Protein AF-A0A944BZ10-F1 (afdb_monomer_lite)

Radius of gyration: 26.94 Å; chains: 1; bounding box: 61×33×78 Å

Sequence (430 aa):
KPWVRFGISPAGVAATNGSVASKYGVEPCPSGSSDWQYDGIFSDPLAWISSQTLDYISPQVYWKIGAKADYSTITPWWGKVVKKFGRHVYISTSISSMKVESDANDYVEYANQAEINRTSSLDGAFGSIYYSCKYLYMRNPNSLASYLRNTVYTRPALVPALPWKQGNNPGLVTNLAYSGGTLTWNGYDNVRYSVYAFPASMNPATFTKQVEYLLDMSYTTSYKIPVEYQSNEWQYAVCVVDRVGNEYEPVFLGSSLKALGTPALIGPANEATIDMPFTFSWHKVKDAANYVVEISNDADFGNVVERYTTTDTIASALQFSQLRHETNQYWRVQACEANHYCGVSEIRTIVPKLLTVTYPADGEEEVAPDFTAKWYNVNSTNEATVEIADDEAFQNILYTGKSATGELAIPDGKLESGITCYMRVRLTVD

Structure (mmCIF, N/CA/C/O backbone):
data_AF-A0A944BZ10-F1
#
_entry.id   AF-A0A944BZ10-F1
#
loop_
_atom_site.group_PDB
_atom_site.id
_atom_site.type_symbol
_atom_site.label_atom_id
_atom_site.label_alt_id
_atom_site.label_comp_id
_atom_site.label_asym_id
_atom_site.label_entity_id
_atom_site.label_seq_id
_atom_site.pdbx_PDB_ins_code
_atom_site.Cartn_x
_atom_site.Cartn_y
_atom_site.Cartn_z
_atom_site.occupancy
_atom_site.B_iso_or_equiv
_atom_site.auth_seq_id
_atom_site.auth_comp_id
_atom_site.auth_asym_id
_atom_site.auth_atom_id
_atom_site.pdbx_PDB_model_num
ATOM 1 N N . LYS A 1 1 ? 0.241 -14.430 -4.226 1.00 74.44 1 LYS A N 1
ATOM 2 C CA . LYS A 1 1 ? -0.650 -13.686 -3.298 1.00 74.44 1 LYS A CA 1
ATOM 3 C C . LYS A 1 1 ? -0.101 -12.264 -3.117 1.00 74.44 1 LYS A C 1
ATOM 5 O O . LYS A 1 1 ? 0.692 -12.064 -2.205 1.00 74.44 1 LYS A O 1
ATOM 10 N N . PRO A 1 2 ? -0.460 -11.304 -3.987 1.00 76.12 2 PRO A N 1
ATOM 11 C CA . PRO A 1 2 ? 0.140 -9.956 -4.016 1.00 76.12 2 PRO A CA 1
ATOM 12 C C . PRO A 1 2 ? -0.051 -9.154 -2.715 1.00 76.12 2 PRO A C 1
ATOM 14 O O . PRO A 1 2 ? 0.793 -8.348 -2.335 1.00 76.12 2 PRO A O 1
ATOM 17 N N . TRP A 1 3 ? -1.120 -9.441 -1.973 1.00 78.38 3 TRP A N 1
ATOM 18 C CA . TRP A 1 3 ? -1.435 -8.821 -0.684 1.00 78.38 3 TRP A CA 1
ATOM 19 C C . TRP A 1 3 ? -0.601 -9.320 0.510 1.00 78.38 3 TRP A C 1
ATOM 21 O O . TRP A 1 3 ? -0.765 -8.817 1.620 1.00 78.38 3 TRP A O 1
ATOM 31 N N . VAL A 1 4 ? 0.233 -10.352 0.343 1.00 86.69 4 VAL A N 1
ATOM 32 C CA . VAL A 1 4 ? 1.109 -10.829 1.426 1.00 86.69 4 VAL A CA 1
ATOM 33 C C . VAL A 1 4 ? 2.330 -9.919 1.491 1.00 86.69 4 VAL A C 1
ATOM 35 O O . VAL A 1 4 ? 2.948 -9.650 0.462 1.00 86.69 4 VAL A O 1
ATOM 38 N N . ARG A 1 5 ? 2.662 -9.444 2.696 1.00 90.25 5 ARG A N 1
ATOM 39 C CA . ARG A 1 5 ? 3.873 -8.653 2.938 1.00 90.25 5 ARG A CA 1
ATOM 40 C C . ARG A 1 5 ? 5.096 -9.551 2.886 1.00 90.25 5 ARG A C 1
ATOM 42 O O . ARG A 1 5 ? 5.133 -10.556 3.593 1.00 90.25 5 ARG A O 1
ATOM 49 N N . PHE A 1 6 ? 6.084 -9.169 2.093 1.00 93.75 6 PHE A N 1
ATOM 50 C CA . PHE A 1 6 ? 7.379 -9.833 2.044 1.00 93.75 6 PHE A CA 1
ATOM 51 C C . PHE A 1 6 ? 8.454 -8.950 2.679 1.00 93.75 6 PHE A C 1
ATOM 53 O O . PHE A 1 6 ? 8.524 -7.755 2.402 1.00 93.75 6 PHE A O 1
ATOM 60 N N . GLY A 1 7 ? 9.292 -9.528 3.535 1.00 95.44 7 GLY A N 1
ATOM 61 C CA . GLY A 1 7 ? 10.391 -8.802 4.154 1.00 95.44 7 GLY A CA 1
ATOM 62 C C . GLY A 1 7 ? 11.511 -9.720 4.609 1.00 95.44 7 GLY A C 1
ATOM 63 O O . GLY A 1 7 ? 11.307 -10.916 4.816 1.00 95.44 7 GLY A O 1
ATOM 64 N N . ILE A 1 8 ? 12.701 -9.140 4.748 1.00 96.50 8 ILE A N 1
ATOM 65 C CA . ILE A 1 8 ? 13.943 -9.845 5.089 1.00 96.50 8 ILE A CA 1
ATOM 66 C C . ILE A 1 8 ? 14.557 -9.201 6.338 1.00 96.50 8 ILE A C 1
ATOM 68 O O . ILE A 1 8 ? 14.414 -7.997 6.564 1.00 96.50 8 ILE A O 1
ATOM 72 N N . SER A 1 9 ? 15.221 -10.005 7.174 1.00 96.00 9 SER A N 1
ATOM 73 C CA . SER A 1 9 ? 15.837 -9.559 8.428 1.00 96.00 9 SER A CA 1
ATOM 74 C C . SER A 1 9 ? 17.373 -9.621 8.368 1.00 96.00 9 SER A C 1
ATOM 76 O O . SER A 1 9 ? 17.953 -10.663 8.685 1.00 96.00 9 SER A O 1
ATOM 78 N N . PRO A 1 10 ? 18.053 -8.537 7.948 1.00 96.75 10 PRO A N 1
ATOM 79 C CA . PRO A 1 10 ? 19.513 -8.484 7.885 1.00 96.75 10 PRO A CA 1
ATOM 80 C C . PRO A 1 10 ? 20.132 -8.222 9.267 1.00 96.75 10 PRO A C 1
ATOM 82 O O . PRO A 1 10 ? 19.430 -7.973 10.253 1.00 96.75 10 PRO A O 1
ATOM 85 N N . ALA A 1 11 ? 21.465 -8.214 9.335 1.00 96.25 11 ALA A N 1
ATOM 86 C CA . ALA A 1 11 ? 22.184 -7.672 10.487 1.00 96.25 11 ALA A CA 1
ATOM 87 C C . ALA A 1 11 ? 21.797 -6.200 10.739 1.00 96.25 11 ALA A C 1
ATOM 89 O O . ALA A 1 11 ? 21.498 -5.454 9.807 1.00 96.25 11 ALA A O 1
ATOM 90 N N . GLY A 1 12 ? 21.802 -5.768 12.006 1.00 95.88 12 GLY A N 1
ATOM 91 C CA . GLY A 1 12 ? 21.418 -4.397 12.361 1.00 95.88 12 GLY A CA 1
ATOM 92 C C . GLY A 1 12 ? 22.394 -3.315 11.888 1.00 95.88 12 GLY A C 1
ATOM 93 O O . GLY A 1 12 ? 21.972 -2.186 11.654 1.00 95.88 12 GLY A O 1
ATOM 94 N N . VAL A 1 13 ? 23.676 -3.658 11.724 1.00 97.06 13 VAL A N 1
ATOM 95 C CA . VAL A 1 13 ? 24.723 -2.775 11.187 1.00 97.06 13 VAL A CA 1
ATOM 96 C C . VAL A 1 13 ? 24.954 -3.134 9.721 1.00 97.06 13 VAL A C 1
ATOM 98 O O . VAL A 1 13 ? 25.226 -4.295 9.424 1.00 97.06 13 VAL A O 1
ATOM 101 N N . ALA A 1 14 ? 24.844 -2.150 8.828 1.00 96.19 14 ALA A N 1
ATOM 102 C CA . ALA A 1 14 ? 25.037 -2.306 7.387 1.00 96.19 14 ALA A CA 1
ATOM 103 C C . ALA A 1 14 ? 25.526 -0.990 6.767 1.00 96.19 14 ALA A C 1
ATOM 105 O O . ALA A 1 14 ? 25.223 0.072 7.297 1.00 96.19 14 ALA A O 1
ATOM 106 N N . ALA A 1 15 ? 26.230 -1.047 5.638 1.00 95.94 15 ALA A N 1
ATOM 107 C CA . ALA A 1 15 ? 26.719 0.118 4.896 1.00 95.94 15 ALA A CA 1
ATOM 108 C C . ALA A 1 15 ? 27.476 1.144 5.770 1.00 95.94 15 ALA A C 1
ATOM 110 O O . ALA A 1 15 ? 27.261 2.352 5.670 1.00 95.94 15 ALA A O 1
ATOM 111 N N . THR A 1 16 ? 28.375 0.675 6.643 1.00 96.25 16 THR A N 1
ATOM 112 C CA . THR A 1 16 ? 29.256 1.582 7.417 1.00 96.25 16 THR A CA 1
ATOM 113 C C . THR A 1 16 ? 30.393 2.162 6.568 1.00 96.25 16 THR A C 1
ATOM 115 O O . THR A 1 16 ? 30.959 3.202 6.901 1.00 96.25 16 THR A O 1
ATOM 118 N N . ASN A 1 17 ? 30.721 1.516 5.446 1.00 94.12 17 ASN A N 1
ATOM 119 C CA . ASN A 1 17 ? 31.704 2.002 4.484 1.00 94.12 17 ASN A CA 1
ATOM 120 C C . ASN A 1 17 ? 31.109 3.129 3.617 1.00 94.12 17 ASN A C 1
ATOM 122 O O . ASN A 1 17 ? 30.091 2.936 2.949 1.00 94.12 17 ASN A O 1
ATOM 126 N N . GLY A 1 18 ? 31.782 4.283 3.575 1.00 93.56 18 GLY A N 1
ATOM 127 C CA . GLY A 1 18 ? 31.334 5.458 2.821 1.00 93.56 18 GLY A CA 1
ATOM 128 C C . GLY A 1 18 ? 31.151 5.238 1.320 1.00 93.56 18 GLY A C 1
ATOM 129 O O . GLY A 1 18 ? 30.205 5.772 0.744 1.00 93.56 18 GLY A O 1
ATOM 130 N N . SER A 1 19 ? 31.985 4.413 0.686 1.00 91.31 19 SER A N 1
ATOM 131 C CA . SER A 1 19 ? 31.859 4.112 -0.746 1.00 91.31 19 SER A CA 1
ATOM 132 C C . SER A 1 19 ? 30.621 3.265 -1.041 1.00 91.31 19 SER A C 1
ATOM 134 O O . SER A 1 19 ? 29.930 3.501 -2.030 1.00 91.31 19 SER A O 1
ATOM 136 N N . VAL A 1 20 ? 30.296 2.318 -0.153 1.00 92.19 20 VAL A N 1
ATOM 137 C CA . VAL A 1 20 ? 29.083 1.491 -0.266 1.00 92.19 20 VAL A CA 1
ATOM 138 C C . VAL A 1 20 ? 27.838 2.347 -0.044 1.00 92.19 20 VAL A C 1
ATOM 140 O O . VAL A 1 20 ? 26.914 2.305 -0.851 1.00 92.19 20 VAL A O 1
ATOM 143 N N . ALA A 1 21 ? 27.827 3.174 1.004 1.00 95.19 21 ALA A N 1
ATOM 144 C CA . ALA A 1 21 ? 26.708 4.068 1.298 1.00 95.19 21 ALA A CA 1
ATOM 145 C C . ALA A 1 21 ? 26.457 5.074 0.152 1.00 95.19 21 ALA A C 1
ATOM 147 O O . ALA A 1 21 ? 25.314 5.282 -0.264 1.00 95.19 21 ALA A O 1
ATOM 148 N N . SER A 1 22 ? 27.534 5.608 -0.441 1.00 93.56 22 SER A N 1
ATOM 149 C CA . SER A 1 22 ? 27.473 6.541 -1.575 1.00 93.56 22 SER A CA 1
ATOM 150 C C . SER A 1 22 ? 26.860 5.923 -2.834 1.00 93.56 22 SER A C 1
ATOM 152 O O . SER A 1 22 ? 26.123 6.617 -3.530 1.00 93.56 22 SER A O 1
ATOM 154 N N . LYS A 1 23 ? 27.066 4.620 -3.099 1.00 93.50 23 LYS A N 1
ATOM 155 C CA . LYS A 1 23 ? 26.423 3.908 -4.226 1.00 93.50 23 LYS A CA 1
ATOM 156 C C . LYS A 1 23 ? 24.893 3.998 -4.169 1.00 93.50 23 LYS A C 1
ATOM 158 O O . LYS A 1 23 ? 24.239 4.086 -5.200 1.00 93.50 23 LYS A O 1
ATOM 163 N N . TYR A 1 24 ? 24.331 4.018 -2.963 1.00 95.06 24 TYR A N 1
ATOM 164 C CA . TYR A 1 24 ? 22.893 4.149 -2.726 1.00 95.06 24 TYR A CA 1
ATOM 165 C C . TYR A 1 24 ? 22.477 5.589 -2.376 1.00 95.06 24 TYR A C 1
ATOM 167 O O . TYR A 1 24 ? 21.302 5.863 -2.118 1.00 95.06 24 TYR A O 1
ATOM 175 N N . GLY A 1 25 ? 23.423 6.535 -2.356 1.00 95.38 25 GLY A N 1
ATOM 176 C CA . GLY A 1 25 ? 23.223 7.932 -1.970 1.00 95.38 25 GLY A CA 1
ATOM 177 C C . GLY A 1 25 ? 22.650 8.101 -0.560 1.00 95.38 25 GLY A C 1
ATOM 178 O O . GLY A 1 25 ? 21.741 8.911 -0.365 1.00 95.38 25 GLY A O 1
ATOM 179 N N . VAL A 1 26 ? 23.093 7.281 0.389 1.00 96.12 26 VAL A N 1
ATOM 180 C CA . VAL A 1 26 ? 22.743 7.402 1.810 1.00 96.12 26 VAL A CA 1
ATOM 181 C C . VAL A 1 26 ? 23.998 7.716 2.615 1.00 96.12 26 VAL A C 1
ATOM 183 O O . VAL A 1 26 ? 25.108 7.406 2.189 1.00 96.12 26 VAL A O 1
ATOM 186 N N . GLU A 1 27 ? 23.827 8.318 3.788 1.00 97.19 27 GLU A N 1
ATOM 187 C CA . GLU A 1 27 ? 24.933 8.472 4.736 1.00 97.19 27 GLU A CA 1
ATOM 188 C C . GLU A 1 27 ? 25.381 7.101 5.267 1.00 97.19 27 GLU A C 1
ATOM 190 O O . GLU A 1 27 ? 24.550 6.190 5.346 1.00 97.19 27 GLU A O 1
ATOM 195 N N . PRO A 1 28 ? 26.647 6.925 5.677 1.00 97.31 28 PRO A N 1
ATOM 196 C CA . PRO A 1 28 ? 27.093 5.686 6.308 1.00 97.31 28 PRO A CA 1
ATOM 197 C C . PRO A 1 28 ? 26.325 5.399 7.602 1.00 97.31 28 PRO A C 1
ATOM 199 O O . PRO A 1 28 ? 25.986 6.320 8.351 1.00 97.31 28 PRO A O 1
ATOM 202 N N . CYS A 1 29 ? 26.069 4.122 7.896 1.00 97.44 29 CYS A N 1
ATOM 203 C CA . CYS A 1 29 ? 25.419 3.751 9.154 1.00 97.44 29 CYS A CA 1
ATOM 204 C C . CYS A 1 29 ? 26.281 4.182 10.356 1.00 97.44 29 CYS A C 1
ATOM 206 O O . CYS A 1 29 ? 27.448 3.782 10.442 1.00 97.44 29 CYS A O 1
ATOM 208 N N . PRO A 1 30 ? 25.737 4.974 11.303 1.00 95.69 30 PRO A N 1
ATOM 209 C CA . PRO A 1 30 ? 26.494 5.539 12.417 1.00 95.69 30 PRO A CA 1
ATOM 210 C C . PRO A 1 30 ? 26.657 4.508 13.544 1.00 95.69 30 PRO A C 1
ATOM 212 O O . PRO A 1 30 ? 26.055 4.622 14.614 1.00 95.69 30 PRO A O 1
ATOM 215 N N . SER A 1 31 ? 27.464 3.479 13.289 1.00 92.81 31 SER A N 1
ATOM 216 C CA . SER A 1 31 ? 27.761 2.391 14.224 1.00 92.81 31 SER A CA 1
ATOM 217 C C . SER A 1 31 ? 29.256 2.306 14.509 1.00 92.81 31 SER A C 1
ATOM 219 O O . SER A 1 31 ? 30.077 2.368 13.599 1.00 92.81 31 SER A O 1
ATOM 221 N N . GLY A 1 32 ? 29.622 2.095 15.776 1.00 86.75 32 GLY A N 1
ATOM 222 C CA . GLY A 1 32 ? 30.999 1.774 16.157 1.00 86.75 32 GLY A CA 1
ATOM 223 C C . GLY A 1 32 ? 31.347 0.287 16.012 1.00 86.75 32 GLY A C 1
ATOM 224 O O . GLY A 1 32 ? 32.474 -0.114 16.315 1.00 86.75 32 GLY A O 1
ATOM 225 N N . SER A 1 33 ? 30.395 -0.561 15.623 1.00 91.81 33 SER A N 1
ATOM 226 C CA . SER A 1 33 ? 30.588 -2.010 15.480 1.00 91.81 33 SER A CA 1
ATOM 227 C C . SER A 1 33 ? 30.863 -2.413 14.033 1.00 91.81 33 SER A C 1
ATOM 229 O O . SER A 1 33 ? 30.517 -1.691 13.105 1.00 91.81 33 SER A O 1
ATOM 231 N N . SER A 1 34 ? 31.479 -3.583 13.853 1.00 89.75 34 SER A N 1
ATOM 232 C CA . SER A 1 34 ? 31.818 -4.111 12.532 1.00 89.75 34 SER A CA 1
ATOM 233 C C . SER A 1 34 ? 30.578 -4.386 11.686 1.00 89.75 34 SER A C 1
ATOM 235 O O . SER A 1 34 ? 29.612 -4.993 12.154 1.00 89.75 34 SER A O 1
ATOM 237 N N . ASP A 1 35 ? 30.663 -3.989 10.424 1.00 93.12 35 ASP A N 1
ATOM 238 C CA . ASP A 1 35 ? 29.746 -4.373 9.363 1.00 93.12 35 ASP A CA 1
ATOM 239 C C . ASP A 1 35 ? 30.261 -5.652 8.697 1.00 93.12 35 ASP A C 1
ATOM 241 O O . ASP A 1 35 ? 31.363 -5.678 8.158 1.00 93.12 35 ASP A O 1
ATOM 245 N N . TRP A 1 36 ? 29.482 -6.725 8.794 1.00 92.69 36 TRP A N 1
ATOM 246 C CA . TRP A 1 36 ? 29.778 -8.032 8.199 1.00 92.69 36 TRP A CA 1
ATOM 247 C C . TRP A 1 36 ? 28.688 -8.445 7.204 1.00 92.69 36 TRP A C 1
ATOM 249 O O . TRP A 1 36 ? 28.582 -9.622 6.859 1.00 92.69 36 TRP A O 1
ATOM 259 N N . GLN A 1 37 ? 27.856 -7.492 6.757 1.00 93.75 37 GLN A N 1
ATOM 260 C CA . GLN A 1 37 ? 26.686 -7.785 5.935 1.00 93.75 37 GLN A CA 1
ATOM 261 C C . GLN A 1 37 ? 27.092 -8.495 4.640 1.00 93.75 37 GLN A C 1
ATOM 263 O O . GLN A 1 37 ? 26.628 -9.602 4.366 1.00 93.75 37 GLN A O 1
ATOM 268 N N . TYR A 1 38 ? 27.992 -7.874 3.884 1.00 89.56 38 TYR A N 1
ATOM 269 C CA . TYR A 1 38 ? 28.419 -8.385 2.592 1.00 89.56 38 TYR A CA 1
ATOM 270 C C . TYR A 1 38 ? 29.522 -9.436 2.749 1.00 89.56 38 TYR A C 1
ATOM 272 O O . TYR A 1 38 ? 29.363 -10.569 2.307 1.00 89.56 38 TYR A O 1
ATOM 280 N N . ASP A 1 39 ? 30.591 -9.102 3.474 1.00 90.31 39 ASP A N 1
ATOM 281 C CA . ASP A 1 39 ? 31.784 -9.955 3.571 1.00 90.31 39 ASP A CA 1
ATOM 282 C C . ASP A 1 39 ? 31.597 -11.194 4.464 1.00 90.31 39 ASP A C 1
ATOM 284 O O . ASP A 1 39 ? 32.363 -12.151 4.367 1.00 90.31 39 ASP A O 1
ATOM 288 N N . GLY A 1 40 ? 30.603 -11.184 5.358 1.00 93.50 40 GLY A N 1
ATOM 289 C CA . GLY A 1 40 ? 30.344 -12.283 6.291 1.00 93.50 40 GLY A CA 1
ATOM 290 C C . GLY A 1 40 ? 29.195 -13.197 5.874 1.00 93.50 40 GLY A C 1
ATOM 291 O O . GLY A 1 40 ? 29.295 -14.412 6.035 1.00 93.50 40 GLY A O 1
ATOM 292 N N . ILE A 1 41 ? 28.095 -12.627 5.368 1.00 94.25 41 ILE A N 1
ATOM 293 C CA . ILE A 1 41 ? 26.881 -13.386 5.006 1.00 94.25 41 ILE A CA 1
ATOM 294 C C . ILE A 1 41 ? 26.328 -13.071 3.618 1.00 94.25 41 ILE A C 1
ATOM 296 O O . ILE A 1 41 ? 25.180 -13.410 3.341 1.00 94.25 41 ILE A O 1
ATOM 300 N N . PHE A 1 42 ? 27.130 -12.458 2.743 1.00 93.56 42 PHE A N 1
ATOM 301 C CA . PHE A 1 42 ? 26.797 -12.252 1.329 1.00 93.56 42 PHE A CA 1
ATOM 302 C C . PHE A 1 42 ? 25.434 -11.591 1.109 1.00 93.56 42 PHE A C 1
ATOM 304 O O . PHE A 1 42 ? 24.670 -11.983 0.229 1.00 93.56 42 PHE A O 1
ATOM 311 N N . SER A 1 43 ? 25.098 -10.607 1.941 1.00 94.38 43 SER A N 1
ATOM 312 C CA . SER A 1 43 ? 23.811 -9.929 1.866 1.00 94.38 43 SER A CA 1
ATOM 313 C C . SER A 1 43 ? 24.008 -8.416 1.774 1.00 94.38 43 SER A C 1
ATOM 315 O O . SER A 1 43 ? 24.876 -7.833 2.426 1.00 94.38 43 SER A O 1
ATOM 317 N N . ASP A 1 44 ? 23.209 -7.797 0.908 1.00 95.00 44 ASP A N 1
ATOM 318 C CA . ASP A 1 44 ? 23.181 -6.357 0.664 1.00 95.00 44 ASP A CA 1
ATOM 319 C C . ASP A 1 44 ? 21.736 -5.876 0.863 1.00 95.00 44 ASP A C 1
ATOM 321 O O . ASP A 1 44 ? 20.888 -6.044 -0.019 1.00 95.00 44 ASP A O 1
ATOM 325 N N . PRO A 1 45 ? 21.413 -5.298 2.030 1.00 96.19 45 PRO A N 1
ATOM 326 C CA . PRO A 1 45 ? 20.043 -4.937 2.341 1.00 96.19 45 PRO A CA 1
ATOM 327 C C . PRO A 1 45 ? 19.635 -3.657 1.606 1.00 96.19 45 PRO A C 1
ATOM 329 O O . PRO A 1 45 ? 18.451 -3.452 1.348 1.00 96.19 45 PRO A O 1
ATOM 332 N N . LEU A 1 46 ? 20.600 -2.804 1.241 1.00 96.81 46 LEU A N 1
ATOM 333 C CA . LEU A 1 46 ? 20.347 -1.573 0.504 1.00 96.81 46 LEU A CA 1
ATOM 334 C C . LEU A 1 46 ? 19.996 -1.895 -0.947 1.00 96.81 46 LEU A C 1
ATOM 336 O O . LEU A 1 46 ? 19.112 -1.239 -1.495 1.00 96.81 46 LEU A O 1
ATOM 340 N N . ALA A 1 47 ? 20.588 -2.938 -1.538 1.00 95.50 47 ALA A N 1
ATOM 341 C CA . ALA A 1 47 ? 20.177 -3.444 -2.847 1.00 95.50 47 ALA A CA 1
ATOM 342 C C . ALA A 1 47 ? 18.688 -3.830 -2.866 1.00 95.50 47 ALA A C 1
ATOM 344 O O . ALA A 1 47 ? 17.945 -3.361 -3.724 1.00 95.50 47 ALA A O 1
ATOM 345 N N . TRP A 1 48 ? 18.207 -4.621 -1.898 1.00 96.31 48 TRP A N 1
ATOM 346 C CA . TRP A 1 48 ? 16.795 -5.039 -1.850 1.00 96.31 48 TRP A CA 1
ATOM 347 C C . TRP A 1 48 ? 15.828 -3.880 -1.611 1.00 96.31 48 TRP A C 1
ATOM 349 O O . TRP A 1 48 ? 14.750 -3.827 -2.200 1.00 96.31 48 TRP A O 1
ATOM 359 N N . ILE A 1 49 ? 16.204 -2.943 -0.737 1.00 96.31 49 ILE A N 1
ATOM 360 C CA . ILE A 1 49 ? 15.362 -1.786 -0.432 1.00 96.31 49 ILE A CA 1
ATOM 361 C C . ILE A 1 49 ? 15.305 -0.842 -1.642 1.00 96.31 49 ILE A C 1
ATOM 363 O O . ILE A 1 49 ? 14.218 -0.397 -2.003 1.00 96.31 49 ILE A O 1
ATOM 367 N N . SER A 1 50 ? 16.446 -0.565 -2.284 1.00 96.19 50 SER A N 1
ATOM 368 C CA . SER A 1 50 ? 16.529 0.346 -3.437 1.00 96.19 50 SER A CA 1
ATOM 369 C C . SER A 1 50 ? 15.870 -0.213 -4.695 1.00 96.19 50 SER A C 1
ATOM 371 O O . SER A 1 50 ? 15.148 0.518 -5.363 1.00 96.19 50 SER A O 1
ATOM 373 N N . SER A 1 51 ? 16.032 -1.513 -4.960 1.00 94.62 51 SER A N 1
ATOM 374 C CA . SER A 1 51 ? 15.318 -2.231 -6.030 1.00 94.62 51 SER A CA 1
ATOM 375 C C . SER A 1 51 ? 13.856 -2.520 -5.699 1.00 94.62 51 SER A C 1
ATOM 377 O O . SER A 1 51 ? 13.128 -3.052 -6.534 1.00 94.62 51 SER A O 1
ATOM 379 N N . GLN A 1 52 ? 13.397 -2.172 -4.491 1.00 94.19 52 GLN A N 1
ATOM 380 C CA . GLN A 1 52 ? 11.987 -2.237 -4.133 1.00 94.19 52 GLN A CA 1
ATOM 381 C C . GLN A 1 52 ? 11.381 -3.660 -4.170 1.00 94.19 52 GLN A C 1
ATOM 383 O O . GLN A 1 52 ? 10.155 -3.809 -4.188 1.00 94.19 52 GLN A O 1
ATOM 388 N N . THR A 1 53 ? 12.215 -4.705 -4.089 1.00 92.06 53 THR A N 1
ATOM 389 C CA . THR A 1 53 ? 11.812 -6.124 -4.195 1.00 92.06 53 THR A CA 1
ATOM 390 C C . THR A 1 53 ? 11.137 -6.686 -2.942 1.00 92.06 53 THR A C 1
ATOM 392 O O . THR A 1 53 ? 10.527 -7.756 -2.980 1.00 92.06 53 THR A O 1
ATOM 395 N N . LEU A 1 54 ? 11.226 -5.970 -1.821 1.00 95.06 54 LEU A N 1
ATOM 396 C CA . LEU A 1 54 ? 10.571 -6.284 -0.549 1.00 95.06 54 LEU A CA 1
ATOM 397 C C . LEU A 1 54 ? 9.528 -5.226 -0.191 1.00 95.06 54 LEU A C 1
ATOM 399 O O . LEU A 1 54 ? 9.570 -4.125 -0.717 1.00 95.06 54 LEU A O 1
ATOM 403 N N . ASP A 1 55 ? 8.601 -5.535 0.714 1.00 94.00 55 ASP A N 1
ATOM 404 C CA . ASP A 1 55 ? 7.663 -4.558 1.287 1.00 94.00 55 ASP A CA 1
ATOM 405 C C . ASP A 1 55 ? 8.234 -3.893 2.546 1.00 94.00 55 ASP A C 1
ATOM 407 O O . ASP A 1 55 ? 7.969 -2.726 2.838 1.00 94.00 55 ASP A O 1
ATOM 411 N N . TYR A 1 56 ? 9.018 -4.638 3.323 1.00 95.75 56 TYR A N 1
ATOM 412 C CA . TYR A 1 56 ? 9.662 -4.110 4.517 1.00 95.75 56 TYR A CA 1
ATOM 413 C C . TYR A 1 56 ? 11.002 -4.786 4.792 1.00 95.75 56 TYR A C 1
ATOM 415 O O . TYR A 1 56 ? 11.232 -5.935 4.416 1.00 95.75 56 TYR A O 1
ATOM 423 N N . ILE A 1 57 ? 11.872 -4.081 5.503 1.00 97.38 57 ILE A N 1
ATOM 424 C CA . ILE A 1 57 ? 13.106 -4.636 6.060 1.00 97.38 57 ILE A CA 1
ATOM 425 C C . ILE A 1 57 ? 12.979 -4.738 7.583 1.00 97.38 57 ILE A C 1
ATOM 427 O O . ILE A 1 57 ? 12.303 -3.925 8.220 1.00 97.38 57 ILE A O 1
ATOM 431 N N . SER A 1 58 ? 13.605 -5.746 8.187 1.00 97.44 58 SER A N 1
ATOM 432 C CA . SER A 1 58 ? 13.604 -5.922 9.642 1.00 97.44 58 SER A CA 1
ATOM 433 C C . SER A 1 58 ? 15.009 -6.124 10.213 1.00 97.44 58 SER A C 1
ATOM 435 O O . SER A 1 58 ? 15.387 -7.245 10.553 1.00 97.44 58 SER A O 1
ATOM 437 N N . PRO A 1 59 ? 15.824 -5.063 10.292 1.00 97.31 59 PRO A N 1
ATOM 438 C CA . PRO A 1 59 ? 17.210 -5.173 10.727 1.00 97.31 59 PRO A CA 1
ATOM 439 C C . PRO A 1 59 ? 17.295 -5.599 12.196 1.00 97.31 59 PRO A C 1
ATOM 441 O O . PRO A 1 59 ? 16.546 -5.112 13.046 1.00 97.31 59 PRO A O 1
ATOM 444 N N . GLN A 1 60 ? 18.219 -6.514 12.489 1.00 96.44 60 GLN A N 1
ATOM 445 C CA . GLN A 1 60 ? 18.451 -7.075 13.822 1.00 96.44 60 GLN A CA 1
ATOM 446 C C . GLN A 1 60 ? 19.270 -6.109 14.689 1.00 96.44 60 GLN A C 1
ATOM 448 O O . GLN A 1 60 ? 20.477 -6.283 14.874 1.00 96.44 60 GLN A O 1
ATOM 453 N N . VAL A 1 61 ? 18.624 -5.064 15.209 1.00 96.94 61 VAL A N 1
ATOM 454 C CA . VAL A 1 61 ? 19.233 -4.096 16.133 1.00 96.94 61 VAL A CA 1
ATOM 455 C C . VAL A 1 61 ? 19.013 -4.586 17.567 1.00 96.94 61 VAL A C 1
ATOM 457 O O . VAL A 1 61 ? 18.125 -4.140 18.286 1.00 96.94 61 VAL A O 1
ATOM 460 N N . TYR A 1 62 ? 19.811 -5.572 17.978 1.00 95.19 62 TYR A N 1
ATOM 461 C CA . TYR A 1 62 ? 19.663 -6.252 19.277 1.00 95.19 62 TYR A CA 1
ATOM 462 C C . TYR A 1 62 ? 20.410 -5.594 20.438 1.00 95.19 62 TYR A C 1
ATOM 464 O O . TYR A 1 62 ? 20.315 -6.050 21.578 1.00 95.19 62 TYR A O 1
ATOM 472 N N . TRP A 1 63 ? 21.179 -4.553 20.156 1.00 96.12 63 TRP A N 1
ATOM 473 C CA . TRP A 1 63 ? 21.954 -3.836 21.155 1.00 96.12 63 TRP A CA 1
ATOM 474 C C . TRP A 1 63 ? 21.093 -2.807 21.887 1.00 96.12 63 TRP A C 1
ATOM 476 O O . TRP A 1 63 ? 20.102 -2.317 21.353 1.00 96.12 63 TRP A O 1
ATOM 486 N N . LYS A 1 64 ? 21.484 -2.495 23.125 1.00 95.75 64 LYS A N 1
ATOM 487 C CA . LYS A 1 64 ? 20.817 -1.489 23.955 1.00 95.75 64 LYS A CA 1
ATOM 488 C C . LYS A 1 64 ? 21.187 -0.065 23.531 1.00 95.75 64 LYS A C 1
ATOM 490 O O . LYS A 1 64 ? 22.196 0.151 22.854 1.00 95.75 64 LYS A O 1
ATOM 495 N N . ILE A 1 65 ? 20.395 0.902 23.977 1.00 97.50 65 ILE A N 1
ATOM 496 C CA . ILE A 1 65 ? 20.701 2.330 23.877 1.00 97.50 65 ILE A CA 1
ATOM 497 C C . ILE A 1 65 ? 22.051 2.604 24.565 1.00 97.50 65 ILE A C 1
ATOM 499 O O . ILE A 1 65 ? 22.315 2.112 25.663 1.00 97.50 65 ILE A O 1
ATOM 503 N N . GLY A 1 66 ? 22.930 3.354 23.897 1.00 96.62 66 GLY A N 1
ATOM 504 C CA . GLY A 1 66 ? 24.279 3.686 24.373 1.00 96.62 66 GLY A CA 1
ATOM 505 C C . GLY A 1 66 ? 25.343 2.596 24.172 1.00 96.62 66 GLY A C 1
ATOM 506 O O . GLY A 1 66 ? 26.490 2.777 24.582 1.00 96.62 66 GLY A O 1
ATOM 507 N N . ALA A 1 67 ? 25.006 1.454 23.563 1.00 96.31 67 ALA A N 1
ATOM 508 C CA . ALA A 1 67 ? 25.988 0.425 23.215 1.00 96.31 67 ALA A CA 1
ATOM 509 C C . ALA A 1 67 ? 26.894 0.854 22.041 1.00 96.31 67 ALA A C 1
ATOM 511 O O . ALA A 1 67 ? 26.620 1.819 21.340 1.00 96.31 67 ALA A O 1
ATOM 512 N N . LYS A 1 68 ? 27.967 0.095 21.760 1.00 95.81 68 LYS A N 1
ATOM 513 C CA . LYS A 1 68 ? 28.878 0.378 20.625 1.00 95.81 68 LYS A CA 1
ATOM 514 C C . LYS A 1 68 ? 28.155 0.405 19.266 1.00 95.81 68 LYS A C 1
ATOM 516 O O . LYS A 1 68 ? 28.443 1.245 18.418 1.00 95.81 68 LYS A O 1
ATOM 521 N N . ALA A 1 69 ? 27.242 -0.543 19.058 1.00 95.38 69 ALA A N 1
ATOM 522 C CA . ALA A 1 69 ? 26.208 -0.462 18.031 1.00 95.38 69 ALA A CA 1
ATOM 523 C C . ALA A 1 69 ? 24.961 0.119 18.704 1.00 95.38 69 ALA A C 1
ATOM 525 O O . ALA A 1 69 ? 24.144 -0.631 19.223 1.00 95.38 69 ALA A O 1
ATOM 526 N N . ASP A 1 70 ? 24.877 1.441 18.798 1.00 97.62 70 ASP A N 1
ATOM 527 C CA . ASP A 1 70 ? 23.842 2.107 19.588 1.00 97.62 70 ASP A CA 1
ATOM 528 C C . ASP A 1 70 ? 22.479 2.015 18.892 1.00 97.62 70 ASP A C 1
ATOM 530 O O . ASP A 1 70 ? 22.317 2.445 17.746 1.00 97.62 70 ASP A O 1
ATOM 534 N N . TYR A 1 71 ? 21.476 1.486 19.600 1.00 97.62 71 TYR A N 1
ATOM 535 C CA . TYR A 1 71 ? 20.102 1.455 19.102 1.00 97.62 71 TYR A CA 1
ATOM 536 C C . TYR A 1 71 ? 19.624 2.851 18.685 1.00 97.62 71 TYR A C 1
ATOM 538 O O . TYR A 1 71 ? 18.993 3.008 17.642 1.00 97.62 71 TYR A O 1
ATOM 546 N N . SER A 1 72 ? 19.947 3.876 19.479 1.00 97.19 72 SER A N 1
ATOM 547 C CA . SER A 1 72 ? 19.476 5.246 19.278 1.00 97.19 72 SER A CA 1
ATOM 548 C C . SER A 1 72 ? 20.099 5.955 18.074 1.00 97.19 72 SER A C 1
ATOM 550 O O . SER A 1 72 ? 19.550 6.958 17.626 1.00 97.19 72 SER A O 1
ATOM 552 N N . THR A 1 73 ? 21.187 5.427 17.503 1.00 96.94 73 THR A N 1
ATOM 553 C CA . THR A 1 73 ? 21.822 5.986 16.298 1.00 96.94 73 THR A CA 1
ATOM 554 C C . THR A 1 73 ? 21.509 5.163 15.049 1.00 96.94 73 THR A C 1
ATOM 556 O O . THR A 1 73 ? 21.190 5.728 14.000 1.00 96.94 73 THR A O 1
ATOM 559 N N . ILE A 1 74 ? 21.541 3.831 15.158 1.00 97.62 74 ILE A N 1
ATOM 560 C CA . ILE A 1 74 ? 21.321 2.905 14.037 1.00 97.62 74 ILE A CA 1
ATOM 561 C C . ILE A 1 74 ? 19.854 2.916 13.586 1.00 97.62 74 ILE A C 1
ATOM 563 O O . ILE A 1 74 ? 19.564 2.917 12.390 1.00 97.62 74 ILE A O 1
ATOM 567 N N . THR A 1 75 ? 18.911 2.953 14.528 1.00 97.25 75 THR A N 1
ATOM 568 C CA . THR A 1 75 ? 17.470 2.928 14.235 1.00 97.25 75 THR A CA 1
ATOM 569 C C . THR A 1 75 ? 17.013 4.134 13.397 1.00 97.25 75 THR A C 1
ATOM 571 O O . THR A 1 75 ? 16.409 3.913 12.341 1.00 97.25 75 THR A O 1
ATOM 574 N N . PRO A 1 76 ? 17.337 5.397 13.758 1.00 96.88 76 PRO A N 1
ATOM 575 C CA . PRO A 1 76 ? 17.028 6.544 12.902 1.00 96.88 76 PRO A CA 1
ATOM 576 C C . PRO A 1 76 ? 17.645 6.458 11.504 1.00 96.88 76 PRO A C 1
ATOM 578 O O . PRO A 1 76 ? 17.048 6.927 10.534 1.00 96.88 76 PRO A O 1
ATOM 581 N N . TRP A 1 77 ? 18.835 5.863 11.379 1.00 97.44 77 TRP A N 1
ATOM 582 C CA . TRP A 1 77 ? 19.481 5.674 10.084 1.00 97.44 77 TRP A CA 1
ATOM 583 C C . TRP A 1 77 ? 18.667 4.748 9.173 1.00 97.44 77 TRP A C 1
ATOM 585 O O . TRP A 1 77 ? 18.370 5.127 8.040 1.00 97.44 77 TRP A O 1
ATOM 595 N N . TRP A 1 78 ? 18.199 3.603 9.682 1.00 97.25 78 TRP A N 1
ATOM 596 C CA . TRP A 1 78 ? 17.316 2.715 8.918 1.00 97.25 78 TRP A CA 1
ATOM 597 C C . TRP A 1 78 ? 16.027 3.411 8.470 1.00 97.25 78 TRP A C 1
ATOM 599 O O . TRP A 1 78 ? 15.585 3.200 7.342 1.00 97.25 78 TRP A O 1
ATOM 609 N N . GLY A 1 79 ? 15.463 4.289 9.305 1.00 95.69 79 GLY A N 1
ATOM 610 C CA . GLY A 1 79 ? 14.288 5.097 8.951 1.00 95.69 79 GLY A CA 1
ATOM 611 C C . GLY A 1 79 ? 14.523 5.997 7.748 1.00 95.69 79 GLY A C 1
ATOM 612 O O . GLY A 1 79 ? 13.694 6.055 6.843 1.00 95.69 79 GLY A O 1
ATOM 613 N N . LYS A 1 80 ? 15.689 6.648 7.692 1.00 96.19 80 LYS A N 1
ATOM 614 C CA . LYS A 1 80 ? 16.093 7.474 6.545 1.00 96.19 80 LYS A CA 1
ATOM 615 C C . LYS A 1 80 ? 16.281 6.635 5.280 1.00 96.19 80 LYS A C 1
ATOM 617 O O . LYS A 1 80 ? 15.810 7.043 4.220 1.00 96.19 80 LYS A O 1
ATOM 622 N N . VAL A 1 81 ? 16.927 5.469 5.391 1.00 96.19 81 VAL A N 1
ATOM 623 C CA . VAL A 1 81 ? 17.151 4.555 4.258 1.00 96.19 81 VAL A CA 1
ATOM 624 C C . VAL A 1 81 ? 15.821 4.113 3.653 1.00 96.19 81 VAL A C 1
ATOM 626 O O . VAL A 1 81 ? 15.606 4.290 2.456 1.00 96.19 81 VAL A O 1
ATOM 629 N N . VAL A 1 82 ? 14.895 3.585 4.458 1.00 94.81 82 VAL A N 1
ATOM 630 C CA . VAL A 1 82 ? 13.631 3.073 3.909 1.00 94.81 82 VAL A CA 1
ATOM 631 C C . VAL A 1 82 ? 12.704 4.183 3.424 1.00 94.81 82 VAL A C 1
ATOM 633 O O . VAL A 1 82 ? 12.041 4.005 2.404 1.00 94.81 82 VAL A O 1
ATOM 636 N N . LYS A 1 83 ? 12.725 5.361 4.067 1.00 93.94 83 LYS A N 1
ATOM 637 C CA . LYS A 1 83 ? 11.982 6.534 3.591 1.00 93.94 83 LYS A CA 1
ATOM 638 C C . LYS A 1 83 ? 12.442 6.962 2.201 1.00 93.94 83 LYS A C 1
ATOM 640 O O . LYS A 1 83 ? 11.599 7.279 1.367 1.00 93.94 83 LYS A O 1
ATOM 645 N N . LYS A 1 84 ? 13.758 6.958 1.947 1.00 94.81 84 LYS A N 1
ATOM 646 C CA . LYS A 1 84 ? 14.331 7.317 0.641 1.00 94.81 84 LYS A CA 1
ATOM 647 C C . LYS A 1 84 ? 13.788 6.435 -0.483 1.00 94.81 84 LYS A C 1
ATOM 649 O O . LYS A 1 84 ? 13.498 6.934 -1.564 1.00 94.81 84 LYS A O 1
ATOM 654 N N . PHE A 1 85 ? 13.658 5.141 -0.221 1.00 94.69 85 PHE A N 1
ATOM 655 C CA . PHE A 1 85 ? 13.288 4.150 -1.231 1.00 94.69 85 PHE A CA 1
ATOM 656 C C . PHE A 1 85 ? 11.816 3.717 -1.164 1.00 94.69 85 PHE A C 1
ATOM 658 O O . PHE A 1 85 ? 11.395 2.853 -1.931 1.00 94.69 85 PHE A O 1
ATOM 665 N N . GLY A 1 86 ? 11.022 4.322 -0.276 1.00 93.31 86 GLY A N 1
ATOM 666 C CA . GLY A 1 86 ? 9.587 4.074 -0.158 1.00 93.31 86 GLY A CA 1
ATOM 667 C C . GLY A 1 86 ? 9.254 2.663 0.319 1.00 93.31 86 GLY A C 1
ATOM 668 O O . GLY A 1 86 ? 8.431 1.995 -0.302 1.00 93.31 86 GLY A O 1
ATOM 669 N N . ARG A 1 87 ? 9.905 2.189 1.388 1.00 94.56 87 ARG A N 1
ATOM 670 C CA . ARG A 1 87 ? 9.621 0.895 2.033 1.00 94.56 87 ARG A CA 1
ATOM 671 C C . ARG A 1 87 ? 9.440 1.046 3.535 1.00 94.56 87 ARG A C 1
ATOM 673 O O . ARG A 1 87 ? 9.782 2.075 4.104 1.00 94.56 87 ARG A O 1
ATOM 680 N N . HIS A 1 88 ? 8.881 0.028 4.185 1.00 95.56 88 HIS A N 1
ATOM 681 C CA . HIS A 1 88 ? 8.720 0.046 5.640 1.00 95.56 88 HIS A CA 1
ATOM 682 C C . HIS A 1 88 ? 9.927 -0.551 6.360 1.00 95.56 88 HIS A C 1
ATOM 684 O O . HIS A 1 88 ? 10.668 -1.374 5.815 1.00 95.56 88 HIS A O 1
ATOM 690 N N . VAL A 1 89 ? 10.072 -0.193 7.634 1.00 96.12 89 VAL A N 1
ATOM 691 C CA . VAL A 1 89 ? 11.026 -0.823 8.545 1.00 96.12 89 VAL A CA 1
ATOM 692 C C . VAL A 1 89 ? 10.347 -1.222 9.846 1.00 96.12 89 VAL A C 1
ATOM 694 O O . VAL A 1 89 ? 9.631 -0.439 10.470 1.00 96.12 89 VAL A O 1
ATOM 697 N N . TYR A 1 90 ? 10.615 -2.451 10.276 1.00 96.25 90 TYR A N 1
ATOM 698 C CA . TYR A 1 90 ? 10.242 -2.926 11.603 1.00 96.25 90 TYR A CA 1
ATOM 699 C C . TYR A 1 90 ? 11.498 -3.429 12.302 1.00 96.25 90 TYR A C 1
ATOM 701 O O . TYR A 1 90 ? 11.997 -4.500 11.966 1.00 96.25 90 TYR A O 1
ATOM 709 N N . ILE A 1 91 ? 12.043 -2.663 13.242 1.00 97.50 91 ILE A N 1
ATOM 710 C CA . ILE A 1 91 ? 13.308 -3.008 13.897 1.00 97.50 91 ILE A CA 1
ATOM 711 C C . ILE A 1 91 ? 13.136 -4.294 14.696 1.00 97.50 91 ILE A C 1
ATOM 713 O O . ILE A 1 91 ? 12.255 -4.391 15.549 1.00 97.50 91 ILE A O 1
ATOM 717 N N . SER A 1 92 ? 13.973 -5.288 14.406 1.00 97.31 92 SER A N 1
ATOM 718 C CA . SER A 1 92 ? 14.017 -6.520 15.181 1.00 97.31 92 SER A CA 1
ATOM 719 C C . SER A 1 92 ? 14.821 -6.285 16.455 1.00 97.31 92 SER A C 1
ATOM 721 O O . SER A 1 92 ? 16.023 -6.028 16.403 1.00 97.31 92 SER A O 1
ATOM 723 N N . THR A 1 93 ? 14.155 -6.422 17.597 1.00 95.69 93 THR A N 1
ATOM 724 C CA . THR A 1 93 ? 14.700 -6.231 18.941 1.00 95.69 93 THR A CA 1
ATOM 725 C C . THR A 1 93 ? 14.716 -7.565 19.679 1.00 95.69 93 THR A C 1
ATOM 727 O O . THR A 1 93 ? 13.692 -8.245 19.784 1.00 95.69 93 THR A O 1
ATOM 730 N N . SER A 1 94 ? 15.866 -7.937 20.243 1.00 94.81 94 SER A N 1
ATOM 731 C CA . SER A 1 94 ? 15.961 -9.132 21.079 1.00 94.81 94 SER A CA 1
ATOM 732 C C . SER A 1 94 ? 15.525 -8.820 22.507 1.00 94.81 94 SER A C 1
ATOM 734 O O . SER A 1 94 ? 16.038 -7.908 23.156 1.00 94.81 94 SER A O 1
ATOM 736 N N . ILE A 1 95 ? 14.602 -9.631 23.013 1.00 95.44 95 ILE A N 1
ATOM 737 C CA . ILE A 1 95 ? 14.143 -9.625 24.408 1.00 95.44 95 ILE A CA 1
ATOM 738 C C . ILE A 1 95 ? 14.553 -10.910 25.138 1.00 95.44 95 ILE A C 1
ATOM 740 O O . ILE A 1 95 ? 14.034 -11.224 26.204 1.00 95.44 95 ILE A O 1
ATOM 744 N N . SER A 1 96 ? 15.500 -11.676 24.586 1.00 93.50 96 SER A N 1
ATOM 745 C CA . SER A 1 96 ? 15.914 -12.970 25.145 1.00 93.50 96 SER A CA 1
ATOM 746 C C . SER A 1 96 ? 16.618 -12.880 26.500 1.00 93.50 96 SER A C 1
ATOM 748 O O . SER A 1 96 ? 16.784 -13.898 27.168 1.00 93.50 96 SER A O 1
ATOM 750 N N . SER A 1 97 ? 17.059 -11.684 26.896 1.00 91.31 97 SER A N 1
ATOM 751 C CA . SER A 1 97 ? 17.644 -11.426 28.212 1.00 91.31 97 SER A CA 1
ATOM 752 C C . SER A 1 97 ? 16.604 -11.248 29.319 1.00 91.31 97 SER A C 1
ATOM 754 O O . SER A 1 97 ? 17.001 -11.207 30.480 1.00 91.31 97 SER A O 1
ATOM 756 N N . MET A 1 98 ? 15.313 -11.115 28.987 1.00 93.56 98 MET A N 1
ATOM 757 C CA . MET A 1 98 ? 14.247 -10.988 29.985 1.00 93.56 98 MET A CA 1
ATOM 758 C C . MET A 1 98 ? 14.117 -12.263 30.813 1.00 93.56 98 MET A C 1
ATOM 760 O O . MET A 1 98 ? 14.187 -13.379 30.288 1.00 93.56 98 MET A O 1
ATOM 764 N N . LYS A 1 99 ? 13.900 -12.078 32.115 1.00 91.38 99 LYS A N 1
ATOM 765 C CA . LYS A 1 99 ? 13.740 -13.158 33.089 1.00 91.38 99 LYS A CA 1
ATOM 766 C C . LYS A 1 99 ? 12.468 -12.955 33.908 1.00 91.38 99 LYS A C 1
ATOM 768 O O . LYS A 1 99 ? 11.786 -11.943 33.776 1.00 91.38 99 LYS A O 1
ATOM 773 N N . VAL A 1 100 ? 12.134 -13.928 34.754 1.00 89.50 100 VAL A N 1
ATOM 774 C CA . VAL A 1 100 ? 10.941 -13.855 35.615 1.00 89.50 100 VAL A CA 1
ATOM 775 C C . VAL A 1 100 ? 11.066 -12.706 36.621 1.00 89.50 100 VAL A C 1
ATOM 777 O O . VAL A 1 100 ? 10.076 -12.033 36.900 1.00 89.50 100 VAL A O 1
ATOM 780 N N . GLU A 1 101 ? 12.282 -12.473 37.115 1.00 91.44 101 GLU A N 1
ATOM 781 C CA . GLU A 1 101 ? 12.643 -11.422 38.067 1.00 91.44 101 GLU A CA 1
ATOM 782 C C . GLU A 1 101 ? 12.818 -10.027 37.452 1.00 91.44 101 GLU A C 1
ATOM 784 O O . GLU A 1 101 ? 13.047 -9.081 38.200 1.00 91.44 101 GLU A O 1
ATOM 789 N N . SER A 1 102 ? 12.724 -9.887 36.124 1.00 93.56 102 SER A N 1
ATOM 790 C CA . SER A 1 102 ? 12.835 -8.578 35.476 1.00 93.56 102 SER A CA 1
ATOM 791 C C . SER A 1 102 ? 11.729 -7.626 35.934 1.00 93.56 102 SER A C 1
ATOM 793 O O . SER A 1 102 ? 10.590 -8.035 36.197 1.00 93.56 102 SER A O 1
ATOM 795 N N . ASP A 1 103 ? 12.062 -6.341 36.003 1.00 93.75 103 ASP A N 1
ATOM 796 C CA . ASP A 1 103 ? 11.174 -5.300 36.517 1.00 93.75 103 ASP A CA 1
ATOM 797 C C . ASP A 1 103 ? 11.122 -4.054 35.614 1.00 93.75 103 ASP A C 1
ATOM 799 O O . ASP A 1 103 ? 11.646 -4.031 34.500 1.00 93.75 103 ASP A O 1
ATOM 803 N N . ALA A 1 104 ? 10.451 -2.999 36.084 1.00 93.69 104 ALA A N 1
ATOM 804 C CA . ALA A 1 104 ? 10.289 -1.754 35.337 1.00 93.69 104 ALA A CA 1
ATOM 805 C C . ALA A 1 104 ? 11.621 -1.101 34.914 1.00 93.69 104 ALA A C 1
ATOM 807 O O . ALA A 1 104 ? 11.651 -0.444 33.873 1.00 93.69 104 ALA A O 1
ATOM 808 N N . ASN A 1 105 ? 12.710 -1.292 35.667 1.00 95.00 105 ASN A N 1
ATOM 809 C CA . ASN A 1 105 ? 14.031 -0.769 35.315 1.00 95.00 105 ASN A CA 1
ATOM 810 C C . ASN A 1 105 ? 14.652 -1.533 34.139 1.00 95.00 105 ASN A C 1
ATOM 812 O O . ASN A 1 105 ? 15.413 -0.954 33.368 1.00 95.00 105 ASN A O 1
ATOM 816 N N . ASP A 1 106 ? 14.311 -2.812 33.967 1.00 94.62 106 ASP A N 1
ATOM 817 C CA . ASP A 1 106 ? 14.681 -3.574 32.773 1.00 94.62 106 ASP A CA 1
ATOM 818 C C . ASP A 1 106 ? 13.781 -3.219 31.582 1.00 94.62 106 ASP A C 1
ATOM 820 O O . ASP A 1 106 ? 14.247 -3.119 30.445 1.00 94.62 106 ASP A O 1
ATOM 824 N N . TYR A 1 107 ? 12.481 -3.031 31.830 1.00 96.00 107 TYR A N 1
ATOM 825 C CA . TYR A 1 107 ? 11.488 -2.804 30.778 1.00 96.00 107 TYR A CA 1
ATOM 826 C C . TYR A 1 107 ? 11.574 -1.415 30.144 1.00 96.00 107 TYR A C 1
ATOM 828 O O . TYR A 1 107 ? 11.260 -1.276 28.958 1.00 96.00 107 TYR A O 1
ATOM 836 N N . VAL A 1 108 ? 12.024 -0.402 30.894 1.00 97.19 108 VAL A N 1
ATOM 837 C CA . VAL A 1 108 ? 12.129 0.981 30.400 1.00 97.19 108 VAL A CA 1
ATOM 838 C C . VAL A 1 108 ? 13.051 1.098 29.183 1.00 97.19 108 VAL A C 1
ATOM 840 O O . VAL A 1 108 ? 12.770 1.890 28.290 1.00 97.19 108 VAL A O 1
ATOM 843 N N . GLU A 1 109 ? 14.087 0.257 29.079 1.00 97.19 109 GLU A N 1
ATOM 844 C CA . GLU A 1 109 ? 14.947 0.167 27.890 1.00 97.19 109 GLU A CA 1
ATOM 845 C C . GLU A 1 109 ? 14.114 -0.068 26.622 1.00 97.19 109 GLU A C 1
ATOM 847 O O . GLU A 1 109 ? 14.245 0.651 25.635 1.00 97.19 109 GLU A O 1
ATOM 852 N N . TYR A 1 110 ? 13.197 -1.034 26.658 1.00 96.94 110 TYR A N 1
ATOM 853 C CA . TYR A 1 110 ? 12.393 -1.417 25.497 1.00 96.94 110 TYR A CA 1
ATOM 854 C C . TYR A 1 110 ? 11.251 -0.442 25.208 1.00 96.94 110 TYR A C 1
ATOM 856 O O . TYR A 1 110 ? 10.867 -0.283 24.048 1.00 96.94 110 TYR A O 1
ATOM 864 N N . ALA A 1 111 ? 10.728 0.231 26.237 1.00 97.12 111 ALA A N 1
ATOM 865 C CA . ALA A 1 111 ? 9.815 1.354 26.046 1.00 97.12 111 ALA A CA 1
ATOM 866 C C . ALA A 1 111 ? 10.527 2.526 25.353 1.00 97.12 111 ALA A C 1
ATOM 868 O O . ALA A 1 111 ? 10.020 3.040 24.359 1.00 97.12 111 ALA A O 1
ATOM 869 N N . ASN A 1 112 ? 11.741 2.876 25.787 1.00 97.94 112 ASN A N 1
ATOM 870 C CA . ASN A 1 112 ? 12.547 3.918 25.149 1.00 97.94 112 ASN A CA 1
ATOM 871 C C . ASN A 1 112 ? 12.911 3.555 23.702 1.00 97.94 112 ASN A C 1
ATOM 873 O O . ASN A 1 112 ? 12.825 4.404 22.820 1.00 97.94 112 ASN A O 1
ATOM 877 N N . GLN A 1 113 ? 13.253 2.294 23.419 1.00 97.25 113 GLN A N 1
ATOM 878 C CA . GLN A 1 113 ? 13.472 1.824 22.045 1.00 97.25 113 GLN A CA 1
ATOM 879 C C . GLN A 1 113 ? 12.211 1.954 21.174 1.00 97.25 113 GLN A C 1
ATOM 881 O O . GLN A 1 113 ? 12.302 2.362 20.015 1.00 97.25 113 GLN A O 1
ATOM 886 N N . ALA A 1 114 ? 11.025 1.666 21.722 1.00 96.06 114 ALA A N 1
ATOM 887 C CA . ALA A 1 114 ? 9.761 1.884 21.020 1.00 96.06 114 ALA A CA 1
ATOM 888 C C . ALA A 1 114 ? 9.490 3.379 20.756 1.00 96.06 114 ALA A C 1
ATOM 890 O O . ALA A 1 114 ? 9.024 3.728 19.670 1.00 96.06 114 ALA A O 1
ATOM 891 N N . GLU A 1 115 ? 9.828 4.270 21.695 1.00 96.06 115 GLU A N 1
ATOM 892 C CA . GLU A 1 115 ? 9.746 5.723 21.482 1.00 96.06 115 GLU A CA 1
ATOM 893 C C . GLU A 1 115 ? 10.742 6.219 20.428 1.00 96.06 115 GLU A C 1
ATOM 895 O O . GLU A 1 115 ? 10.392 7.055 19.594 1.00 96.06 115 GLU A O 1
ATOM 900 N N . ILE A 1 116 ? 11.963 5.676 20.393 1.00 96.69 116 ILE A N 1
ATOM 901 C CA . ILE A 1 116 ? 12.938 5.979 19.336 1.00 96.69 116 ILE A CA 1
ATOM 902 C C . ILE A 1 116 ? 12.373 5.565 17.976 1.00 96.69 116 ILE A C 1
ATOM 904 O O . ILE A 1 116 ? 12.418 6.357 17.040 1.00 96.69 116 ILE A O 1
ATOM 908 N N . ASN A 1 117 ? 11.785 4.371 17.862 1.00 95.38 117 ASN A N 1
ATOM 909 C CA . ASN A 1 117 ? 11.132 3.921 16.628 1.00 95.38 117 ASN A CA 1
ATOM 910 C C . ASN A 1 117 ? 10.028 4.896 16.193 1.00 95.38 117 ASN A C 1
ATOM 912 O O . ASN A 1 117 ? 9.969 5.297 15.032 1.00 95.38 117 ASN A O 1
ATOM 916 N N . ARG A 1 118 ? 9.180 5.320 17.137 1.00 92.38 118 ARG A N 1
ATOM 917 C CA . ARG A 1 118 ? 8.080 6.254 16.873 1.00 92.38 118 ARG A CA 1
ATOM 918 C C . ARG A 1 118 ? 8.577 7.625 16.416 1.00 92.38 118 ARG A C 1
ATOM 920 O O . ARG A 1 118 ? 8.071 8.154 15.433 1.00 92.38 118 ARG A O 1
ATOM 927 N N . THR A 1 119 ? 9.564 8.185 17.108 1.0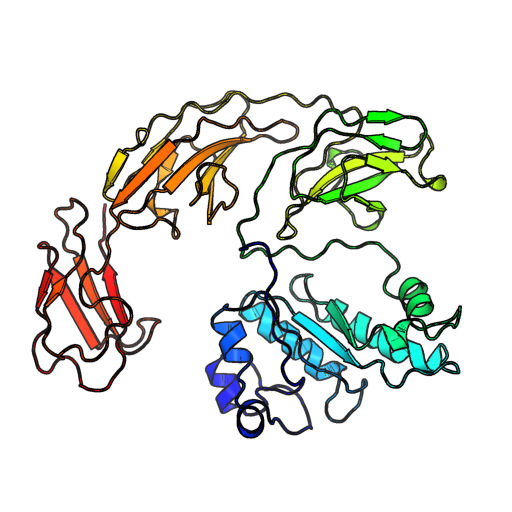0 93.31 119 THR A N 1
ATOM 928 C CA . THR A 1 119 ? 10.121 9.522 16.825 1.00 93.31 119 THR A CA 1
ATOM 929 C C . THR A 1 119 ? 11.049 9.545 15.609 1.00 93.31 119 THR A C 1
ATOM 931 O O . THR A 1 119 ? 11.209 10.590 14.985 1.00 93.31 119 THR A O 1
ATOM 934 N N . SER A 1 120 ? 11.613 8.396 15.227 1.00 93.12 120 SER A N 1
ATOM 935 C CA . SER A 1 120 ? 12.417 8.223 14.006 1.00 93.12 120 SER A CA 1
ATOM 936 C C . SER A 1 120 ? 11.578 7.964 12.754 1.00 93.12 120 SER A C 1
ATOM 938 O O . SER A 1 120 ? 12.116 7.932 11.646 1.00 93.12 120 SER A O 1
ATOM 940 N N . SER A 1 121 ? 10.274 7.741 12.915 1.00 89.62 121 SER A N 1
ATOM 941 C CA . SER A 1 121 ? 9.355 7.482 11.813 1.00 89.62 121 SER A CA 1
ATOM 942 C C . SER A 1 121 ? 9.194 8.724 10.935 1.00 89.62 121 SER A C 1
ATOM 944 O O . SER A 1 121 ? 8.778 9.779 11.409 1.00 89.62 121 SER A O 1
ATOM 946 N N . LEU A 1 122 ? 9.496 8.599 9.640 1.00 90.06 122 LEU A N 1
ATOM 947 C CA . LEU A 1 122 ? 9.379 9.690 8.656 1.00 90.06 122 LEU A CA 1
ATOM 948 C C . LEU A 1 122 ? 8.118 9.577 7.779 1.00 90.06 122 LEU A C 1
ATOM 950 O O . LEU A 1 122 ? 7.888 10.395 6.883 1.00 90.06 122 LEU A O 1
ATOM 954 N N . ASP A 1 123 ? 7.329 8.526 7.973 1.00 85.75 123 ASP A N 1
ATOM 955 C CA . ASP A 1 123 ? 6.137 8.204 7.183 1.00 85.75 123 ASP A CA 1
ATOM 956 C C . ASP A 1 123 ? 5.009 7.547 7.995 1.00 85.75 123 ASP A C 1
ATOM 958 O O . ASP A 1 123 ? 3.972 7.209 7.432 1.00 85.75 123 ASP A O 1
ATOM 962 N N . GLY A 1 124 ? 5.180 7.377 9.310 1.00 83.62 124 GLY A N 1
ATOM 963 C CA . GLY A 1 124 ? 4.185 6.731 10.167 1.00 83.62 124 GLY A CA 1
ATOM 964 C C . GLY A 1 124 ? 4.186 5.198 10.102 1.00 83.62 124 GLY A C 1
ATOM 965 O O . GLY A 1 124 ? 3.359 4.584 10.770 1.00 83.62 124 GLY A O 1
ATOM 966 N N . ALA A 1 125 ? 5.107 4.567 9.362 1.00 82.25 125 ALA A N 1
ATOM 967 C CA . ALA A 1 125 ? 5.128 3.116 9.149 1.00 82.25 125 ALA A CA 1
ATOM 968 C C . ALA A 1 125 ? 6.298 2.374 9.826 1.00 82.25 125 ALA A C 1
ATOM 970 O O . ALA A 1 125 ? 6.488 1.174 9.612 1.00 82.25 125 ALA A O 1
ATOM 971 N N . PHE A 1 126 ? 7.057 3.074 10.668 1.00 89.44 126 PHE A N 1
ATOM 972 C CA . PHE A 1 126 ? 8.157 2.535 11.465 1.00 89.44 126 PHE A CA 1
ATOM 973 C C . PHE A 1 126 ? 7.640 1.763 12.695 1.00 89.44 126 PHE A C 1
ATOM 975 O O . PHE A 1 126 ? 6.806 2.274 13.443 1.00 89.44 126 PHE A O 1
ATOM 982 N N . GLY A 1 127 ? 8.147 0.553 12.956 1.00 92.94 127 GLY A N 1
ATOM 983 C CA . GLY A 1 127 ? 7.721 -0.240 14.121 1.00 92.94 127 GLY A CA 1
ATOM 984 C C . GLY A 1 127 ? 8.768 -1.209 14.670 1.00 92.94 127 GLY A C 1
ATOM 985 O O . GLY A 1 127 ? 9.955 -1.081 14.380 1.00 92.94 127 GLY A O 1
ATOM 986 N N . SER A 1 128 ? 8.319 -2.181 15.471 1.00 94.19 128 SER A N 1
ATOM 987 C CA . SER A 1 128 ? 9.177 -3.136 16.192 1.00 94.19 128 SER A CA 1
ATOM 988 C C . SER A 1 128 ? 8.753 -4.587 15.946 1.00 94.19 128 SER A C 1
ATOM 990 O O . SER A 1 128 ? 7.562 -4.886 15.871 1.00 94.19 128 SER A O 1
ATOM 992 N N . ILE A 1 129 ? 9.722 -5.503 15.913 1.00 95.50 129 ILE A N 1
ATOM 993 C CA . ILE A 1 129 ? 9.525 -6.953 16.021 1.00 95.50 129 ILE A CA 1
ATOM 994 C C . ILE A 1 129 ? 10.290 -7.440 17.252 1.00 95.50 129 ILE A C 1
ATOM 996 O O . ILE A 1 129 ? 11.507 -7.313 17.319 1.00 95.50 129 ILE A O 1
ATOM 1000 N N . TYR A 1 130 ? 9.592 -8.023 18.227 1.00 94.94 130 TYR A N 1
ATOM 1001 C CA . TYR A 1 130 ? 10.218 -8.538 19.448 1.00 94.94 130 TYR A CA 1
ATOM 1002 C C . TYR A 1 130 ? 10.539 -10.030 19.320 1.00 94.94 130 TYR A C 1
ATOM 1004 O O . TYR A 1 130 ? 9.635 -10.870 19.268 1.00 94.94 130 TYR A O 1
ATOM 1012 N N . TYR A 1 131 ? 11.829 -10.372 19.308 1.00 91.62 131 TYR A N 1
ATOM 1013 C CA . TYR A 1 131 ? 12.287 -11.756 19.274 1.00 91.62 131 TYR A CA 1
ATOM 1014 C C . TYR A 1 131 ? 12.726 -12.238 20.671 1.00 91.62 131 TYR A C 1
ATOM 1016 O O . TYR A 1 131 ? 13.657 -11.699 21.262 1.00 91.62 131 TYR A O 1
ATOM 1024 N N . SER A 1 132 ? 12.115 -13.260 21.271 1.00 90.50 132 SER A N 1
ATOM 1025 C CA . SER A 1 132 ? 10.929 -14.011 20.833 1.00 90.50 132 SER A CA 1
ATOM 1026 C C . SER A 1 132 ? 9.774 -13.858 21.818 1.00 90.50 132 SER A C 1
ATOM 1028 O O . SER A 1 132 ? 9.981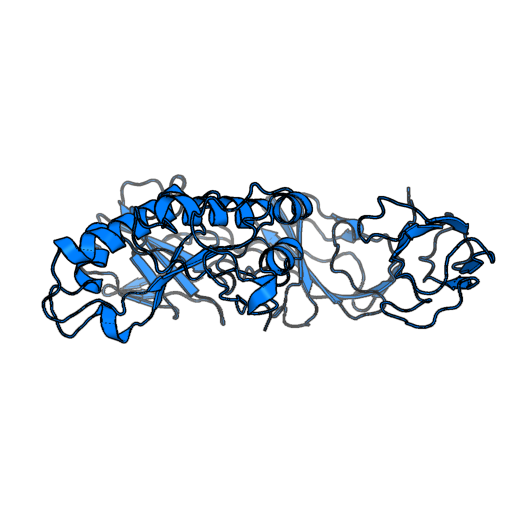 -13.594 23.003 1.00 90.50 132 SER A O 1
ATOM 1030 N N . CYS A 1 133 ? 8.547 -14.102 21.339 1.00 90.00 133 CYS A N 1
ATOM 1031 C CA . CYS A 1 133 ? 7.312 -14.037 22.133 1.00 90.00 133 CYS A CA 1
ATOM 1032 C C . CYS A 1 133 ? 7.378 -14.853 23.446 1.00 90.00 133 CYS A C 1
ATOM 1034 O O . CYS A 1 133 ? 6.744 -14.491 24.436 1.00 90.00 133 CYS A O 1
ATOM 1036 N N . LYS A 1 134 ? 8.227 -15.894 23.505 1.00 90.81 134 LYS A N 1
ATOM 1037 C CA . LYS A 1 134 ? 8.529 -16.674 24.721 1.00 90.81 134 LYS A CA 1
ATOM 1038 C C . LYS A 1 134 ? 8.870 -15.793 25.932 1.00 90.81 134 LYS A C 1
ATOM 1040 O O . LYS A 1 134 ? 8.478 -16.122 27.050 1.00 90.81 134 LYS A O 1
ATOM 1045 N N . TYR A 1 135 ? 9.601 -14.705 25.709 1.00 92.81 135 TYR A N 1
ATOM 1046 C CA . TYR A 1 135 ? 10.112 -13.823 26.758 1.00 92.81 135 TYR A CA 1
ATOM 1047 C C . TYR A 1 135 ? 9.187 -12.643 27.064 1.00 92.81 135 TYR A C 1
ATOM 1049 O O . TYR A 1 135 ? 9.381 -11.952 28.058 1.00 92.81 135 TYR A O 1
ATOM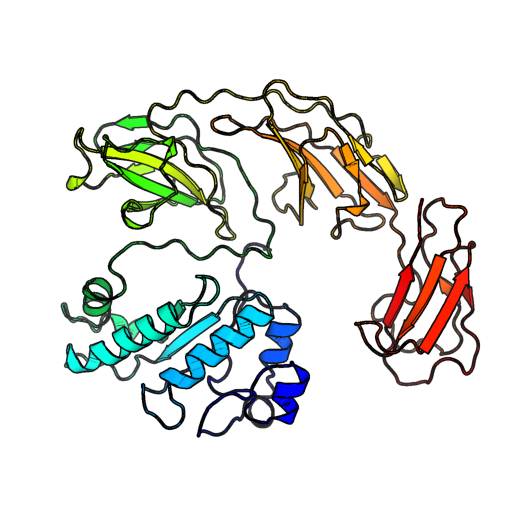 1057 N N . LEU A 1 136 ? 8.165 -12.416 26.236 1.00 91.56 136 LEU A N 1
ATOM 1058 C CA . LEU A 1 136 ? 7.318 -11.232 26.341 1.00 91.56 136 LEU A CA 1
ATOM 1059 C C . LEU A 1 136 ? 6.412 -11.272 27.582 1.00 91.56 136 LEU A C 1
ATOM 1061 O O . LEU A 1 136 ? 6.186 -10.243 28.216 1.00 91.56 136 LEU A O 1
ATOM 1065 N N . TYR A 1 137 ? 5.923 -12.465 27.939 1.00 88.00 137 TYR A N 1
ATOM 1066 C CA . TYR A 1 137 ? 4.989 -12.660 29.053 1.00 88.00 137 TYR A CA 1
ATOM 1067 C C . TYR A 1 137 ? 5.635 -13.258 30.309 1.00 88.00 137 TYR A C 1
ATOM 1069 O O . TYR A 1 137 ? 5.163 -12.994 31.409 1.00 88.00 137 TYR A O 1
ATOM 1077 N N . MET A 1 138 ? 6.653 -14.119 30.164 1.00 84.38 138 MET A N 1
ATOM 1078 C CA . MET A 1 138 ? 7.389 -14.817 31.246 1.00 84.38 138 MET A CA 1
ATOM 1079 C C . MET A 1 138 ? 6.551 -15.374 32.426 1.00 84.38 138 MET A C 1
ATOM 1081 O O . MET A 1 138 ? 7.091 -15.658 33.489 1.00 84.38 138 MET A O 1
ATOM 1085 N N . ARG A 1 139 ? 5.237 -15.582 32.236 1.00 76.62 139 ARG A N 1
ATOM 1086 C CA . ARG A 1 139 ? 4.248 -15.921 33.281 1.00 76.62 139 ARG A CA 1
ATOM 1087 C C . ARG A 1 139 ? 4.252 -14.958 34.486 1.00 76.62 139 ARG A C 1
ATOM 1089 O O . ARG A 1 139 ? 3.916 -15.369 35.592 1.00 76.62 139 ARG A O 1
ATOM 1096 N N . ASN A 1 140 ? 4.593 -13.688 34.268 1.00 78.25 140 ASN A N 1
ATOM 1097 C CA . ASN A 1 140 ? 4.579 -12.631 35.282 1.00 78.25 140 ASN A CA 1
ATOM 1098 C C . ASN A 1 140 ? 3.442 -11.629 34.967 1.00 78.25 140 ASN A C 1
ATOM 1100 O O . ASN A 1 140 ? 3.399 -11.113 33.848 1.00 78.25 140 ASN A O 1
ATOM 1104 N N . PRO A 1 141 ? 2.514 -11.316 35.897 1.00 80.81 141 PRO A N 1
ATOM 1105 C CA . PRO A 1 141 ? 1.468 -10.315 35.649 1.00 80.81 141 PRO A CA 1
ATOM 1106 C C . PRO A 1 141 ? 2.036 -8.917 35.345 1.00 80.81 141 PRO A C 1
ATOM 1108 O O . PRO A 1 141 ? 1.436 -8.170 34.573 1.00 80.81 141 PRO A O 1
ATOM 1111 N N . ASN A 1 142 ? 3.229 -8.605 35.858 1.00 87.69 142 ASN A N 1
ATOM 1112 C CA . ASN A 1 142 ? 3.984 -7.382 35.588 1.00 87.69 142 ASN A CA 1
ATOM 1113 C C . ASN A 1 142 ? 5.032 -7.579 34.477 1.00 87.69 142 ASN A C 1
ATOM 1115 O O . ASN A 1 142 ? 6.100 -6.984 34.530 1.00 87.69 142 ASN A O 1
ATOM 1119 N N . SER A 1 143 ? 4.764 -8.449 33.499 1.00 93.38 143 SER A N 1
ATOM 1120 C CA . SER A 1 143 ? 5.662 -8.711 32.364 1.00 93.38 143 SER A CA 1
ATOM 1121 C C . SER A 1 143 ? 5.958 -7.480 31.500 1.00 93.38 143 SER A C 1
ATOM 1123 O O . SER A 1 143 ? 5.216 -6.494 31.526 1.00 93.38 143 SER A O 1
ATOM 1125 N N . LEU A 1 144 ? 6.972 -7.591 30.633 1.00 95.00 144 LEU A N 1
ATOM 1126 C CA . LEU A 1 144 ? 7.254 -6.606 29.587 1.00 95.00 144 LEU A CA 1
ATOM 1127 C C . LEU A 1 144 ? 6.010 -6.298 28.732 1.00 95.00 144 LEU A C 1
ATOM 1129 O O . LEU A 1 144 ? 5.750 -5.132 28.450 1.00 95.00 144 LEU A O 1
ATOM 1133 N N . ALA A 1 145 ? 5.201 -7.302 28.364 1.00 94.50 145 ALA A N 1
ATOM 1134 C CA . ALA A 1 145 ? 3.939 -7.071 27.647 1.00 94.50 145 ALA A CA 1
ATOM 1135 C C . ALA A 1 145 ? 2.990 -6.139 28.416 1.00 94.50 145 ALA A C 1
ATOM 1137 O O . ALA A 1 145 ? 2.462 -5.186 27.841 1.00 94.50 145 ALA A O 1
ATOM 1138 N N . SER A 1 146 ? 2.782 -6.403 29.711 1.00 94.06 146 SER A N 1
ATOM 1139 C CA . SER A 1 146 ? 1.941 -5.565 30.573 1.00 94.06 146 SER A CA 1
ATOM 1140 C C . SER A 1 146 ? 2.508 -4.149 30.690 1.00 94.06 146 SER A C 1
ATOM 1142 O O . SER A 1 146 ? 1.760 -3.179 30.599 1.00 94.06 146 SER A O 1
ATOM 1144 N N . TYR A 1 147 ? 3.829 -4.021 30.844 1.00 95.88 147 TYR A N 1
ATOM 1145 C CA . TYR A 1 147 ? 4.504 -2.730 30.930 1.00 95.88 147 TYR A CA 1
ATOM 1146 C C . TYR A 1 147 ? 4.339 -1.914 29.643 1.00 95.88 147 TYR A C 1
ATOM 1148 O O . TYR A 1 147 ? 3.883 -0.774 29.702 1.00 95.88 147 TYR A O 1
ATOM 1156 N N . LEU A 1 148 ? 4.631 -2.497 28.474 1.00 95.38 148 LEU A N 1
ATOM 1157 C CA . LEU A 1 148 ? 4.517 -1.808 27.184 1.00 95.38 148 LEU A CA 1
ATOM 1158 C C . LEU A 1 148 ? 3.069 -1.401 26.886 1.00 95.38 148 LEU A C 1
ATOM 1160 O O . LEU A 1 148 ? 2.837 -0.273 26.462 1.00 95.38 148 LEU A O 1
ATOM 1164 N N . ARG A 1 149 ? 2.089 -2.271 27.173 1.00 94.12 149 ARG A N 1
ATOM 1165 C CA . ARG A 1 149 ? 0.655 -1.963 27.018 1.00 94.12 149 ARG A CA 1
ATOM 1166 C C . ARG A 1 149 ? 0.221 -0.751 27.848 1.00 94.12 149 ARG A C 1
ATOM 1168 O O . ARG A 1 149 ? -0.608 0.029 27.397 1.00 94.12 149 ARG A O 1
ATOM 1175 N N . ASN A 1 150 ? 0.782 -0.586 29.043 1.00 94.56 150 ASN A N 1
ATOM 1176 C CA . ASN A 1 150 ? 0.412 0.491 29.964 1.00 94.56 150 ASN A CA 1
ATOM 1177 C C . ASN A 1 150 ? 1.238 1.776 29.782 1.00 94.56 150 ASN A C 1
ATOM 1179 O O . ASN A 1 150 ? 0.946 2.771 30.439 1.00 94.56 150 ASN A O 1
ATOM 1183 N N . THR A 1 151 ? 2.262 1.766 28.924 1.00 95.19 151 THR A N 1
ATOM 1184 C CA . THR A 1 151 ? 3.186 2.899 28.743 1.00 95.19 151 THR A CA 1
ATOM 1185 C C . THR A 1 151 ? 3.198 3.405 27.304 1.00 95.19 151 THR A C 1
ATOM 1187 O O . THR A 1 151 ? 2.733 4.511 27.045 1.00 95.19 151 THR A O 1
ATOM 1190 N N . VAL A 1 152 ? 3.677 2.595 26.358 1.00 93.94 152 VAL A N 1
ATOM 1191 C CA . VAL A 1 152 ? 3.951 3.025 24.974 1.00 93.94 152 VAL A CA 1
ATOM 1192 C C . VAL A 1 152 ? 2.969 2.468 23.942 1.00 93.94 152 VAL A C 1
ATOM 1194 O O . VAL A 1 152 ? 2.834 3.046 22.868 1.00 93.94 152 VAL A O 1
ATOM 1197 N N . TYR A 1 153 ? 2.255 1.381 24.238 1.00 93.50 153 TYR A N 1
ATOM 1198 C CA . TYR A 1 153 ? 1.236 0.768 23.371 1.00 93.50 153 TYR A CA 1
ATOM 1199 C C . TYR A 1 153 ? -0.157 0.869 24.002 1.00 93.50 153 TYR A C 1
ATOM 1201 O O . TYR A 1 153 ? -0.866 -0.123 24.163 1.00 93.50 153 TYR A O 1
ATOM 1209 N N . THR A 1 154 ? -0.532 2.090 24.386 1.00 92.62 154 THR A N 1
ATOM 1210 C CA . THR A 1 154 ? -1.753 2.390 25.152 1.00 92.62 154 THR A CA 1
ATOM 1211 C C . THR A 1 154 ? -3.015 2.503 24.302 1.00 92.62 154 THR A C 1
ATOM 1213 O O . THR A 1 154 ? -4.110 2.610 24.850 1.00 92.62 154 THR A O 1
ATOM 1216 N N . ARG A 1 155 ? -2.882 2.484 22.972 1.00 90.19 155 ARG A N 1
ATOM 1217 C CA . ARG A 1 155 ? -3.998 2.578 22.027 1.00 90.19 155 ARG A CA 1
ATOM 1218 C C . ARG A 1 155 ? -3.890 1.501 20.949 1.00 90.19 155 ARG A C 1
ATOM 1220 O O . ARG A 1 155 ? -2.769 1.165 20.554 1.00 90.19 155 ARG A O 1
ATOM 1227 N N . PRO A 1 156 ? -5.026 0.989 20.448 1.00 92.31 156 PRO A N 1
ATOM 1228 C CA . PRO A 1 156 ? -5.054 0.228 19.208 1.00 92.31 156 PRO A CA 1
ATOM 1229 C C . PRO A 1 156 ? -4.419 1.025 18.064 1.00 92.31 156 PRO A C 1
ATOM 1231 O O . PRO A 1 156 ? -4.469 2.255 18.037 1.00 92.31 156 PRO A O 1
ATOM 1234 N N . ALA A 1 157 ? -3.831 0.318 17.104 1.00 90.62 157 ALA A N 1
ATOM 1235 C CA . ALA A 1 157 ? -3.269 0.913 15.901 1.00 90.62 157 ALA A CA 1
ATOM 1236 C C . ALA A 1 157 ? -3.535 0.003 14.703 1.00 90.62 157 ALA A C 1
ATOM 1238 O O . ALA A 1 157 ? -3.489 -1.226 14.817 1.00 90.62 157 ALA A O 1
ATOM 1239 N N . LEU A 1 158 ? -3.789 0.612 13.547 1.00 91.25 158 LEU A N 1
ATOM 1240 C CA . LEU A 1 158 ? -3.889 -0.120 12.292 1.00 91.25 158 LEU A CA 1
ATOM 1241 C C . LEU A 1 158 ? -2.497 -0.507 11.797 1.00 91.25 158 LEU A C 1
ATOM 1243 O O . LEU A 1 158 ? -1.499 0.171 12.048 1.00 91.25 158 LEU A O 1
ATOM 1247 N N . VAL A 1 159 ? -2.433 -1.611 11.057 1.00 88.31 159 VAL A N 1
ATOM 1248 C CA . VAL A 1 159 ? -1.205 -1.986 10.357 1.00 88.31 159 VAL A CA 1
ATOM 1249 C C . VAL A 1 159 ? -0.971 -0.963 9.234 1.00 88.31 159 VAL A C 1
ATOM 1251 O O . VAL A 1 159 ? -1.875 -0.801 8.415 1.00 88.31 159 VAL A O 1
ATOM 1254 N N . PRO A 1 160 ? 0.214 -0.324 9.130 1.00 89.69 160 PRO A N 1
ATOM 1255 C CA . PRO A 1 160 ? 0.459 0.720 8.133 1.00 89.69 160 PRO A CA 1
ATOM 1256 C C . PRO A 1 160 ? 0.151 0.244 6.715 1.00 89.69 160 PRO A C 1
ATOM 1258 O O . PRO A 1 160 ? 0.604 -0.845 6.346 1.00 89.69 160 PRO A O 1
ATOM 1261 N N . ALA A 1 161 ? -0.597 1.032 5.941 1.00 91.12 161 ALA A N 1
ATOM 1262 C CA . ALA A 1 161 ? -0.915 0.748 4.541 1.00 91.12 161 ALA A CA 1
ATOM 1263 C C . ALA A 1 161 ? 0.357 0.582 3.700 1.00 91.12 161 ALA A C 1
ATOM 1265 O O . ALA A 1 161 ? 1.368 1.200 4.004 1.00 91.12 161 ALA A O 1
ATOM 1266 N N . LEU A 1 162 ? 0.319 -0.238 2.648 1.00 90.00 162 LEU A N 1
ATOM 1267 C CA . LEU A 1 162 ? 1.412 -0.363 1.674 1.00 90.00 162 LEU A CA 1
ATOM 1268 C C . LEU A 1 162 ? 1.090 0.541 0.472 1.00 90.00 162 LEU A C 1
ATOM 1270 O O . LEU A 1 162 ? 0.454 0.061 -0.466 1.00 90.00 162 LEU A O 1
ATOM 1274 N N . PRO A 1 163 ? 1.483 1.829 0.467 1.00 84.00 163 PRO A N 1
ATOM 1275 C CA . PRO A 1 163 ? 1.043 2.782 -0.558 1.00 84.00 163 PRO A CA 1
ATOM 1276 C C . PRO A 1 163 ? 1.536 2.436 -1.970 1.00 84.00 163 PRO A C 1
ATOM 1278 O O . PRO A 1 163 ? 0.972 2.908 -2.950 1.00 84.00 163 PRO A O 1
ATOM 1281 N N . TRP A 1 164 ? 2.567 1.595 -2.093 1.00 86.25 164 TRP A N 1
ATOM 1282 C CA . TRP A 1 164 ? 3.063 1.085 -3.376 1.00 86.25 164 TRP A CA 1
ATOM 1283 C C . TRP A 1 164 ? 2.307 -0.152 -3.884 1.00 86.25 164 TRP A C 1
ATOM 1285 O O . TRP A 1 164 ? 2.615 -0.649 -4.965 1.00 86.25 164 TRP A O 1
ATOM 1295 N N . LYS A 1 165 ? 1.337 -0.683 -3.127 1.00 84.50 165 LYS A N 1
ATOM 1296 C CA . LYS A 1 165 ? 0.467 -1.776 -3.572 1.00 84.50 165 LYS A CA 1
ATOM 1297 C C . LYS A 1 165 ? -0.946 -1.267 -3.807 1.00 84.50 165 LYS A C 1
ATOM 1299 O O . LYS A 1 165 ? -1.559 -0.647 -2.943 1.00 84.50 165 LYS A O 1
ATOM 1304 N N . GLN A 1 166 ? -1.493 -1.618 -4.963 1.00 76.25 166 GLN A N 1
ATOM 1305 C CA . GLN A 1 166 ? -2.880 -1.337 -5.304 1.00 76.25 166 GLN A CA 1
ATOM 1306 C C . GLN A 1 166 ? -3.789 -2.293 -4.524 1.00 76.25 166 GLN A C 1
ATOM 1308 O O . GLN A 1 166 ? -3.906 -3.476 -4.830 1.00 76.25 166 GLN A O 1
ATOM 1313 N N . GLY A 1 167 ? -4.394 -1.800 -3.450 1.00 74.06 167 GLY A N 1
ATOM 1314 C CA . GLY A 1 167 ? -5.334 -2.574 -2.641 1.00 74.06 167 GLY A CA 1
ATOM 1315 C C . GLY A 1 167 ? -6.748 -2.533 -3.205 1.00 74.06 167 GLY A C 1
ATOM 1316 O O . GLY A 1 167 ? -7.102 -1.550 -3.835 1.00 74.06 167 GLY A O 1
ATOM 1317 N N . ASN A 1 168 ? -7.562 -3.579 -3.058 1.00 74.56 168 ASN A N 1
ATOM 1318 C CA . ASN A 1 168 ? -8.915 -3.575 -3.622 1.00 74.56 168 ASN A CA 1
ATOM 1319 C C . ASN A 1 168 ? -9.846 -2.675 -2.800 1.00 74.56 168 ASN A C 1
ATOM 1321 O O . ASN A 1 168 ? -10.100 -3.036 -1.655 1.00 74.56 168 ASN A O 1
ATOM 1325 N N . ASN A 1 169 ? -10.351 -1.566 -3.367 1.00 79.81 169 ASN A N 1
ATOM 1326 C CA . ASN A 1 169 ? -11.401 -0.768 -2.726 1.00 79.81 169 ASN A CA 1
ATOM 1327 C C . ASN A 1 169 ? -12.752 -1.452 -2.940 1.00 79.81 169 ASN A C 1
ATOM 1329 O O . ASN A 1 169 ? -13.301 -1.371 -4.042 1.00 79.81 169 ASN A O 1
ATOM 1333 N N . PRO A 1 170 ? -13.305 -2.116 -1.915 1.00 79.00 170 PRO A N 1
ATOM 1334 C CA . PRO A 1 170 ? -14.558 -2.829 -2.069 1.00 79.00 170 PRO A CA 1
ATOM 1335 C C . PRO A 1 170 ? -15.767 -1.890 -1.943 1.00 79.00 170 PRO A C 1
ATOM 1337 O O . PRO A 1 170 ? -16.887 -2.308 -2.211 1.00 79.00 170 PRO A O 1
ATOM 1340 N N . GLY A 1 171 ? -15.556 -0.633 -1.538 1.00 84.94 171 GLY A N 1
ATOM 1341 C CA . GLY A 1 171 ? -16.603 0.316 -1.196 1.00 84.94 171 GLY A CA 1
ATOM 1342 C C . GLY A 1 171 ? -16.921 0.338 0.300 1.00 84.94 171 GLY A C 1
ATOM 1343 O O . GLY A 1 171 ? -16.143 -0.091 1.152 1.00 84.94 171 GLY A O 1
ATOM 1344 N N . LEU A 1 172 ? -18.089 0.888 0.619 1.00 91.94 172 LEU A N 1
ATOM 1345 C CA . LEU A 1 172 ? -18.560 1.118 1.985 1.00 91.94 172 LEU A CA 1
ATOM 1346 C C . LEU A 1 172 ? -19.318 -0.096 2.533 1.00 91.94 172 LEU A C 1
ATOM 1348 O O . LEU A 1 172 ? -19.937 -0.840 1.771 1.00 91.94 172 LEU A O 1
ATOM 1352 N N . VAL A 1 173 ? -19.341 -0.272 3.857 1.00 95.00 173 VAL A N 1
ATOM 1353 C CA . VAL A 1 173 ? -20.252 -1.245 4.489 1.00 95.00 173 VAL A CA 1
ATOM 1354 C C . VAL A 1 173 ? -21.715 -0.829 4.296 1.00 95.00 173 VAL A C 1
ATOM 1356 O O . VAL A 1 173 ? -22.037 0.355 4.173 1.00 95.00 173 VAL A O 1
ATOM 1359 N N . THR A 1 174 ? -22.631 -1.797 4.289 1.00 92.75 174 THR A N 1
ATOM 1360 C CA . THR A 1 174 ? -24.075 -1.523 4.176 1.00 92.75 174 THR A CA 1
ATOM 1361 C C . THR A 1 174 ? -24.836 -2.029 5.394 1.00 92.75 174 THR A C 1
ATOM 1363 O O . THR A 1 174 ? -24.322 -2.851 6.149 1.00 92.75 174 THR A O 1
ATOM 1366 N N . ASN A 1 175 ? -26.050 -1.519 5.621 1.00 93.19 175 ASN A N 1
ATOM 1367 C CA . ASN A 1 175 ? -26.922 -1.943 6.725 1.00 93.19 175 ASN A CA 1
ATOM 1368 C C . ASN A 1 175 ? -26.245 -1.914 8.109 1.00 93.19 175 ASN A C 1
ATOM 1370 O O . ASN A 1 175 ? -26.441 -2.823 8.916 1.00 93.19 175 ASN A O 1
ATOM 1374 N N . LEU A 1 176 ? -25.438 -0.880 8.380 1.00 96.50 176 LEU A N 1
ATOM 1375 C CA . LEU A 1 176 ? -24.832 -0.691 9.695 1.00 96.50 176 LEU A CA 1
ATOM 1376 C C . LEU A 1 176 ? -25.932 -0.448 10.735 1.00 96.50 176 LEU A C 1
ATOM 1378 O O . LEU A 1 176 ? -26.666 0.539 10.663 1.00 96.50 176 LEU A O 1
ATOM 1382 N N . ALA A 1 177 ? -26.025 -1.348 11.706 1.00 96.94 177 ALA A N 1
ATOM 1383 C CA . ALA A 1 177 ? -27.030 -1.337 12.755 1.00 96.94 177 ALA A CA 1
ATOM 1384 C C . ALA A 1 177 ? -26.391 -1.572 14.124 1.00 96.94 177 ALA A C 1
ATOM 1386 O O . ALA A 1 177 ? -25.343 -2.207 14.232 1.00 96.94 177 ALA A O 1
ATOM 1387 N N . TYR A 1 178 ? -27.051 -1.077 15.171 1.00 97.38 178 TYR A N 1
ATOM 1388 C CA . TYR A 1 178 ? -26.655 -1.267 16.562 1.00 97.38 178 TYR A CA 1
ATOM 1389 C C . TYR A 1 178 ? -27.818 -1.851 17.361 1.00 97.38 178 TYR A C 1
ATOM 1391 O O . TYR A 1 178 ? -28.910 -1.284 17.371 1.00 97.38 178 TYR A O 1
ATOM 1399 N N . SER A 1 179 ? -27.591 -2.978 18.033 1.00 97.00 179 SER A N 1
ATOM 1400 C CA . SER A 1 179 ? -28.583 -3.614 18.901 1.00 97.00 179 SER A CA 1
ATOM 1401 C C . SER A 1 179 ? -27.904 -4.439 19.991 1.00 97.00 179 SER A C 1
ATOM 1403 O O . SER A 1 179 ? -26.915 -5.125 19.736 1.00 97.00 179 SER A O 1
ATOM 1405 N N . GLY A 1 180 ? -28.413 -4.362 21.226 1.00 94.38 180 GLY A N 1
ATOM 1406 C CA . GLY A 1 180 ? -27.923 -5.173 22.348 1.00 94.38 180 GLY A CA 1
ATOM 1407 C C . GLY A 1 180 ? -26.418 -5.038 22.621 1.00 94.38 180 GLY A C 1
ATOM 1408 O O . GLY A 1 180 ? -25.763 -6.032 22.930 1.00 94.38 180 GLY A O 1
ATOM 1409 N N . GLY A 1 181 ? -25.846 -3.840 22.446 1.00 97.12 181 GLY A N 1
ATOM 1410 C CA . GLY A 1 181 ? -24.411 -3.600 22.643 1.00 97.12 181 GLY A CA 1
ATOM 1411 C C . GLY A 1 181 ? -23.511 -4.056 21.488 1.00 97.12 181 GLY A C 1
ATOM 1412 O O . GLY A 1 181 ? -22.291 -4.062 21.636 1.00 97.12 181 GLY A O 1
ATOM 1413 N N . THR A 1 182 ? -24.082 -4.451 20.348 1.00 98.31 182 THR A N 1
ATOM 1414 C CA . THR A 1 182 ? -23.341 -4.997 19.202 1.00 98.31 182 THR A CA 1
ATOM 1415 C C . THR A 1 182 ? -23.643 -4.204 17.936 1.00 98.31 182 THR A C 1
ATOM 1417 O O . THR A 1 182 ? -24.804 -3.925 17.638 1.00 98.31 182 THR A O 1
ATOM 1420 N N . LEU A 1 183 ? -22.594 -3.851 17.190 1.00 98.56 183 LEU A N 1
ATOM 1421 C CA . LEU A 1 183 ? -22.698 -3.371 15.816 1.00 98.56 183 LEU A CA 1
ATOM 1422 C C . LEU A 1 183 ? -22.706 -4.553 14.850 1.00 98.56 183 LEU A C 1
ATOM 1424 O O . LEU A 1 183 ? -21.896 -5.467 14.994 1.00 98.56 183 LEU A O 1
ATOM 1428 N N . THR A 1 184 ? -23.567 -4.494 13.840 1.00 98.44 184 THR A N 1
ATOM 1429 C CA . THR A 1 184 ? -23.618 -5.451 12.727 1.00 98.44 184 THR A CA 1
ATOM 1430 C C . THR A 1 184 ? -23.728 -4.711 11.407 1.00 98.44 184 THR A C 1
ATOM 1432 O O . THR A 1 184 ? -24.376 -3.667 11.345 1.00 98.44 184 THR A O 1
ATOM 1435 N N . TRP A 1 185 ? -23.136 -5.256 10.352 1.00 97.81 185 TRP A N 1
ATOM 1436 C CA . TRP A 1 185 ? -23.223 -4.703 9.003 1.00 97.81 185 TRP A CA 1
ATOM 1437 C C . TRP A 1 185 ? -23.181 -5.814 7.954 1.00 97.81 185 TRP A C 1
ATOM 1439 O O . TRP A 1 185 ? -22.908 -6.976 8.246 1.00 97.81 185 TRP A O 1
ATOM 1449 N N . ASN A 1 186 ? -23.434 -5.442 6.708 1.00 96.25 186 ASN A N 1
ATOM 1450 C CA . ASN A 1 186 ? -23.071 -6.224 5.539 1.00 96.25 186 ASN A CA 1
ATOM 1451 C C . ASN A 1 186 ? -21.719 -5.721 5.032 1.00 96.25 186 ASN A C 1
ATOM 1453 O O . ASN A 1 186 ? -21.481 -4.511 4.955 1.00 96.25 186 ASN A O 1
ATOM 1457 N N . GLY A 1 187 ? -20.839 -6.648 4.680 1.00 93.75 187 GLY A N 1
ATOM 1458 C CA . GLY A 1 187 ? -19.489 -6.332 4.242 1.00 93.75 187 GLY A CA 1
ATOM 1459 C C . GLY A 1 187 ? -19.041 -7.206 3.081 1.00 93.75 187 GLY A C 1
ATOM 1460 O O . GLY A 1 187 ? -19.858 -7.743 2.339 1.00 93.75 187 GLY A O 1
ATOM 1461 N N . TYR A 1 188 ? -17.729 -7.334 2.950 1.00 91.25 188 TYR A N 1
ATOM 1462 C CA . TYR A 1 188 ? -17.040 -7.990 1.853 1.00 91.25 188 TYR A CA 1
ATOM 1463 C C . TYR A 1 188 ? -16.141 -9.114 2.372 1.00 91.25 188 TYR A C 1
ATOM 1465 O O . TYR A 1 188 ? -15.711 -9.111 3.532 1.00 91.25 188 TYR A O 1
ATOM 1473 N N . ASP A 1 189 ? -15.823 -10.056 1.493 1.00 88.25 189 ASP A N 1
ATOM 1474 C CA . ASP A 1 189 ? -14.824 -11.082 1.765 1.00 88.25 189 ASP A CA 1
ATOM 1475 C C . ASP A 1 189 ? -13.406 -10.508 1.706 1.00 88.25 189 ASP A C 1
ATOM 1477 O O . ASP A 1 189 ? -13.128 -9.526 1.021 1.00 88.25 189 ASP A O 1
ATOM 1481 N N . ASN A 1 190 ? -12.468 -11.175 2.384 1.00 86.88 190 ASN A N 1
ATOM 1482 C CA . ASN A 1 190 ? -11.037 -10.855 2.341 1.00 86.88 190 ASN A CA 1
ATOM 1483 C C . ASN A 1 190 ? -10.664 -9.422 2.776 1.00 86.88 190 ASN A C 1
ATOM 1485 O O . ASN A 1 190 ? -9.596 -8.936 2.403 1.00 86.88 190 ASN A O 1
ATOM 1489 N N . VAL A 1 191 ? -11.482 -8.771 3.601 1.00 92.62 191 VAL A N 1
ATOM 1490 C CA . VAL A 1 191 ? -11.181 -7.466 4.210 1.00 92.62 191 VAL A CA 1
ATOM 1491 C C . VAL A 1 191 ? -11.284 -7.532 5.733 1.00 92.62 191 VAL A C 1
ATOM 1493 O O . VAL A 1 191 ? -11.681 -8.545 6.309 1.00 92.62 191 VAL A O 1
ATOM 1496 N N . ARG A 1 192 ? -10.877 -6.451 6.390 1.00 95.31 192 ARG A N 1
ATOM 1497 C CA . ARG A 1 192 ? -11.061 -6.191 7.821 1.00 95.31 192 ARG A CA 1
ATOM 1498 C C . ARG A 1 192 ? -11.899 -4.926 7.979 1.00 95.31 192 ARG A C 1
ATOM 1500 O O . ARG A 1 192 ? -12.120 -4.210 7.005 1.00 95.31 192 ARG A O 1
ATOM 1507 N N . TYR A 1 193 ? -12.329 -4.638 9.198 1.00 97.69 193 TYR A N 1
ATOM 1508 C CA . TYR A 1 193 ? -13.104 -3.442 9.502 1.00 97.69 193 TYR A CA 1
ATOM 1509 C C . TYR A 1 193 ? -12.520 -2.738 10.710 1.00 97.69 193 TYR A C 1
ATOM 1511 O O . TYR A 1 193 ? -12.378 -3.365 11.753 1.00 97.69 193 TYR A O 1
ATOM 1519 N N . SER A 1 194 ? -12.191 -1.459 10.600 1.00 98.06 194 SER A N 1
ATOM 1520 C CA . SER A 1 194 ? -11.886 -0.630 11.766 1.00 98.06 194 SER A CA 1
ATOM 1521 C C . SER A 1 194 ? -13.192 -0.104 12.355 1.00 98.06 194 SER A C 1
ATOM 1523 O O . SER A 1 194 ? -14.109 0.286 11.627 1.00 98.06 194 SER A O 1
ATOM 1525 N N . VAL A 1 195 ? -13.300 -0.148 13.681 1.00 98.50 195 VAL A N 1
ATOM 1526 C CA . VAL A 1 195 ? -14.507 0.252 14.409 1.00 98.50 195 VAL A CA 1
ATOM 1527 C C . VAL A 1 195 ? -14.172 1.388 15.356 1.00 98.50 195 VAL A C 1
ATOM 1529 O O . VAL A 1 195 ? -13.223 1.297 16.135 1.00 98.50 195 VAL A O 1
ATOM 1532 N N . TYR A 1 196 ? -14.983 2.439 15.309 1.00 98.50 196 TYR A N 1
ATOM 1533 C CA . TYR A 1 196 ? -14.779 3.656 16.079 1.00 98.50 196 TYR A CA 1
ATOM 1534 C C . TYR A 1 196 ? -15.964 3.947 16.994 1.00 98.50 196 TYR A C 1
ATOM 1536 O O . TYR A 1 196 ? -17.115 3.741 16.604 1.00 98.50 196 TYR A O 1
ATOM 1544 N N . ALA A 1 197 ? -15.673 4.499 18.172 1.00 98.12 197 ALA A N 1
ATOM 1545 C CA . ALA A 1 197 ? -16.638 5.195 19.017 1.00 98.12 197 ALA A CA 1
ATOM 1546 C C . ALA A 1 197 ? -16.104 6.590 19.340 1.00 98.12 197 ALA A C 1
ATOM 1548 O O . ALA A 1 197 ? -15.008 6.744 19.876 1.00 98.12 197 ALA A O 1
ATOM 1549 N N . PHE A 1 198 ? -16.885 7.610 19.004 1.00 97.69 198 PHE A N 1
ATOM 1550 C CA . PHE A 1 198 ? -16.512 9.012 19.165 1.00 97.69 198 PHE A CA 1
ATOM 1551 C C . PHE A 1 198 ? -17.673 9.813 19.778 1.00 97.69 198 PHE A C 1
ATOM 1553 O O . PHE A 1 198 ? -18.818 9.356 19.712 1.00 97.69 198 PHE A O 1
ATOM 1560 N N . PRO A 1 199 ? -17.411 10.967 20.425 1.00 97.88 199 PRO A N 1
ATOM 1561 C CA . PRO A 1 199 ? -18.437 11.698 21.162 1.00 97.88 199 PRO A CA 1
ATOM 1562 C C . PRO A 1 199 ? -19.647 12.050 20.292 1.00 97.88 199 PRO A C 1
ATOM 1564 O O . PRO A 1 199 ? -19.489 12.552 19.182 1.00 97.88 199 PRO A O 1
ATOM 1567 N N . ALA A 1 200 ? -20.861 11.865 20.806 1.00 96.50 200 ALA A N 1
ATOM 1568 C CA . ALA A 1 200 ? -22.113 12.195 20.118 1.00 96.50 200 ALA A CA 1
ATOM 1569 C C . ALA A 1 200 ? -22.230 13.690 19.756 1.00 96.50 200 ALA A C 1
ATOM 1571 O O . ALA A 1 200 ? -22.959 14.055 18.840 1.00 96.50 200 ALA A O 1
ATOM 1572 N N . SER A 1 201 ? -21.492 14.561 20.450 1.00 95.94 201 SER A N 1
ATOM 1573 C CA . SER A 1 201 ? -21.407 15.996 20.160 1.00 95.94 201 SER A CA 1
ATOM 1574 C C . SER A 1 201 ? -20.481 16.345 1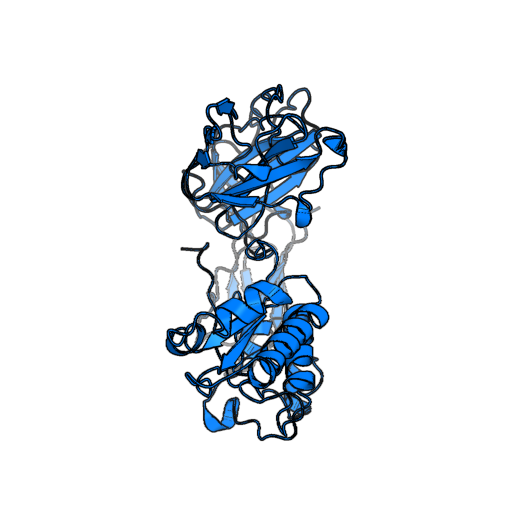8.988 1.00 95.94 201 SER A C 1
ATOM 1576 O O . SER A 1 201 ? -20.533 17.470 18.488 1.00 95.94 201 SER A O 1
ATOM 1578 N N . MET A 1 202 ? -19.623 15.420 18.549 1.00 96.06 202 MET A N 1
ATOM 1579 C CA . MET A 1 202 ? -18.720 15.644 17.423 1.00 96.06 202 MET A CA 1
ATOM 1580 C C . MET A 1 202 ? -19.504 15.666 16.109 1.00 96.06 202 MET A C 1
ATOM 1582 O O . MET A 1 202 ? -20.301 14.774 15.827 1.00 96.06 202 MET A O 1
ATOM 1586 N N . ASN A 1 203 ? -19.239 16.667 15.270 1.00 93.62 203 ASN A N 1
ATOM 1587 C CA . ASN A 1 203 ? -19.778 16.708 13.916 1.00 93.62 203 ASN A CA 1
ATOM 1588 C C . ASN A 1 203 ? -19.109 15.604 13.066 1.00 93.62 203 ASN A C 1
ATOM 1590 O O . ASN A 1 203 ? -17.882 15.648 12.923 1.00 93.62 203 ASN A O 1
ATOM 1594 N N . PRO A 1 204 ? -19.860 14.663 12.456 1.00 91.12 204 PRO A N 1
ATOM 1595 C CA . PRO A 1 204 ? -19.284 13.618 11.605 1.00 91.12 204 PRO A CA 1
ATOM 1596 C C . PRO A 1 204 ? -18.417 14.148 10.455 1.00 91.12 204 PRO A C 1
ATOM 1598 O O . PRO A 1 204 ? -17.448 13.503 10.078 1.00 91.12 204 PRO A O 1
ATOM 1601 N N . ALA A 1 205 ? -18.678 15.359 9.950 1.00 88.81 205 ALA A N 1
ATOM 1602 C CA . ALA A 1 205 ? -17.840 15.992 8.925 1.00 88.81 205 ALA A CA 1
ATOM 1603 C C . ALA A 1 205 ? -16.419 16.354 9.411 1.00 88.81 205 ALA A C 1
ATOM 1605 O O . ALA A 1 205 ? -15.551 16.662 8.602 1.00 88.81 205 ALA A O 1
ATOM 1606 N N . THR A 1 206 ? -16.182 16.347 10.727 1.00 93.12 206 THR A N 1
ATOM 1607 C CA . THR A 1 206 ? -14.865 16.582 11.350 1.00 93.12 206 THR A CA 1
ATOM 1608 C C . THR A 1 206 ? -14.192 15.294 11.825 1.00 93.12 206 THR A C 1
ATOM 1610 O O . THR A 1 206 ? -13.083 15.329 12.359 1.00 93.12 206 THR A O 1
ATOM 1613 N N . PHE A 1 207 ? -14.853 14.148 11.649 1.00 94.44 207 PHE A N 1
ATOM 1614 C CA . PHE A 1 207 ? -14.274 12.850 11.949 1.00 94.44 207 PHE A CA 1
ATOM 1615 C C . PHE A 1 207 ? -13.228 12.506 10.885 1.00 94.44 207 PHE A C 1
ATOM 1617 O O . PHE A 1 207 ? -13.530 12.435 9.696 1.00 94.44 207 PHE A O 1
ATOM 1624 N N . THR A 1 208 ? -11.992 12.277 11.318 1.00 93.69 208 THR A N 1
ATOM 1625 C CA . THR A 1 208 ? -10.851 11.987 10.437 1.00 93.69 208 THR A CA 1
ATOM 1626 C C . THR A 1 208 ? -10.192 10.657 10.784 1.00 93.69 208 THR A C 1
ATOM 1628 O O . THR A 1 208 ? -9.012 10.462 10.497 1.00 93.69 208 THR A O 1
ATOM 1631 N N . LYS A 1 209 ? -10.954 9.733 11.393 1.00 95.19 209 LYS A N 1
ATOM 1632 C CA . LYS A 1 209 ? -10.465 8.418 11.843 1.00 95.19 209 LYS A CA 1
ATOM 1633 C C . LYS A 1 209 ? -9.394 8.554 12.932 1.00 95.19 209 LYS A C 1
ATOM 1635 O O . LYS A 1 209 ? -8.406 7.822 12.956 1.00 95.19 209 LYS A O 1
ATOM 1640 N N . GLN A 1 210 ? -9.593 9.516 13.839 1.00 94.19 210 GLN A N 1
ATOM 1641 C CA . GLN A 1 210 ? -8.654 9.819 14.915 1.00 94.19 210 GLN A CA 1
ATOM 1642 C C . GLN A 1 210 ? -8.394 8.587 15.795 1.00 94.19 210 GLN A C 1
ATOM 1644 O O . GLN A 1 210 ? -9.316 7.861 16.174 1.00 94.19 210 GLN A O 1
ATOM 1649 N N . VAL A 1 211 ? -7.127 8.363 16.151 1.00 92.06 211 VAL A N 1
ATOM 1650 C CA . VAL A 1 211 ? -6.693 7.152 16.866 1.00 92.06 211 VAL A CA 1
ATOM 1651 C C . VAL A 1 211 ? -7.264 7.053 18.286 1.00 92.06 211 VAL A C 1
ATOM 1653 O O . VAL A 1 211 ? -7.435 5.954 18.796 1.00 92.06 211 VAL A O 1
ATOM 1656 N N . GLU A 1 212 ? -7.598 8.172 18.936 1.00 94.12 212 GLU A N 1
ATOM 1657 C CA . GLU A 1 212 ? -8.306 8.196 20.229 1.00 94.12 212 GLU A CA 1
ATOM 1658 C C . GLU A 1 212 ? -9.698 7.557 20.192 1.00 94.12 212 GLU A C 1
ATOM 1660 O O . GLU A 1 212 ? -10.201 7.175 21.245 1.00 94.12 212 GLU A O 1
ATOM 1665 N N . TYR A 1 213 ? -10.310 7.449 19.012 1.00 96.81 213 TYR A N 1
ATOM 1666 C CA . TYR A 1 213 ? -11.651 6.893 18.842 1.00 96.81 213 TYR A CA 1
ATOM 1667 C C . TYR A 1 213 ? -11.645 5.480 18.262 1.00 96.81 213 TYR A C 1
ATOM 1669 O O . TYR A 1 213 ? -12.703 4.857 18.187 1.00 96.81 213 TYR A O 1
ATOM 1677 N N . LEU A 1 214 ? -10.482 4.972 17.841 1.00 97.88 214 LEU A N 1
ATOM 1678 C CA . LEU A 1 214 ? -10.346 3.610 17.339 1.00 97.88 214 LEU A CA 1
ATOM 1679 C C . LEU A 1 214 ? -10.529 2.625 18.497 1.00 97.88 214 LEU A C 1
ATOM 1681 O O . LEU A 1 214 ? -9.735 2.611 19.437 1.00 97.88 214 LEU A O 1
ATOM 1685 N N . LEU A 1 215 ? -11.555 1.779 18.403 1.00 97.25 215 LEU A N 1
ATOM 1686 C CA . LEU A 1 215 ? -11.801 0.723 19.380 1.00 97.25 215 LEU A CA 1
ATOM 1687 C C . LEU A 1 215 ? -10.962 -0.518 19.081 1.00 97.25 215 LEU A C 1
ATOM 1689 O O . LEU A 1 215 ? -10.227 -0.980 19.947 1.00 97.25 215 LEU A O 1
ATOM 1693 N N . ASP A 1 216 ? -11.093 -1.066 17.872 1.00 96.12 216 ASP A N 1
ATOM 1694 C CA . ASP A 1 216 ? -10.341 -2.234 17.404 1.00 96.12 216 ASP A CA 1
ATOM 1695 C C . ASP A 1 216 ? -10.587 -2.472 15.900 1.00 96.12 216 ASP A C 1
ATOM 1697 O O . ASP A 1 216 ? -11.360 -1.761 15.247 1.00 96.12 216 ASP A O 1
ATOM 1701 N N . MET A 1 217 ? -9.963 -3.518 15.359 1.00 95.50 217 MET A N 1
ATOM 1702 C CA . MET A 1 217 ? -10.334 -4.131 14.090 1.00 95.50 217 MET A CA 1
ATOM 1703 C C . MET A 1 217 ? -11.235 -5.359 14.294 1.00 95.50 217 MET A C 1
ATOM 1705 O O . MET A 1 217 ? -10.899 -6.278 15.039 1.00 95.50 217 MET A O 1
ATOM 1709 N N . SER A 1 218 ? -12.322 -5.452 13.530 1.00 96.50 218 SER A N 1
ATOM 1710 C CA . SER A 1 218 ? -13.086 -6.687 13.353 1.00 96.50 218 SER A CA 1
ATOM 1711 C C . SER A 1 218 ? -12.662 -7.431 12.085 1.00 96.50 218 SER A C 1
ATOM 1713 O O . SER A 1 218 ? -12.468 -6.847 11.019 1.00 96.50 218 SER A O 1
ATOM 1715 N N . TYR A 1 219 ? -12.555 -8.754 12.197 1.00 95.44 219 TYR A N 1
ATOM 1716 C CA . TYR A 1 219 ? -12.330 -9.682 11.079 1.00 95.44 219 TYR A CA 1
ATOM 1717 C C . TYR A 1 219 ? -13.640 -10.305 10.571 1.00 95.44 219 TYR A C 1
ATOM 1719 O O . TYR A 1 219 ? -13.627 -11.184 9.715 1.00 95.44 219 TYR A O 1
ATOM 1727 N N . THR A 1 220 ? -14.771 -9.874 11.131 1.00 96.62 220 THR A N 1
ATOM 1728 C CA . THR A 1 220 ? -16.122 -10.327 10.783 1.00 96.62 220 THR A CA 1
ATOM 1729 C C . THR A 1 220 ? -17.026 -9.111 10.609 1.00 96.62 220 THR A C 1
ATOM 1731 O O . THR A 1 220 ? -16.622 -7.987 10.898 1.00 96.62 220 THR A O 1
ATOM 1734 N N . THR A 1 221 ? -18.266 -9.311 10.174 1.00 98.00 221 THR A N 1
ATOM 1735 C CA . THR A 1 221 ? -19.228 -8.219 9.973 1.00 98.00 221 THR A CA 1
ATOM 1736 C C . THR A 1 221 ? -20.018 -7.843 11.237 1.00 98.00 221 THR A C 1
ATOM 1738 O O . THR A 1 221 ? -21.175 -7.423 11.182 1.00 98.00 221 THR A O 1
ATOM 1741 N N . SER A 1 222 ? -19.396 -8.030 12.402 1.00 98.12 222 SER A N 1
ATOM 1742 C CA . SER A 1 222 ? -19.966 -7.749 13.716 1.00 98.12 222 SER A CA 1
ATOM 1743 C C . SER A 1 222 ? -18.880 -7.283 14.683 1.00 98.12 222 SER A C 1
ATOM 1745 O O . SER A 1 222 ? -17.728 -7.717 14.592 1.00 98.12 222 SER A O 1
ATOM 1747 N N . TYR A 1 223 ? -19.244 -6.434 15.644 1.00 98.50 223 TYR A N 1
ATOM 1748 C CA . TYR A 1 223 ? -18.356 -6.009 16.724 1.00 98.50 223 TYR A CA 1
ATOM 1749 C C . TYR A 1 223 ? -19.127 -5.686 18.007 1.00 98.50 223 TYR A C 1
ATOM 1751 O O . TYR A 1 223 ? -20.093 -4.923 17.993 1.00 98.50 223 TYR A O 1
ATOM 1759 N N . LYS A 1 224 ? -18.688 -6.254 19.136 1.00 98.38 224 LYS A N 1
ATOM 1760 C CA . LYS A 1 224 ? -19.273 -5.981 20.453 1.00 98.38 224 LYS A CA 1
ATOM 1761 C C . LYS A 1 224 ? -18.648 -4.715 21.034 1.00 98.38 224 LYS A C 1
ATOM 1763 O O . LYS A 1 224 ? -17.458 -4.698 21.334 1.00 98.38 224 LYS A O 1
ATOM 1768 N N . ILE A 1 225 ? -19.459 -3.684 21.229 1.00 98.38 225 ILE A N 1
ATOM 1769 C CA . ILE A 1 225 ? -19.014 -2.407 21.789 1.00 98.38 225 ILE A CA 1
ATOM 1770 C C . ILE A 1 225 ? -18.667 -2.596 23.276 1.00 98.38 225 ILE A C 1
ATOM 1772 O O . ILE A 1 225 ? -19.459 -3.215 23.994 1.00 98.38 225 ILE A O 1
ATOM 1776 N N . PRO A 1 226 ? -17.515 -2.107 23.774 1.00 97.69 226 PRO A N 1
ATOM 1777 C CA . PRO A 1 226 ? -17.212 -2.137 25.206 1.00 97.69 226 PRO A CA 1
ATOM 1778 C C . PRO A 1 226 ? -18.244 -1.335 26.012 1.00 97.69 226 PRO A C 1
ATOM 1780 O O . PRO A 1 226 ? -18.789 -0.353 25.514 1.00 97.69 226 PRO A O 1
ATOM 1783 N N . VAL A 1 227 ? -18.551 -1.770 27.237 1.00 97.31 227 VAL A N 1
ATOM 1784 C CA . VAL A 1 227 ? -19.697 -1.273 28.031 1.00 97.31 227 VAL A CA 1
ATOM 1785 C C . VAL A 1 227 ? -19.628 0.238 28.268 1.00 97.31 227 VAL A C 1
ATOM 1787 O O . VAL A 1 227 ? -20.650 0.915 28.220 1.00 97.31 227 VAL A O 1
ATOM 1790 N N . GLU A 1 228 ? -18.427 0.773 28.456 1.00 96.50 228 GLU A N 1
ATOM 1791 C CA . GLU A 1 228 ? -18.140 2.194 28.648 1.00 96.50 228 GLU A CA 1
ATOM 1792 C C . GLU A 1 228 ? -18.509 3.079 27.443 1.00 96.50 228 GLU A C 1
ATOM 1794 O O . GLU A 1 228 ? -18.721 4.279 27.613 1.00 96.50 228 GLU A O 1
ATOM 1799 N N . TYR A 1 229 ? -18.656 2.492 26.250 1.00 97.50 229 TYR A N 1
ATOM 1800 C CA . TYR A 1 229 ? -19.086 3.187 25.036 1.00 97.50 229 TYR A CA 1
ATOM 1801 C C . TYR A 1 229 ? -20.573 2.963 24.709 1.00 97.50 229 TYR A C 1
ATOM 1803 O O . TYR A 1 229 ? -21.052 3.490 23.714 1.00 97.50 229 TYR A O 1
ATOM 1811 N N . GLN A 1 230 ? -21.335 2.214 25.522 1.00 97.00 230 GLN A N 1
ATOM 1812 C CA . GLN A 1 230 ? -22.752 1.885 25.272 1.00 97.00 230 GLN A CA 1
ATOM 1813 C C . GLN A 1 230 ? -23.739 2.901 25.883 1.00 97.00 230 GLN A C 1
ATOM 1815 O O . GLN A 1 230 ? -24.740 2.521 26.495 1.00 97.00 230 GLN A O 1
ATOM 1820 N N . SER A 1 231 ? -23.470 4.198 25.739 1.00 95.44 231 SER A N 1
ATOM 1821 C CA . SER A 1 231 ? -24.359 5.281 26.189 1.00 95.44 231 SER A CA 1
ATOM 1822 C C . SER A 1 231 ? -24.768 6.185 25.020 1.00 95.44 231 SER A C 1
ATOM 1824 O O . SER A 1 231 ? -24.273 6.048 23.903 1.00 95.44 231 SER A O 1
ATOM 1826 N N . ASN A 1 232 ? -25.675 7.133 25.267 1.00 94.50 232 ASN A N 1
ATOM 1827 C CA . ASN A 1 232 ? -26.056 8.163 24.293 1.00 94.50 232 ASN A CA 1
ATOM 1828 C C . ASN A 1 232 ? -24.991 9.265 24.115 1.00 94.50 232 ASN A C 1
ATOM 1830 O O . ASN A 1 232 ? -25.208 10.204 23.353 1.00 94.50 232 ASN A O 1
ATOM 1834 N N . GLU A 1 233 ? -23.857 9.163 24.811 1.00 97.19 233 GLU A N 1
ATOM 1835 C CA . GLU A 1 233 ? -22.719 10.075 24.676 1.00 97.19 233 GLU A CA 1
ATOM 1836 C C . GLU A 1 233 ? -21.806 9.697 23.505 1.00 97.19 233 GLU A C 1
ATOM 1838 O O . GLU A 1 233 ? -20.883 10.447 23.190 1.00 97.19 233 GLU A O 1
ATOM 1843 N N . TRP A 1 234 ? -22.071 8.566 22.845 1.00 97.69 234 TRP A N 1
ATOM 1844 C CA . TRP A 1 234 ? -21.241 8.012 21.783 1.00 97.69 234 TRP A CA 1
ATOM 1845 C C . TRP A 1 234 ? -22.028 7.790 20.495 1.00 97.69 234 TRP A C 1
ATOM 1847 O O . TRP A 1 234 ? -23.210 7.448 20.492 1.00 97.69 234 TRP A O 1
ATOM 1857 N N . GLN A 1 235 ? -21.323 7.947 19.385 1.00 97.06 235 GLN A N 1
ATOM 1858 C CA . GLN A 1 235 ? -21.734 7.537 18.049 1.00 97.06 235 GLN A CA 1
ATOM 1859 C C . GLN A 1 235 ? -20.629 6.674 17.438 1.00 97.06 235 GLN A C 1
ATOM 1861 O O . GLN A 1 235 ? -19.483 6.693 17.898 1.00 97.06 235 GLN A O 1
ATOM 1866 N N . TYR A 1 236 ? -20.980 5.894 16.416 1.00 98.19 236 TYR A N 1
ATOM 1867 C CA . TYR A 1 236 ? -20.101 4.856 15.887 1.00 98.19 236 TYR A CA 1
ATOM 1868 C C . TYR A 1 236 ? -19.860 5.004 14.395 1.00 98.19 236 TYR A C 1
ATOM 1870 O O . TYR A 1 236 ? -20.760 5.391 13.646 1.00 98.19 236 TYR A O 1
ATOM 1878 N N . ALA A 1 237 ? -18.659 4.618 13.974 1.00 98.00 237 ALA A N 1
ATOM 1879 C CA . ALA A 1 237 ? -18.298 4.487 12.573 1.00 98.00 237 ALA A CA 1
ATOM 1880 C C . ALA A 1 237 ? -17.618 3.144 12.313 1.00 98.00 237 ALA A C 1
ATOM 1882 O O . ALA A 1 237 ? -16.921 2.608 13.178 1.00 98.00 237 ALA A O 1
ATOM 1883 N N . VAL A 1 238 ? -17.813 2.622 11.105 1.00 98.06 238 VAL A N 1
ATOM 1884 C CA . VAL A 1 238 ? -17.111 1.439 10.605 1.00 98.06 238 VAL A CA 1
ATOM 1885 C C . VAL A 1 238 ? -16.491 1.778 9.258 1.00 98.06 238 VAL A C 1
ATOM 1887 O O . VAL A 1 238 ? -17.198 2.244 8.363 1.00 98.06 238 VAL A O 1
ATOM 1890 N N . CYS A 1 239 ? -15.194 1.527 9.101 1.00 96.56 239 CYS A N 1
ATOM 1891 C CA . CYS A 1 239 ? -14.503 1.649 7.818 1.00 96.56 239 CYS A CA 1
ATOM 1892 C C . CYS A 1 239 ? -14.123 0.258 7.313 1.00 96.56 239 CYS A C 1
ATOM 1894 O O . CYS A 1 239 ? -13.886 -0.664 8.097 1.00 96.56 239 CYS A O 1
ATOM 1896 N N . VAL A 1 240 ? -14.019 0.104 5.995 1.00 95.69 240 VAL A N 1
ATOM 1897 C CA . VAL A 1 240 ? -13.393 -1.087 5.416 1.00 95.69 240 VAL A CA 1
ATOM 1898 C C . VAL A 1 240 ? -11.878 -0.896 5.386 1.00 95.69 240 VAL A C 1
ATOM 1900 O O . VAL A 1 240 ? -11.392 0.178 5.038 1.00 95.69 240 VAL A O 1
ATOM 1903 N N . VAL A 1 241 ? -11.137 -1.947 5.729 1.00 94.50 241 VAL A N 1
ATOM 1904 C CA . VAL A 1 241 ? -9.676 -2.007 5.655 1.00 94.50 241 VAL A CA 1
ATOM 1905 C C . VAL A 1 241 ? -9.276 -3.169 4.752 1.00 94.50 241 VAL A C 1
ATOM 1907 O O . VAL A 1 241 ? -9.541 -4.333 5.069 1.00 94.50 241 VAL A O 1
ATOM 1910 N N . ASP A 1 242 ? -8.623 -2.886 3.627 1.00 90.88 242 ASP A N 1
ATOM 1911 C CA . ASP A 1 242 ? -8.215 -3.938 2.693 1.00 90.88 242 ASP A CA 1
ATOM 1912 C C . ASP A 1 242 ? -7.049 -4.803 3.222 1.00 90.88 242 ASP A C 1
ATOM 1914 O O . ASP A 1 242 ? -6.559 -4.695 4.356 1.00 90.88 242 ASP A O 1
ATOM 1918 N N . ARG A 1 243 ? -6.576 -5.719 2.374 1.00 88.06 243 ARG A N 1
ATOM 1919 C CA . ARG A 1 243 ? -5.485 -6.640 2.714 1.00 88.06 243 ARG A CA 1
ATOM 1920 C C . ARG A 1 243 ? -4.111 -5.979 2.770 1.00 88.06 243 ARG A C 1
ATOM 1922 O O . ARG A 1 243 ? -3.228 -6.518 3.436 1.00 88.06 243 ARG A O 1
ATOM 1929 N N . VAL A 1 244 ? -3.919 -4.849 2.092 1.00 89.38 244 VAL A N 1
ATOM 1930 C CA . VAL A 1 244 ? -2.643 -4.118 2.082 1.00 89.38 244 VAL A CA 1
ATOM 1931 C C . VAL A 1 244 ? -2.597 -3.021 3.150 1.00 89.38 244 VAL A C 1
ATOM 1933 O O . VAL A 1 244 ? -1.514 -2.536 3.461 1.00 89.38 244 VAL A O 1
ATOM 1936 N N . GLY A 1 245 ? -3.718 -2.754 3.825 1.00 90.81 245 GLY A N 1
ATOM 1937 C CA . GLY A 1 245 ? -3.844 -1.860 4.974 1.00 90.81 245 GLY A CA 1
ATOM 1938 C C . GLY A 1 245 ? -4.450 -0.497 4.644 1.00 90.81 245 GLY A C 1
ATOM 1939 O O . GLY A 1 245 ? -4.403 0.374 5.505 1.00 90.81 245 GLY A O 1
ATOM 1940 N N . ASN A 1 246 ? -5.004 -0.294 3.442 1.00 91.12 246 ASN A N 1
ATOM 1941 C CA . ASN A 1 246 ? -5.734 0.937 3.146 1.00 91.12 246 ASN A CA 1
ATOM 1942 C C . ASN A 1 246 ? -7.050 0.938 3.918 1.00 91.12 246 ASN A C 1
ATOM 1944 O O . ASN A 1 246 ? -7.813 -0.026 3.846 1.00 91.12 246 ASN A O 1
ATOM 1948 N N . GLU A 1 247 ? -7.306 2.026 4.634 1.00 93.31 247 GLU A N 1
ATOM 1949 C CA . GLU A 1 247 ? -8.559 2.271 5.333 1.00 93.31 247 GLU A CA 1
ATOM 1950 C C . GLU A 1 247 ? -9.415 3.266 4.544 1.00 93.31 247 GLU A C 1
ATOM 1952 O O . GLU A 1 247 ? -9.023 4.420 4.344 1.00 93.31 247 GLU A O 1
ATOM 1957 N N . TYR A 1 248 ? -10.599 2.820 4.131 1.00 91.69 248 TYR A N 1
ATOM 1958 C CA . TYR A 1 248 ? -11.519 3.594 3.301 1.00 91.69 248 TYR A CA 1
ATOM 1959 C C . TYR A 1 248 ? -12.399 4.549 4.116 1.00 91.69 248 TYR A C 1
ATOM 1961 O O . TYR A 1 248 ? -12.185 4.775 5.311 1.00 91.69 248 TYR A O 1
ATOM 1969 N N . GLU A 1 249 ? -13.353 5.176 3.435 1.00 91.19 249 GLU A N 1
ATOM 1970 C CA . GLU A 1 249 ? -14.287 6.122 4.035 1.00 91.19 249 GLU A CA 1
ATOM 1971 C C . GLU A 1 249 ? -15.178 5.453 5.104 1.00 91.19 249 GLU A C 1
ATOM 1973 O O . GLU A 1 249 ? -15.571 4.287 4.952 1.00 91.19 249 GLU A O 1
ATOM 1978 N N . PRO A 1 250 ? -15.493 6.169 6.197 1.00 94.38 250 PRO A N 1
ATOM 1979 C CA . PRO A 1 250 ? -16.320 5.651 7.274 1.00 94.38 250 PRO A CA 1
ATOM 1980 C C . PRO A 1 250 ? -17.802 5.616 6.892 1.00 94.38 250 PRO A C 1
ATOM 1982 O O . PRO A 1 250 ? -18.323 6.502 6.216 1.00 94.38 250 PRO A O 1
ATOM 1985 N N . VAL A 1 251 ? -18.518 4.633 7.433 1.00 95.44 251 VAL A N 1
ATOM 1986 C CA . VAL A 1 251 ? -19.982 4.645 7.507 1.00 95.44 251 VAL A CA 1
ATOM 1987 C C . VAL A 1 251 ? -20.389 4.921 8.943 1.00 95.44 251 VAL A C 1
ATOM 1989 O O . VAL A 1 251 ? -20.088 4.127 9.834 1.00 95.44 251 VAL A O 1
ATOM 1992 N N . PHE A 1 252 ? -21.089 6.033 9.169 1.00 95.62 252 PHE A N 1
ATOM 1993 C CA . PHE A 1 252 ? -21.616 6.381 10.487 1.00 95.62 252 PHE A CA 1
ATOM 1994 C C . PHE A 1 252 ? -22.958 5.691 10.736 1.00 95.62 252 PHE A C 1
ATOM 1996 O O . PHE A 1 252 ? -23.805 5.623 9.837 1.00 95.62 252 PHE A O 1
ATOM 2003 N N . LEU A 1 253 ? -23.182 5.213 11.961 1.00 95.06 253 LEU A N 1
ATOM 2004 C CA . LEU A 1 253 ? -24.466 4.634 12.356 1.00 95.06 253 LEU A CA 1
ATOM 2005 C C . LEU A 1 253 ? -25.607 5.643 12.122 1.00 95.06 253 LEU A C 1
ATOM 2007 O O . LEU A 1 253 ? -25.525 6.791 12.549 1.00 95.06 253 LEU A O 1
ATOM 2011 N N . GLY A 1 254 ? -26.678 5.205 11.454 1.00 89.38 254 GLY A N 1
ATOM 2012 C CA . GLY A 1 254 ? -27.831 6.055 11.122 1.00 89.38 254 GLY A CA 1
ATOM 2013 C C . GLY A 1 254 ? -27.683 6.880 9.836 1.00 89.38 254 GLY A C 1
ATOM 2014 O O . GLY A 1 254 ? -28.621 7.583 9.459 1.00 89.38 254 GLY A O 1
ATOM 2015 N N . SER A 1 255 ? -26.551 6.779 9.130 1.00 87.88 255 SER A N 1
ATOM 2016 C CA . SER A 1 255 ? -26.367 7.444 7.833 1.00 87.88 255 SER A CA 1
ATOM 2017 C C . SER A 1 255 ? -27.346 6.922 6.783 1.00 87.88 255 SER A C 1
ATOM 2019 O O . SER A 1 255 ? -27.509 5.716 6.610 1.00 87.88 255 SER A O 1
ATOM 2021 N N . SER A 1 256 ? -27.946 7.839 6.023 1.00 82.75 256 SER A N 1
ATOM 2022 C CA . SER A 1 256 ? -28.743 7.520 4.833 1.00 82.75 256 SER A CA 1
ATOM 2023 C C . SER A 1 256 ? -27.896 7.711 3.575 1.00 82.75 256 SER A C 1
ATOM 2025 O O . SER A 1 256 ? -27.949 8.761 2.936 1.00 82.75 256 SER A O 1
ATOM 2027 N N . LEU A 1 257 ? -27.083 6.706 3.249 1.00 84.19 257 LEU A N 1
ATOM 2028 C CA . LEU A 1 257 ? -26.252 6.701 2.043 1.00 84.19 257 LEU A CA 1
ATOM 2029 C C . LEU A 1 257 ? -27.115 6.414 0.807 1.00 84.19 257 LEU A C 1
ATOM 2031 O O . LEU A 1 257 ? -27.977 5.533 0.829 1.00 84.19 257 LEU A O 1
ATOM 2035 N N . LYS A 1 258 ? -26.878 7.146 -0.285 1.00 85.94 258 LYS A N 1
ATOM 2036 C CA . LYS A 1 258 ? -27.526 6.896 -1.583 1.00 85.94 258 LYS A CA 1
ATOM 2037 C C . LYS A 1 258 ? -26.584 6.115 -2.491 1.00 85.94 258 LYS A C 1
ATOM 2039 O O . LYS A 1 258 ? -25.375 6.320 -2.449 1.00 85.94 258 LYS A O 1
ATOM 2044 N N . ALA A 1 259 ? -27.132 5.240 -3.327 1.00 89.69 259 ALA A N 1
ATOM 2045 C CA . ALA A 1 259 ? -26.359 4.584 -4.376 1.00 89.69 259 ALA A CA 1
ATOM 2046 C C . ALA A 1 259 ? -26.260 5.484 -5.610 1.00 89.69 259 ALA A C 1
ATOM 2048 O O . ALA A 1 259 ? -27.272 6.028 -6.061 1.00 89.69 259 ALA A O 1
ATOM 2049 N N . LEU A 1 260 ? -25.052 5.630 -6.151 1.00 93.38 260 LEU A N 1
ATOM 2050 C CA . LEU A 1 260 ? -24.845 6.253 -7.454 1.00 93.38 260 LEU A CA 1
ATOM 2051 C C . LEU A 1 260 ? -25.257 5.300 -8.582 1.00 93.38 260 LEU A C 1
ATOM 2053 O O . LEU A 1 260 ? -25.270 4.078 -8.425 1.00 93.38 260 LEU A O 1
ATOM 2057 N N . GLY A 1 261 ? -25.587 5.876 -9.740 1.00 94.50 261 GLY A N 1
ATOM 2058 C CA . GLY A 1 261 ? -25.800 5.099 -10.960 1.00 94.50 261 GLY A CA 1
ATOM 2059 C C . GLY A 1 261 ? -24.515 4.410 -11.424 1.00 94.50 261 GLY A C 1
ATOM 2060 O O . GLY A 1 261 ? -23.410 4.851 -11.115 1.00 94.50 261 GLY A O 1
ATOM 2061 N N . THR A 1 262 ? -24.646 3.332 -12.190 1.00 95.75 262 THR A N 1
ATOM 2062 C CA . THR A 1 262 ? -23.495 2.618 -12.751 1.00 95.75 262 THR A CA 1
ATOM 2063 C C . THR A 1 262 ? -22.970 3.354 -13.990 1.00 95.75 262 THR A C 1
ATOM 2065 O O . THR A 1 262 ? -23.773 3.687 -14.870 1.00 95.75 262 THR A O 1
ATOM 2068 N N . PRO A 1 263 ? -21.654 3.619 -14.109 1.00 97.88 263 PRO A N 1
ATOM 2069 C CA . PRO A 1 263 ? -21.084 4.155 -15.342 1.00 97.88 263 PRO A CA 1
ATOM 2070 C C . PRO A 1 263 ? -21.350 3.200 -16.507 1.00 97.88 263 PRO A C 1
ATOM 2072 O O . PRO A 1 263 ? -20.972 2.035 -16.444 1.00 97.88 263 PRO A O 1
ATOM 2075 N N . ALA A 1 264 ? -21.990 3.683 -17.569 1.00 98.19 264 ALA A N 1
ATOM 2076 C CA . ALA A 1 264 ? -22.161 2.906 -18.794 1.00 98.19 264 ALA A CA 1
ATOM 2077 C C . ALA A 1 264 ? -20.930 3.106 -19.685 1.00 98.19 264 ALA A C 1
ATOM 2079 O O . ALA A 1 264 ? -20.649 4.238 -20.093 1.00 98.19 264 ALA A O 1
ATOM 2080 N N . LEU A 1 265 ? -20.178 2.037 -19.960 1.00 98.56 265 LEU A N 1
ATOM 2081 C CA . LEU A 1 265 ? -18.917 2.147 -20.693 1.00 98.56 265 LEU A CA 1
ATOM 2082 C C . LEU A 1 265 ? -19.170 2.393 -22.188 1.00 98.56 265 LEU A C 1
ATOM 2084 O O . LEU A 1 265 ? -19.997 1.736 -22.823 1.00 98.56 265 LEU A O 1
ATOM 2088 N N . ILE A 1 266 ? -18.411 3.318 -22.769 1.00 98.50 266 ILE A N 1
ATOM 2089 C CA . ILE A 1 266 ? -18.446 3.641 -24.198 1.00 98.50 266 ILE A CA 1
ATOM 2090 C C . ILE A 1 266 ? -17.367 2.819 -24.907 1.00 98.50 266 ILE A C 1
ATOM 2092 O O . ILE A 1 266 ? -17.684 1.999 -25.769 1.00 98.50 266 ILE A O 1
ATOM 2096 N N . GLY A 1 267 ? -16.107 2.949 -24.488 1.00 96.69 267 GLY A N 1
ATOM 2097 C CA . GLY A 1 267 ? -14.984 2.253 -25.111 1.00 96.69 267 GLY A CA 1
ATOM 2098 C C . GLY A 1 267 ? -13.779 2.079 -24.179 1.00 96.69 267 GLY A C 1
ATOM 2099 O O . GLY A 1 267 ? -13.664 2.837 -23.216 1.00 96.69 267 GLY A O 1
ATOM 2100 N N . PRO A 1 268 ? -12.875 1.123 -24.460 1.00 97.75 268 PRO A N 1
ATOM 2101 C CA . PRO A 1 268 ? -12.926 0.163 -25.572 1.00 97.75 268 PRO A CA 1
ATOM 2102 C C . PRO A 1 268 ? -14.093 -0.841 -25.492 1.00 97.75 268 PRO A C 1
ATOM 2104 O O . PRO A 1 268 ? -14.731 -1.008 -24.448 1.00 97.75 268 PRO A O 1
ATOM 2107 N N . ALA A 1 269 ? -14.424 -1.480 -26.617 1.00 97.75 269 ALA A N 1
ATOM 2108 C CA . ALA A 1 269 ? -15.433 -2.541 -26.643 1.00 97.75 269 ALA A CA 1
ATOM 2109 C C . ALA A 1 269 ? -14.962 -3.760 -25.828 1.00 97.75 269 ALA A C 1
ATOM 2111 O O . ALA A 1 269 ? -13.763 -3.954 -25.631 1.00 97.75 269 ALA A O 1
ATOM 2112 N N . ASN A 1 270 ? -15.905 -4.574 -25.349 1.00 97.88 270 ASN A N 1
ATOM 2113 C CA . ASN A 1 270 ? -15.548 -5.832 -24.696 1.00 97.88 270 ASN A CA 1
ATOM 2114 C C . ASN A 1 270 ? -14.803 -6.747 -25.682 1.00 97.88 270 ASN A C 1
ATOM 2116 O O . ASN A 1 270 ? -15.199 -6.835 -26.841 1.00 97.88 270 ASN A O 1
ATOM 2120 N N . GLU A 1 271 ? -13.748 -7.404 -25.205 1.00 97.19 271 GLU A N 1
ATOM 2121 C CA . GLU A 1 271 ? -12.846 -8.286 -25.964 1.00 97.19 271 GLU A CA 1
ATOM 2122 C C . GLU A 1 271 ? -12.086 -7.585 -27.106 1.00 97.19 271 GLU A C 1
ATOM 2124 O O . GLU A 1 271 ? -11.535 -8.233 -27.997 1.00 97.19 271 GLU A O 1
ATOM 2129 N N . ALA A 1 272 ? -12.010 -6.250 -27.087 1.00 97.00 272 ALA A N 1
ATOM 2130 C CA . ALA A 1 272 ? -11.287 -5.503 -28.107 1.00 97.00 272 ALA A CA 1
ATOM 2131 C C . ALA A 1 272 ? -9.776 -5.765 -28.037 1.00 97.00 272 ALA A C 1
ATOM 2133 O O . ALA A 1 272 ? -9.157 -5.656 -26.979 1.00 97.00 272 ALA A O 1
ATOM 2134 N N . THR A 1 273 ? -9.172 -6.026 -29.195 1.00 96.81 273 THR A N 1
ATOM 2135 C CA . THR A 1 273 ? -7.720 -5.941 -29.389 1.00 96.81 273 THR A CA 1
ATOM 2136 C C . THR A 1 273 ? -7.387 -4.549 -29.913 1.00 96.81 273 THR A C 1
ATOM 2138 O O . THR A 1 273 ? -7.940 -4.150 -30.938 1.00 96.81 273 THR A O 1
ATOM 2141 N N . ILE A 1 274 ? -6.542 -3.793 -29.209 1.00 94.69 274 ILE A N 1
ATOM 2142 C CA . ILE A 1 274 ? -6.391 -2.351 -29.450 1.00 94.69 274 ILE A CA 1
ATOM 2143 C C . ILE A 1 274 ? -4.946 -1.873 -29.315 1.00 94.69 274 ILE A C 1
ATOM 2145 O O . ILE A 1 274 ? -4.273 -2.193 -28.338 1.00 94.69 274 ILE A O 1
ATOM 2149 N N . ASP A 1 275 ? -4.488 -1.084 -30.286 1.00 92.12 275 ASP A N 1
ATOM 2150 C CA . ASP A 1 275 ? -3.168 -0.450 -30.270 1.00 92.12 275 ASP A CA 1
ATOM 2151 C C . ASP A 1 275 ? -3.136 0.778 -29.360 1.00 92.12 275 ASP A C 1
ATOM 2153 O O . ASP A 1 275 ? -4.118 1.513 -29.234 1.00 92.12 275 ASP A O 1
ATOM 2157 N N . MET A 1 276 ? -1.986 1.019 -28.735 1.00 89.69 276 MET A N 1
ATOM 2158 C CA . MET A 1 276 ? -1.721 2.270 -28.024 1.00 89.69 276 MET A CA 1
ATOM 2159 C C . MET A 1 276 ? -1.404 3.437 -28.982 1.00 89.69 276 MET A C 1
ATOM 2161 O O . MET A 1 276 ? -0.730 3.221 -29.987 1.00 89.69 276 MET A O 1
ATOM 2165 N N . PRO A 1 277 ? -1.775 4.688 -28.633 1.00 90.25 277 PRO A N 1
ATOM 2166 C CA . PRO A 1 277 ? -2.581 5.069 -27.474 1.00 90.25 277 PRO A CA 1
ATOM 2167 C C . PRO A 1 277 ? -4.082 4.849 -27.722 1.00 90.25 277 PRO A C 1
ATOM 2169 O O . PRO A 1 277 ? -4.584 5.034 -28.827 1.00 90.25 277 PRO A O 1
ATOM 2172 N N . PHE A 1 278 ? -4.822 4.536 -26.662 1.00 93.25 278 PHE A N 1
ATOM 2173 C CA . PHE A 1 278 ? -6.285 4.531 -26.677 1.00 93.25 278 PHE A CA 1
ATOM 2174 C C . PHE A 1 278 ? -6.850 5.183 -25.412 1.00 93.25 278 PHE A C 1
ATOM 2176 O O . PHE A 1 278 ? -6.118 5.495 -24.471 1.00 93.25 278 PHE A O 1
ATOM 2183 N N . THR A 1 279 ? -8.166 5.389 -25.392 1.00 96.94 279 THR A N 1
ATOM 2184 C CA . THR A 1 279 ? -8.863 6.076 -24.301 1.00 96.94 279 THR A CA 1
ATOM 2185 C C . THR A 1 279 ? -9.990 5.208 -23.759 1.00 96.94 279 THR A C 1
ATOM 2187 O O . THR A 1 279 ? -10.853 4.748 -24.508 1.00 96.94 279 THR A O 1
ATOM 2190 N N . PHE A 1 280 ? -10.006 5.025 -22.441 1.00 98.44 280 PHE A N 1
ATOM 2191 C CA . PHE A 1 280 ? -11.167 4.531 -21.711 1.00 98.44 280 PHE A CA 1
ATOM 2192 C C . PHE A 1 280 ? -12.207 5.642 -21.622 1.00 98.44 280 PHE A C 1
ATOM 2194 O O . PHE A 1 280 ? -11.864 6.775 -21.297 1.00 98.44 280 PHE A O 1
ATOM 2201 N N . SER A 1 281 ? -13.467 5.339 -21.916 1.00 98.44 281 SER A N 1
ATOM 2202 C CA . SER A 1 281 ? -14.553 6.323 -21.938 1.00 98.44 281 SER A CA 1
ATOM 2203 C C . SER A 1 281 ? -15.865 5.727 -21.446 1.00 98.44 281 SER A C 1
ATOM 2205 O O . SER A 1 281 ? -16.150 4.546 -21.663 1.00 98.44 281 SER A O 1
ATOM 2207 N N . TRP A 1 282 ? -16.671 6.544 -20.773 1.00 98.69 282 TRP A N 1
ATOM 2208 C CA . TRP A 1 282 ? -17.950 6.148 -20.183 1.00 98.69 282 TRP A CA 1
ATOM 2209 C C . TRP A 1 282 ? -18.929 7.325 -20.140 1.00 98.69 282 TRP A C 1
ATOM 2211 O O . TRP A 1 282 ? -18.559 8.482 -20.315 1.00 98.69 282 TRP A O 1
ATOM 2221 N N . HIS A 1 283 ? -20.209 7.044 -19.915 1.00 98.50 283 HIS A N 1
ATOM 2222 C CA . HIS A 1 283 ? -21.210 8.087 -19.721 1.00 98.50 283 HIS A CA 1
ATOM 2223 C C . HIS A 1 283 ? -21.151 8.682 -18.311 1.00 98.50 283 HIS A C 1
ATOM 2225 O O . HIS A 1 283 ? -20.941 7.976 -17.323 1.00 98.50 283 HIS A O 1
ATOM 2231 N N . LYS A 1 284 ? -21.411 9.992 -18.218 1.00 98.06 284 LYS A N 1
ATOM 2232 C CA . LYS A 1 284 ? -21.493 10.708 -16.943 1.00 98.06 284 LYS A CA 1
ATOM 2233 C C . LYS A 1 284 ? -22.605 10.133 -16.059 1.00 98.06 284 LYS A C 1
ATOM 2235 O O . LYS A 1 284 ? -23.760 10.056 -16.474 1.00 98.06 284 LYS A O 1
ATOM 2240 N N . VAL A 1 285 ? -22.262 9.822 -14.816 1.00 98.12 285 VAL A N 1
ATOM 2241 C CA . VAL A 1 285 ? -23.189 9.461 -13.744 1.00 98.12 285 VAL A CA 1
ATOM 2242 C C . VAL A 1 285 ? -23.618 10.725 -12.999 1.00 98.12 285 VAL A C 1
ATOM 2244 O O . VAL A 1 285 ? -22.803 11.587 -12.665 1.00 98.12 285 VAL A O 1
ATOM 2247 N N . LYS A 1 286 ? -24.925 10.856 -12.759 1.00 96.19 286 LYS A N 1
ATOM 2248 C CA . LYS A 1 286 ? -25.491 11.965 -11.985 1.00 96.19 286 LYS A CA 1
ATOM 2249 C C . LYS A 1 286 ? -24.986 11.904 -10.537 1.00 96.19 286 LYS A C 1
ATOM 2251 O O . LYS A 1 286 ? -24.939 10.823 -9.963 1.00 96.19 286 LYS A O 1
ATOM 2256 N N . ASP A 1 287 ? -24.655 13.065 -9.972 1.00 93.94 287 ASP A N 1
ATOM 2257 C CA . ASP A 1 287 ? -24.189 13.243 -8.587 1.00 93.94 287 ASP A CA 1
ATOM 2258 C C . ASP A 1 287 ? -22.819 12.600 -8.273 1.00 93.94 287 ASP A C 1
ATOM 2260 O O . ASP A 1 287 ? -22.384 12.630 -7.130 1.00 93.94 287 ASP A O 1
ATOM 2264 N N . ALA A 1 288 ? -22.109 12.057 -9.271 1.00 95.88 288 ALA A N 1
ATOM 2265 C CA . ALA A 1 288 ? -20.736 11.587 -9.098 1.00 95.88 288 ALA A CA 1
ATOM 2266 C C . ALA A 1 288 ? -19.743 12.762 -9.142 1.00 95.88 288 ALA A C 1
ATOM 2268 O O . ALA A 1 288 ? -19.739 13.531 -10.111 1.00 95.88 288 ALA A O 1
ATOM 2269 N N . ALA A 1 289 ? -18.873 12.868 -8.134 1.00 95.12 289 ALA A N 1
ATOM 2270 C CA . ALA A 1 289 ? -17.780 13.844 -8.101 1.00 95.12 289 ALA A CA 1
ATOM 2271 C C . ALA A 1 289 ? -16.568 13.401 -8.927 1.00 95.12 289 ALA A C 1
ATOM 2273 O O . ALA A 1 289 ? -15.871 14.236 -9.503 1.00 95.12 289 ALA A O 1
ATOM 2274 N N . ASN A 1 290 ? -16.284 12.098 -8.952 1.00 96.06 290 ASN A N 1
ATOM 2275 C CA . ASN A 1 290 ? -15.140 11.530 -9.657 1.00 96.06 290 ASN A CA 1
ATOM 2276 C C . ASN A 1 290 ? -15.395 10.082 -10.091 1.00 96.06 290 ASN A C 1
ATOM 2278 O O . ASN A 1 290 ? -16.397 9.460 -9.720 1.00 96.06 290 ASN A O 1
ATOM 2282 N N . TYR A 1 291 ? -14.460 9.566 -10.881 1.00 96.75 291 TYR A N 1
ATOM 2283 C CA . TYR A 1 291 ? -14.425 8.199 -11.361 1.00 96.75 291 TYR A CA 1
ATOM 2284 C C . TYR A 1 291 ? -13.081 7.556 -11.062 1.00 96.75 291 TYR A C 1
ATOM 2286 O O . TYR A 1 291 ? -12.038 8.197 -11.184 1.00 96.75 291 TYR A O 1
ATOM 2294 N N . VAL A 1 292 ? -13.114 6.269 -10.735 1.00 94.81 292 VAL A N 1
ATOM 2295 C CA . VAL A 1 292 ? -11.928 5.430 -10.567 1.00 94.81 292 VAL A CA 1
ATOM 2296 C C . VAL A 1 292 ? -11.946 4.363 -11.650 1.00 94.81 292 VAL A C 1
ATOM 2298 O O . VAL A 1 292 ? -12.813 3.489 -11.651 1.00 94.81 292 VAL A O 1
ATOM 2301 N N . VAL A 1 293 ? -10.995 4.440 -12.577 1.00 96.12 293 VAL A N 1
ATOM 2302 C CA . VAL A 1 293 ? -10.752 3.398 -13.577 1.00 96.12 293 VAL A CA 1
ATOM 2303 C C . VAL A 1 293 ? -9.829 2.363 -12.953 1.00 96.12 293 VAL A C 1
ATOM 2305 O O . VAL A 1 293 ? -8.759 2.712 -12.455 1.00 96.12 293 VAL A O 1
ATOM 2308 N N . GLU A 1 294 ? -10.241 1.101 -12.961 1.00 94.62 294 GLU A N 1
ATOM 2309 C CA . GLU A 1 294 ? -9.474 -0.005 -12.389 1.00 94.62 294 GLU A CA 1
ATOM 2310 C C . GLU A 1 294 ? -9.057 -0.978 -13.489 1.00 94.62 294 GLU A C 1
ATOM 2312 O O . GLU A 1 294 ? -9.898 -1.392 -14.287 1.00 94.62 294 GLU A O 1
ATOM 2317 N N . ILE A 1 295 ? -7.783 -1.375 -13.485 1.00 94.38 295 ILE A N 1
ATOM 2318 C CA . ILE A 1 295 ? -7.234 -2.426 -14.348 1.00 94.38 295 ILE A CA 1
ATOM 2319 C C . ILE A 1 295 ? -6.911 -3.646 -13.494 1.00 94.38 295 ILE A C 1
ATOM 2321 O O . ILE A 1 295 ? -6.297 -3.535 -12.430 1.00 94.38 295 ILE A O 1
ATOM 2325 N N . SER A 1 296 ? -7.292 -4.825 -13.968 1.00 92.31 296 SER A N 1
ATOM 2326 C CA . SER A 1 296 ? -7.061 -6.099 -13.305 1.00 92.31 296 SER A CA 1
ATOM 2327 C C . SER A 1 296 ? -6.552 -7.164 -14.275 1.00 92.31 296 SER A C 1
ATOM 2329 O O . SER A 1 296 ? -6.827 -7.137 -15.475 1.00 92.31 296 SER A O 1
ATOM 2331 N N . ASN A 1 297 ? -5.808 -8.125 -13.727 1.00 88.38 297 ASN A N 1
ATOM 2332 C CA . ASN A 1 297 ? -5.381 -9.324 -14.446 1.00 88.38 297 ASN A CA 1
ATOM 2333 C C . ASN A 1 297 ? -6.357 -10.503 -14.268 1.00 88.38 297 ASN A C 1
ATOM 2335 O O . ASN A 1 297 ? -6.127 -11.561 -14.850 1.00 88.38 297 ASN A O 1
ATOM 2339 N N . ASP A 1 298 ? -7.417 -10.354 -13.468 1.00 88.50 298 ASP A N 1
ATOM 2340 C CA . ASP A 1 298 ? -8.435 -11.380 -13.254 1.00 88.50 298 ASP A CA 1
ATOM 2341 C C . ASP A 1 298 ? -9.858 -10.838 -13.441 1.00 88.50 298 ASP A C 1
ATOM 2343 O O . ASP A 1 298 ? -10.161 -9.669 -13.213 1.00 88.50 298 ASP A O 1
ATOM 2347 N N . ALA A 1 299 ? -10.743 -11.712 -13.920 1.00 89.12 299 ALA A N 1
ATOM 2348 C CA . ALA A 1 299 ? -12.117 -11.347 -14.255 1.00 89.12 299 ALA A CA 1
ATOM 2349 C C . ALA A 1 299 ? -12.966 -11.022 -13.015 1.00 89.12 299 ALA A C 1
ATOM 2351 O O . ALA A 1 299 ? -13.995 -10.363 -13.131 1.00 89.12 299 ALA A O 1
ATOM 2352 N N . ASP A 1 300 ? -12.558 -11.500 -11.837 1.00 85.25 300 ASP A N 1
ATOM 2353 C CA . ASP A 1 300 ? -13.238 -11.278 -10.561 1.00 85.25 300 ASP A CA 1
ATOM 2354 C C . ASP A 1 300 ? -12.714 -10.046 -9.802 1.00 85.25 300 ASP A C 1
ATOM 2356 O O . ASP A 1 300 ? -13.256 -9.707 -8.747 1.00 85.25 300 ASP A O 1
ATOM 2360 N N . PHE A 1 301 ? -11.705 -9.344 -10.339 1.00 85.38 301 PHE A N 1
ATOM 2361 C CA . PHE A 1 301 ? -11.037 -8.210 -9.691 1.00 85.38 301 PHE A CA 1
ATOM 2362 C C . PHE A 1 301 ? -10.440 -8.578 -8.317 1.00 85.38 301 PHE A C 1
ATOM 2364 O O . PHE A 1 301 ? -10.308 -7.731 -7.426 1.00 85.38 301 PHE A O 1
ATOM 2371 N N . GLY A 1 302 ? -10.043 -9.841 -8.138 1.00 74.25 302 GLY A N 1
ATOM 2372 C CA . GLY A 1 302 ? -9.234 -10.302 -7.014 1.00 74.25 302 GLY A CA 1
ATOM 2373 C C . GLY A 1 302 ? -7.833 -9.671 -6.977 1.00 74.25 302 GLY A C 1
ATOM 2374 O O . GLY A 1 302 ? -7.247 -9.541 -5.895 1.00 74.25 302 GLY A O 1
ATOM 2375 N N . ASN A 1 303 ? -7.312 -9.231 -8.128 1.00 75.81 303 ASN A N 1
ATOM 2376 C CA . ASN A 1 303 ? -6.016 -8.574 -8.281 1.00 75.81 303 ASN A CA 1
ATOM 2377 C C . ASN A 1 303 ? -6.119 -7.333 -9.178 1.00 75.81 303 ASN A C 1
ATOM 2379 O O . ASN A 1 303 ? -5.842 -7.378 -10.381 1.00 75.81 303 ASN A O 1
ATOM 2383 N N . VAL A 1 304 ? -6.501 -6.203 -8.586 1.00 86.06 304 VAL A N 1
ATOM 2384 C CA . VAL A 1 304 ? -6.405 -4.895 -9.247 1.00 86.06 304 VAL A CA 1
ATOM 2385 C C . VAL A 1 304 ? -4.938 -4.482 -9.301 1.00 86.06 304 VAL A C 1
ATOM 2387 O O . VAL A 1 304 ? -4.299 -4.334 -8.262 1.00 86.06 304 VAL A O 1
ATOM 2390 N N . VAL A 1 305 ? -4.405 -4.317 -10.510 1.00 86.69 305 VAL A N 1
ATOM 2391 C CA . VAL A 1 305 ? -2.993 -3.983 -10.738 1.00 86.69 305 VAL A CA 1
ATOM 2392 C C . VAL A 1 305 ? -2.745 -2.489 -10.823 1.00 86.69 305 VAL A C 1
ATOM 2394 O O . VAL A 1 305 ? -1.647 -2.047 -10.501 1.00 86.69 305 VAL A O 1
ATOM 2397 N N . GLU A 1 306 ? -3.749 -1.706 -11.216 1.00 89.31 306 GLU A N 1
ATOM 2398 C CA . GLU A 1 306 ? -3.604 -0.261 -11.359 1.00 89.31 306 GLU A CA 1
ATOM 2399 C C . GLU A 1 306 ? -4.943 0.459 -11.232 1.00 89.31 306 GLU A C 1
ATOM 2401 O O . GLU A 1 306 ? -6.002 -0.093 -11.550 1.00 89.31 306 GLU A O 1
ATOM 2406 N N . ARG A 1 307 ? -4.884 1.701 -10.748 1.00 91.25 307 ARG A N 1
ATOM 2407 C CA . ARG A 1 307 ? -6.028 2.602 -10.647 1.00 91.25 307 ARG A CA 1
ATOM 2408 C C . ARG A 1 307 ? -5.669 3.986 -11.123 1.00 91.25 307 ARG A C 1
ATOM 2410 O O . ARG A 1 307 ? -4.577 4.473 -10.848 1.00 91.25 307 ARG A O 1
ATOM 2417 N N . TYR A 1 308 ? -6.651 4.641 -11.717 1.00 92.69 308 TYR A N 1
ATOM 2418 C CA . TYR A 1 308 ? -6.561 6.038 -12.085 1.00 92.69 308 TYR A CA 1
ATOM 2419 C C . TYR A 1 308 ? -7.849 6.763 -11.703 1.00 92.69 308 TYR A C 1
ATOM 2421 O O . TYR A 1 308 ? -8.937 6.363 -12.123 1.00 92.69 308 TYR A O 1
ATOM 2429 N N . THR A 1 309 ? -7.726 7.820 -10.900 1.00 93.94 309 THR A N 1
ATOM 2430 C CA . THR A 1 309 ? -8.860 8.655 -10.487 1.00 93.94 309 THR A CA 1
ATOM 2431 C C . THR A 1 309 ? -8.915 9.914 -11.339 1.00 93.94 309 THR A C 1
ATOM 2433 O O . THR A 1 309 ? -7.919 10.622 -11.466 1.00 93.94 309 THR A O 1
ATOM 2436 N N . THR A 1 310 ? -10.088 10.224 -11.882 1.00 96.38 310 THR A N 1
ATOM 2437 C CA . THR A 1 310 ? -10.327 11.411 -12.711 1.00 96.38 310 THR A CA 1
ATOM 2438 C C . THR A 1 310 ? -11.700 12.014 -12.429 1.00 96.38 310 THR A C 1
ATOM 2440 O O . THR A 1 310 ? -12.623 11.320 -12.011 1.00 96.38 310 THR A O 1
ATOM 2443 N N . THR A 1 311 ? -11.851 13.318 -12.643 1.00 97.25 311 THR A N 1
ATOM 2444 C CA . THR A 1 311 ? -13.160 13.997 -12.634 1.00 97.25 311 THR A CA 1
ATOM 2445 C C . THR A 1 311 ? -13.812 14.020 -14.018 1.00 97.25 311 THR A C 1
ATOM 2447 O O . THR A 1 311 ? -14.987 14.374 -14.142 1.00 97.25 311 THR A O 1
ATOM 2450 N N . ASP A 1 312 ? -13.066 13.637 -15.055 1.00 97.12 312 ASP A N 1
ATOM 2451 C CA . ASP A 1 312 ? -13.555 13.516 -16.423 1.00 97.12 312 ASP A CA 1
ATOM 2452 C C . ASP A 1 312 ? -14.256 12.163 -16.644 1.00 97.12 312 ASP A C 1
ATOM 2454 O O . ASP A 1 312 ? -14.236 11.265 -15.807 1.00 97.12 312 ASP A O 1
ATOM 2458 N N . THR A 1 313 ? -14.884 12.016 -17.801 1.00 98.12 313 THR A N 1
ATOM 2459 C CA . THR A 1 313 ? -15.515 10.790 -18.304 1.00 98.12 313 THR A CA 1
ATOM 2460 C C . THR A 1 313 ? -14.619 9.992 -19.250 1.00 98.12 313 THR A C 1
ATOM 2462 O O . THR A 1 313 ? -15.081 9.087 -19.951 1.00 98.12 313 THR A O 1
ATOM 2465 N N . ILE A 1 314 ? -13.334 10.348 -19.276 1.00 98.19 314 ILE A N 1
ATOM 2466 C CA . ILE A 1 314 ? -12.299 9.702 -20.070 1.00 98.19 314 ILE A CA 1
ATOM 2467 C C . ILE A 1 314 ? -11.014 9.506 -19.261 1.00 98.19 314 ILE A C 1
ATOM 2469 O O . ILE A 1 314 ? -10.692 10.294 -18.369 1.00 98.19 314 ILE A O 1
ATOM 2473 N N . ALA A 1 315 ? -10.251 8.473 -19.611 1.00 97.75 315 ALA A N 1
ATOM 2474 C CA . ALA A 1 315 ? -8.892 8.255 -19.130 1.00 97.75 315 ALA A CA 1
ATOM 2475 C C . ALA A 1 315 ? -8.011 7.717 -20.263 1.00 97.75 315 ALA A C 1
ATOM 2477 O O . ALA A 1 315 ? -8.344 6.716 -20.898 1.00 97.75 315 ALA A O 1
ATOM 2478 N N . SER A 1 316 ? -6.878 8.374 -20.517 1.00 95.69 316 SER A N 1
ATOM 2479 C CA . SER A 1 316 ? -5.896 7.882 -21.487 1.00 95.69 316 SER A CA 1
ATOM 2480 C C . SER A 1 316 ? -5.223 6.616 -20.960 1.00 95.69 316 SER A C 1
ATOM 2482 O O . SER A 1 316 ? -4.799 6.574 -19.805 1.00 95.69 316 SER A O 1
ATOM 2484 N N . ALA A 1 317 ? -5.061 5.610 -21.817 1.00 94.19 317 ALA A N 1
ATOM 2485 C CA . ALA A 1 317 ? -4.325 4.394 -21.495 1.00 94.19 317 ALA A CA 1
ATOM 2486 C C . ALA A 1 317 ? -2.842 4.663 -21.162 1.00 94.19 317 ALA A C 1
ATOM 2488 O O . ALA A 1 317 ? -2.210 3.856 -20.492 1.00 94.19 317 ALA A O 1
ATOM 2489 N N . LEU A 1 318 ? -2.298 5.830 -21.541 1.00 91.12 318 LEU A N 1
ATOM 2490 C CA . LEU A 1 318 ? -0.946 6.266 -21.163 1.00 91.12 318 LEU A CA 1
ATOM 2491 C C . LEU A 1 318 ? -0.797 6.575 -19.665 1.00 91.12 318 LEU A C 1
ATOM 2493 O O . LEU A 1 318 ? 0.323 6.688 -19.178 1.00 91.12 318 LEU A O 1
ATOM 2497 N N . GLN A 1 319 ? -1.904 6.713 -18.929 1.00 93.50 319 GLN A N 1
ATOM 2498 C CA . GLN A 1 319 ? -1.881 6.860 -17.469 1.00 93.50 319 GLN A CA 1
ATOM 2499 C C . GLN A 1 319 ? -1.616 5.530 -16.746 1.00 93.50 319 GLN A C 1
ATOM 2501 O O . GLN A 1 319 ? -1.466 5.529 -15.527 1.00 93.50 319 GLN A O 1
ATOM 2506 N N . PHE A 1 320 ? -1.580 4.414 -17.482 1.00 93.19 320 PHE A N 1
ATOM 2507 C CA . PHE A 1 320 ? -1.480 3.070 -16.933 1.00 93.19 320 PHE A CA 1
ATOM 2508 C C . PHE A 1 320 ? -0.155 2.418 -17.337 1.00 93.19 320 PHE A C 1
ATOM 2510 O O . PHE A 1 320 ? 0.086 2.103 -18.501 1.00 93.19 320 PHE A O 1
ATOM 2517 N N . SER A 1 321 ? 0.709 2.210 -16.349 1.00 90.50 321 SER A N 1
ATOM 2518 C CA . SER A 1 321 ? 2.027 1.585 -16.474 1.00 90.50 321 SER A CA 1
ATOM 2519 C C . SER A 1 321 ? 1.997 0.055 -16.400 1.00 90.50 321 SER A C 1
ATOM 2521 O O . SER A 1 321 ? 2.964 -0.596 -16.783 1.00 90.50 321 SER A O 1
ATOM 2523 N N . GLN A 1 322 ? 0.906 -0.529 -15.894 1.00 91.06 322 GLN A N 1
ATOM 2524 C CA . GLN A 1 322 ? 0.762 -1.969 -15.646 1.00 91.06 322 GLN A CA 1
ATOM 2525 C C . GLN A 1 322 ? -0.044 -2.688 -16.736 1.00 91.06 322 GLN A C 1
ATOM 2527 O O . GLN A 1 322 ? -0.377 -3.873 -16.589 1.00 91.06 322 GLN A O 1
ATOM 2532 N N . LEU A 1 323 ? -0.379 -1.996 -17.832 1.00 93.25 323 LEU A N 1
ATOM 2533 C CA . LEU A 1 323 ? -0.937 -2.650 -19.010 1.00 93.25 323 LEU A CA 1
ATOM 2534 C C . LEU A 1 323 ? 0.076 -3.651 -19.583 1.00 93.25 323 LEU A C 1
ATOM 2536 O O . LEU A 1 323 ? 1.287 -3.452 -19.488 1.00 93.25 323 LEU A O 1
ATOM 2540 N N . ARG A 1 324 ? -0.410 -4.741 -20.179 1.00 92.56 324 ARG A N 1
ATOM 2541 C CA . ARG A 1 324 ? 0.440 -5.821 -20.702 1.00 92.56 324 ARG A CA 1
ATOM 2542 C C . ARG A 1 324 ? 0.172 -6.066 -22.178 1.00 92.56 324 ARG A C 1
ATOM 2544 O O . ARG A 1 324 ? -0.977 -6.217 -22.583 1.00 92.56 324 ARG A O 1
ATOM 2551 N N . HIS A 1 325 ? 1.251 -6.126 -22.953 1.00 92.94 325 HIS A N 1
ATOM 2552 C CA . HIS A 1 325 ? 1.209 -6.404 -24.383 1.00 92.94 325 HIS A CA 1
ATOM 2553 C C . HIS A 1 325 ? 0.597 -7.786 -24.653 1.00 92.94 325 HIS A C 1
ATOM 2555 O O . HIS A 1 325 ? 0.969 -8.768 -24.008 1.00 92.94 325 HIS A O 1
ATOM 2561 N N . GLU A 1 326 ? -0.368 -7.836 -25.571 1.00 93.94 326 GLU A N 1
ATOM 2562 C CA . GLU A 1 326 ? -1.042 -9.044 -26.067 1.00 93.94 326 GLU A CA 1
ATOM 2563 C C . GLU A 1 326 ? -1.534 -10.000 -24.967 1.00 93.94 326 GLU A C 1
ATOM 2565 O O . GLU A 1 326 ? -1.584 -11.217 -25.126 1.00 93.94 326 GLU A O 1
ATOM 2570 N N . THR A 1 327 ? -1.942 -9.434 -23.830 1.00 94.62 327 THR A N 1
ATOM 2571 C CA . THR A 1 327 ? -2.456 -10.184 -22.683 1.00 94.62 327 THR A CA 1
ATOM 2572 C C . THR A 1 327 ? -3.862 -9.707 -22.344 1.00 94.62 327 THR A C 1
ATOM 2574 O O . THR A 1 327 ? -4.121 -8.505 -22.324 1.00 94.62 327 THR A O 1
ATOM 2577 N N . ASN A 1 328 ? -4.768 -10.637 -22.030 1.00 95.94 328 ASN A N 1
ATOM 2578 C CA . ASN A 1 328 ? -6.104 -10.289 -21.547 1.00 95.94 328 ASN A CA 1
ATOM 2579 C C . ASN A 1 328 ? -6.008 -9.471 -20.256 1.00 95.94 328 ASN A C 1
ATOM 2581 O O . ASN A 1 328 ? -5.453 -9.936 -19.257 1.00 95.94 328 ASN A O 1
ATOM 2585 N N . GLN A 1 329 ? -6.604 -8.284 -20.268 1.00 95.75 329 GLN A N 1
ATOM 2586 C CA . GLN A 1 329 ? -6.759 -7.436 -19.093 1.00 95.75 329 GLN A CA 1
ATOM 2587 C C . GLN A 1 329 ? -8.215 -7.028 -18.929 1.00 95.75 329 GLN A C 1
ATOM 2589 O O . GLN A 1 329 ? -8.936 -6.823 -19.904 1.00 95.75 329 GLN A O 1
ATOM 2594 N N . TYR A 1 330 ? -8.648 -6.927 -17.681 1.00 96.75 330 TYR A N 1
ATOM 2595 C CA . TYR A 1 330 ? -10.014 -6.593 -17.314 1.00 96.75 330 TYR A CA 1
ATOM 2596 C C . TYR A 1 330 ? -10.048 -5.171 -16.789 1.00 96.75 330 TYR A C 1
ATOM 2598 O O . TYR A 1 330 ? -9.170 -4.765 -16.028 1.00 96.75 330 TYR A O 1
ATOM 2606 N N . TRP A 1 331 ? -11.062 -4.411 -17.177 1.00 97.25 331 TRP A N 1
ATOM 2607 C CA . TRP A 1 331 ? -11.232 -3.047 -16.714 1.00 97.25 331 TRP A CA 1
ATOM 2608 C C . TRP A 1 331 ? -12.685 -2.743 -16.373 1.00 97.25 331 TRP A C 1
ATOM 2610 O O . TRP A 1 331 ? -13.618 -3.350 -16.906 1.00 97.25 331 TRP A O 1
ATOM 2620 N N . ARG A 1 332 ? -12.857 -1.813 -15.437 1.00 96.88 332 ARG A N 1
ATOM 2621 C CA . ARG A 1 332 ? -14.154 -1.267 -15.031 1.00 96.88 332 ARG A CA 1
ATOM 2622 C C . ARG A 1 332 ? -13.984 0.157 -14.519 1.00 96.88 332 ARG A C 1
ATOM 2624 O O . ARG A 1 332 ? -12.865 0.600 -14.251 1.00 96.88 332 ARG A O 1
ATOM 2631 N N . VAL A 1 333 ? -15.102 0.851 -14.344 1.00 97.19 333 VAL A N 1
ATOM 2632 C CA . VAL A 1 333 ? -15.146 2.216 -13.818 1.00 97.19 333 VAL A CA 1
ATOM 2633 C C . VAL A 1 333 ? -16.083 2.272 -12.619 1.00 97.19 333 VAL A C 1
ATOM 2635 O O . VAL A 1 333 ? -17.209 1.774 -12.672 1.00 97.19 333 VAL A O 1
ATOM 2638 N N . GLN A 1 334 ? -15.627 2.904 -11.541 1.00 95.06 334 GLN A N 1
ATOM 2639 C CA . GLN A 1 334 ? -16.454 3.233 -10.382 1.00 95.06 334 GLN A CA 1
ATOM 2640 C C . GLN A 1 334 ? -16.795 4.724 -10.404 1.00 95.06 334 GLN A C 1
ATOM 2642 O O . GLN A 1 334 ? -15.887 5.541 -10.489 1.00 95.06 334 GLN A O 1
ATOM 2647 N N . ALA A 1 335 ? -18.073 5.090 -10.315 1.00 96.00 335 ALA A N 1
ATOM 2648 C CA . ALA A 1 335 ? -18.511 6.455 -10.020 1.00 96.00 335 ALA A CA 1
ATOM 2649 C C . ALA A 1 335 ? -18.575 6.645 -8.508 1.00 96.00 335 ALA A C 1
ATOM 2651 O O . ALA A 1 335 ? -19.265 5.874 -7.843 1.00 96.00 335 ALA A O 1
ATOM 2652 N N . CYS A 1 336 ? -17.910 7.671 -7.979 1.00 92.06 336 CYS A N 1
ATOM 2653 C CA . CYS A 1 336 ? -17.788 7.881 -6.542 1.00 92.06 336 CYS A CA 1
ATOM 2654 C C . CYS A 1 336 ? -18.125 9.316 -6.112 1.00 92.06 336 CYS A C 1
ATOM 2656 O O . CYS A 1 336 ? -17.890 10.294 -6.826 1.00 92.06 336 CYS A O 1
ATOM 2658 N N . GLU A 1 337 ? -18.686 9.416 -4.909 1.00 90.19 337 GLU A N 1
ATOM 2659 C CA . GLU A 1 337 ? -19.032 10.650 -4.204 1.00 90.19 337 GLU A CA 1
ATOM 2660 C C . GLU A 1 337 ? -18.975 10.372 -2.697 1.00 90.19 337 GLU A C 1
ATOM 2662 O O . GLU A 1 337 ? -19.257 9.256 -2.245 1.00 90.19 337 GLU A O 1
ATOM 2667 N N . ALA A 1 338 ? -18.612 11.382 -1.911 1.00 81.69 338 ALA A N 1
ATOM 2668 C CA . ALA A 1 338 ? -18.646 11.300 -0.462 1.00 81.69 338 ALA A CA 1
ATOM 2669 C C . ALA A 1 338 ? -20.067 10.962 0.019 1.00 81.69 338 ALA A C 1
ATOM 2671 O O . ALA A 1 338 ? -21.066 11.464 -0.500 1.00 81.69 338 ALA A O 1
ATOM 2672 N N . ASN A 1 339 ? -20.172 10.115 1.043 1.00 79.38 339 ASN A N 1
ATOM 2673 C CA . ASN A 1 339 ? -21.456 9.667 1.596 1.00 79.38 339 ASN A CA 1
ATOM 2674 C C . ASN A 1 339 ? -22.394 8.991 0.569 1.00 79.38 339 ASN A C 1
ATOM 2676 O O . ASN A 1 339 ? -23.619 9.019 0.725 1.00 79.38 339 ASN A O 1
ATOM 2680 N N . HIS A 1 340 ? -21.835 8.360 -0.464 1.00 88.12 340 HIS A N 1
ATOM 2681 C CA . HIS A 1 340 ? -22.582 7.547 -1.419 1.00 88.12 340 HIS A CA 1
ATOM 2682 C C . HIS A 1 340 ? -21.959 6.159 -1.574 1.00 88.12 340 HIS A C 1
ATOM 2684 O O . HIS A 1 340 ? -20.753 5.975 -1.424 1.00 88.12 340 HIS A O 1
ATOM 2690 N N . TYR A 1 341 ? -22.785 5.174 -1.925 1.00 88.25 341 TYR A N 1
ATOM 2691 C CA . TYR A 1 341 ? -22.278 3.918 -2.469 1.00 88.25 341 TYR A CA 1
ATOM 2692 C C . TYR A 1 341 ? -21.849 4.152 -3.914 1.00 88.25 341 TYR A C 1
ATOM 2694 O O . TYR A 1 341 ? -22.659 4.619 -4.723 1.00 88.25 341 TYR A O 1
ATOM 2702 N N . CYS A 1 342 ? -20.589 3.836 -4.232 1.00 91.25 342 CYS A N 1
ATOM 27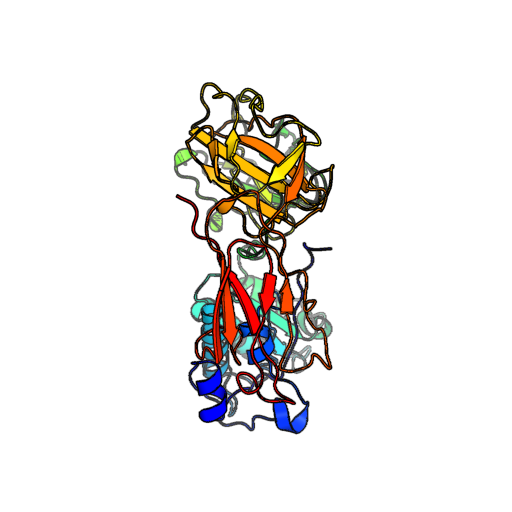03 C CA . CYS A 1 342 ? -20.091 3.979 -5.593 1.00 91.25 342 CYS A CA 1
ATOM 2704 C C . CYS A 1 342 ? -20.878 3.070 -6.547 1.00 91.25 342 CYS A C 1
ATOM 2706 O O . CYS A 1 342 ? -21.176 1.915 -6.231 1.00 91.25 342 CYS A O 1
ATOM 2708 N N . GLY A 1 343 ? -21.204 3.595 -7.725 1.00 92.81 343 GLY A N 1
ATOM 2709 C CA . GLY A 1 343 ? -21.782 2.808 -8.807 1.00 92.81 343 GLY A CA 1
ATOM 2710 C C . GLY A 1 343 ? -20.664 2.157 -9.608 1.00 92.81 343 GLY A C 1
ATOM 2711 O O . GLY A 1 343 ? -19.739 2.846 -10.029 1.00 92.81 343 GLY A O 1
ATOM 2712 N N . VAL A 1 344 ? -20.731 0.848 -9.827 1.00 94.06 344 VAL A N 1
ATOM 2713 C CA . VAL A 1 344 ? -19.691 0.092 -10.542 1.00 94.06 344 VAL A CA 1
ATOM 2714 C C . VAL A 1 344 ? -20.224 -0.315 -11.912 1.00 94.06 344 VAL A C 1
ATOM 2716 O O . VAL A 1 344 ? -21.344 -0.814 -12.006 1.00 94.06 344 VAL A O 1
ATOM 2719 N N . SER A 1 345 ? -19.457 -0.064 -12.973 1.00 96.94 345 SER A N 1
ATOM 2720 C CA . SER A 1 345 ? -19.813 -0.470 -14.336 1.00 96.94 345 SER A CA 1
ATOM 2721 C C . SER A 1 345 ? -19.817 -1.990 -14.504 1.00 96.94 345 SER A C 1
ATOM 2723 O O . SER A 1 345 ? -19.347 -2.735 -13.639 1.00 96.94 345 SER A O 1
ATOM 2725 N N . GLU A 1 346 ? -20.256 -2.466 -15.671 1.00 96.06 346 GLU A N 1
ATOM 2726 C CA . GLU A 1 346 ? -19.867 -3.798 -16.117 1.00 96.06 346 GLU A CA 1
ATOM 2727 C C . GLU A 1 346 ? -18.338 -3.931 -16.226 1.00 96.06 346 GLU A C 1
ATOM 2729 O O . GLU A 1 346 ? -17.607 -2.939 -16.324 1.00 96.06 346 GLU A O 1
ATOM 2734 N N . ILE A 1 347 ? -17.856 -5.171 -16.224 1.00 96.81 347 ILE A N 1
ATOM 2735 C CA . ILE A 1 347 ? -16.458 -5.493 -16.507 1.00 96.81 347 ILE A CA 1
ATOM 2736 C C . ILE A 1 347 ? -16.312 -5.713 -18.010 1.00 96.81 347 ILE A C 1
ATOM 2738 O O . ILE A 1 347 ? -17.120 -6.425 -18.610 1.00 96.81 347 ILE A O 1
ATOM 2742 N N . ARG A 1 348 ? -15.263 -5.145 -18.606 1.00 97.75 348 ARG A N 1
ATOM 2743 C CA . ARG A 1 348 ? -14.857 -5.437 -19.984 1.00 97.75 348 ARG A CA 1
ATOM 2744 C C . ARG A 1 348 ? -13.447 -5.999 -20.028 1.00 97.75 348 ARG A C 1
ATOM 2746 O O . ARG A 1 348 ? -12.583 -5.589 -19.257 1.00 97.75 348 ARG A O 1
ATOM 2753 N N . THR A 1 349 ? -13.208 -6.904 -20.964 1.00 98.00 349 THR A N 1
ATOM 2754 C CA . THR A 1 349 ? -11.875 -7.418 -21.287 1.00 98.00 349 THR A CA 1
ATOM 2755 C C . THR A 1 349 ? -11.303 -6.661 -22.480 1.00 98.00 349 THR A C 1
ATOM 2757 O O . THR A 1 349 ? -12.041 -6.296 -23.390 1.00 98.00 349 THR A O 1
ATOM 2760 N N . ILE A 1 350 ? -9.996 -6.428 -22.489 1.00 97.69 350 ILE A N 1
ATOM 2761 C CA . ILE A 1 350 ? -9.242 -5.889 -23.624 1.00 97.69 350 ILE A CA 1
ATOM 2762 C C . ILE A 1 350 ? -7.938 -6.669 -23.798 1.00 97.69 350 ILE A C 1
ATOM 2764 O O . ILE A 1 350 ? -7.437 -7.271 -22.848 1.00 97.69 350 ILE A O 1
ATOM 2768 N N . VAL A 1 351 ? -7.380 -6.619 -25.005 1.00 97.56 351 VAL A N 1
ATOM 2769 C CA . VAL A 1 351 ? -6.041 -7.115 -25.340 1.00 97.56 351 VAL A CA 1
ATOM 2770 C C . VAL A 1 351 ? -5.224 -5.931 -25.860 1.00 97.56 351 VAL A C 1
ATOM 2772 O O . VAL A 1 351 ? -5.302 -5.604 -27.050 1.00 97.56 351 VAL A O 1
ATOM 2775 N N . PRO A 1 352 ? -4.497 -5.223 -24.978 1.00 95.62 352 PRO A N 1
ATOM 2776 C CA . PRO A 1 352 ? -3.705 -4.071 -25.378 1.00 95.62 352 PRO A CA 1
ATOM 2777 C C . PRO A 1 352 ? -2.512 -4.496 -26.226 1.00 95.62 352 PRO A C 1
ATOM 2779 O O . PRO A 1 352 ? -1.803 -5.449 -25.908 1.00 95.62 352 PRO A O 1
ATOM 2782 N N . LYS A 1 353 ? -2.233 -3.728 -27.267 1.00 93.50 353 LYS A N 1
ATOM 2783 C CA . LYS A 1 353 ? -1.027 -3.845 -28.071 1.00 93.50 353 LYS A CA 1
ATOM 2784 C C . LYS A 1 353 ? -0.150 -2.634 -27.807 1.00 93.50 353 LYS A C 1
ATOM 2786 O O . LYS A 1 353 ? -0.401 -1.520 -28.266 1.00 93.50 353 LYS A O 1
ATOM 2791 N N . LEU A 1 354 ? 0.837 -2.865 -26.951 1.00 92.12 354 LEU A N 1
ATOM 2792 C CA . LEU A 1 354 ? 1.767 -1.850 -26.470 1.00 92.12 354 LEU A CA 1
ATOM 2793 C C . LEU A 1 354 ? 3.018 -1.809 -27.344 1.00 92.12 354 LEU A C 1
ATOM 2795 O O . LEU A 1 354 ? 3.392 -2.821 -27.935 1.00 92.12 354 LEU A O 1
ATOM 2799 N N . LEU A 1 355 ? 3.699 -0.663 -27.356 1.00 91.25 355 LEU A N 1
ATOM 2800 C CA . LEU A 1 355 ? 5.057 -0.564 -27.879 1.00 91.25 355 LEU A CA 1
ATOM 2801 C C . LEU A 1 355 ? 5.954 -1.464 -27.021 1.00 91.25 355 LEU A C 1
ATOM 2803 O O . LEU A 1 355 ? 6.126 -1.220 -25.828 1.00 91.25 355 LEU A O 1
ATOM 2807 N N . THR A 1 356 ? 6.455 -2.556 -27.588 1.00 91.50 356 THR A N 1
ATOM 2808 C CA . THR A 1 356 ? 7.142 -3.607 -26.822 1.00 91.50 356 THR A CA 1
ATOM 2809 C C . THR A 1 356 ? 8.280 -4.177 -27.638 1.00 91.50 356 THR A C 1
ATOM 2811 O O . THR A 1 356 ? 8.076 -4.562 -28.785 1.00 91.50 356 THR A O 1
ATOM 2814 N N . VAL A 1 357 ? 9.474 -4.228 -27.050 1.00 93.56 357 VAL A N 1
ATOM 2815 C CA . VAL A 1 357 ? 10.622 -4.915 -27.646 1.00 93.56 357 VAL A CA 1
ATOM 2816 C C . VAL A 1 357 ? 10.288 -6.396 -27.780 1.00 93.56 357 VAL A C 1
ATOM 2818 O O . VAL A 1 357 ? 9.897 -7.038 -26.811 1.00 93.56 357 VAL A O 1
ATOM 2821 N N . THR A 1 358 ? 10.438 -6.926 -28.988 1.00 93.69 358 THR A N 1
ATOM 2822 C CA . THR A 1 358 ? 10.242 -8.347 -29.293 1.00 93.69 358 THR A CA 1
ATOM 2823 C C . THR A 1 358 ? 11.558 -9.060 -29.565 1.00 93.69 358 THR A C 1
ATOM 2825 O O . THR A 1 358 ? 11.605 -10.284 -29.471 1.00 93.69 358 THR A O 1
ATOM 2828 N N . TYR A 1 359 ? 12.619 -8.317 -29.895 1.00 95.38 359 TYR A N 1
ATOM 2829 C CA . TYR A 1 359 ? 13.964 -8.860 -30.008 1.00 95.38 359 TYR A CA 1
ATOM 2830 C C . TYR A 1 359 ? 15.041 -7.785 -29.764 1.00 95.38 359 TYR A C 1
ATOM 2832 O O . TYR A 1 359 ? 14.948 -6.705 -30.364 1.00 95.38 359 TYR A O 1
ATOM 2840 N N . PRO A 1 360 ? 16.089 -8.082 -28.973 1.00 94.69 360 PRO A N 1
ATOM 2841 C CA . PRO A 1 360 ? 16.257 -9.279 -28.140 1.00 94.69 360 PRO A CA 1
ATOM 2842 C C . PRO A 1 360 ? 15.173 -9.399 -27.067 1.00 94.69 360 PRO A C 1
ATOM 2844 O O . PRO A 1 360 ? 14.559 -8.400 -26.689 1.00 94.69 360 PRO A O 1
ATOM 2847 N N . ALA A 1 361 ? 14.891 -10.620 -26.623 1.00 92.94 361 ALA A N 1
ATOM 2848 C CA . ALA A 1 361 ? 13.985 -10.843 -25.506 1.00 92.94 361 ALA A CA 1
ATOM 2849 C C . ALA A 1 361 ? 14.598 -10.305 -24.200 1.00 92.94 361 ALA A C 1
ATOM 2851 O O . ALA A 1 361 ? 15.818 -10.226 -24.048 1.00 92.94 361 ALA A O 1
ATOM 2852 N N . ASP A 1 362 ? 13.747 -9.932 -23.244 1.00 90.00 362 ASP A N 1
ATOM 2853 C CA . ASP A 1 362 ? 14.213 -9.511 -21.921 1.00 90.00 362 ASP A CA 1
ATOM 2854 C C . ASP A 1 362 ? 14.985 -10.651 -21.236 1.00 90.00 362 ASP A C 1
ATOM 2856 O O . ASP A 1 362 ? 14.501 -11.783 -21.157 1.00 90.00 362 ASP A O 1
ATOM 2860 N N . GLY A 1 363 ? 16.202 -10.351 -20.780 1.00 91.75 363 GLY A N 1
ATOM 2861 C CA . GLY A 1 363 ? 17.131 -11.333 -20.219 1.00 91.75 363 GLY A CA 1
ATOM 2862 C C . GLY A 1 363 ? 17.760 -12.302 -21.230 1.00 91.75 363 GLY A C 1
ATOM 2863 O O . GLY A 1 363 ? 18.331 -13.303 -20.804 1.00 91.75 363 GLY A O 1
ATOM 2864 N N . GLU A 1 364 ? 17.661 -12.054 -22.542 1.00 94.44 364 GLU A N 1
ATOM 2865 C CA . GLU A 1 364 ? 18.355 -12.868 -23.548 1.00 94.44 364 GLU A CA 1
ATOM 2866 C C . GLU A 1 364 ? 19.878 -12.717 -23.414 1.00 94.44 364 GLU A C 1
ATOM 2868 O O . GLU A 1 364 ? 20.425 -11.613 -23.436 1.00 94.44 364 GLU A O 1
ATOM 2873 N N . GLU A 1 365 ? 20.565 -13.848 -23.264 1.00 93.50 365 GLU A N 1
ATOM 2874 C CA . GLU A 1 365 ? 22.023 -13.926 -23.184 1.00 93.50 365 GLU A CA 1
ATOM 2875 C C . GLU A 1 365 ? 22.622 -14.269 -24.556 1.00 93.50 365 GLU A C 1
ATOM 2877 O O . GLU A 1 365 ? 21.925 -14.718 -25.463 1.00 93.50 365 GLU A O 1
ATOM 2882 N N . GLU A 1 366 ? 23.932 -14.065 -24.712 1.00 91.62 366 GLU A N 1
ATOM 2883 C CA . GLU A 1 366 ? 24.680 -14.410 -25.937 1.00 91.62 366 GLU A CA 1
ATOM 2884 C C . GLU A 1 366 ? 24.187 -13.708 -27.224 1.00 91.62 366 GLU A C 1
ATOM 2886 O O . GLU A 1 366 ? 24.432 -14.172 -28.339 1.00 91.62 366 GLU A O 1
ATOM 2891 N N . VAL A 1 367 ? 23.545 -12.545 -27.088 1.00 93.19 367 VAL A N 1
ATOM 2892 C CA . VAL A 1 367 ? 23.160 -11.696 -28.222 1.00 93.19 367 VAL A CA 1
ATOM 2893 C C . VAL A 1 367 ? 24.414 -11.117 -28.889 1.00 93.19 367 VAL A C 1
ATOM 2895 O O . VAL A 1 367 ? 25.257 -10.503 -28.232 1.00 93.19 367 VAL A O 1
ATOM 2898 N N . ALA A 1 368 ? 24.534 -11.293 -30.208 1.00 92.88 368 ALA A N 1
ATOM 2899 C CA . ALA A 1 368 ? 25.609 -10.694 -30.998 1.00 92.88 368 ALA A CA 1
ATOM 2900 C C . ALA A 1 368 ? 25.572 -9.153 -30.911 1.00 92.88 368 ALA A C 1
ATOM 2902 O O . ALA A 1 368 ? 24.481 -8.585 -30.897 1.00 92.88 368 ALA A O 1
ATOM 2903 N N . PRO A 1 369 ? 26.723 -8.451 -30.883 1.00 90.62 369 PRO A N 1
ATOM 2904 C CA . PRO A 1 369 ? 26.756 -6.988 -30.780 1.00 90.62 369 PRO A CA 1
ATOM 2905 C C . PRO A 1 369 ? 26.155 -6.277 -32.008 1.00 90.62 369 PRO A C 1
ATOM 2907 O O . PRO A 1 369 ? 25.743 -5.121 -31.903 1.00 90.62 369 PRO A O 1
ATOM 2910 N N . ASP A 1 370 ? 26.069 -6.964 -33.150 1.00 93.56 370 ASP A N 1
ATOM 2911 C CA . ASP A 1 370 ? 25.479 -6.520 -34.412 1.00 93.56 370 ASP A CA 1
ATOM 2912 C C . ASP A 1 370 ? 24.141 -7.229 -34.689 1.00 93.56 370 ASP A C 1
ATOM 2914 O O . ASP A 1 370 ? 23.999 -8.097 -35.549 1.00 93.56 370 ASP A O 1
ATOM 2918 N N . PHE A 1 371 ? 23.112 -6.853 -33.939 1.00 95.19 371 PHE A N 1
ATOM 2919 C CA . PHE A 1 371 ? 21.779 -7.437 -34.070 1.00 95.19 371 PHE A CA 1
ATOM 2920 C C . PHE A 1 371 ? 20.780 -6.464 -34.706 1.00 95.19 371 PHE A C 1
ATOM 2922 O O . PHE A 1 371 ? 20.996 -5.257 -34.781 1.00 95.19 371 PHE A O 1
ATOM 2929 N N . THR A 1 372 ? 19.641 -6.977 -35.175 1.00 96.81 372 THR A N 1
ATOM 2930 C CA . THR A 1 372 ? 18.519 -6.134 -35.620 1.00 96.81 372 THR A CA 1
ATOM 2931 C C . THR A 1 372 ? 17.463 -6.096 -34.535 1.00 96.81 372 THR A C 1
ATOM 2933 O O . THR A 1 372 ? 16.715 -7.058 -34.399 1.00 96.81 372 THR A O 1
ATOM 2936 N N . ALA A 1 373 ? 17.400 -5.000 -33.778 1.00 96.44 373 ALA A N 1
ATOM 2937 C CA . ALA A 1 373 ? 16.375 -4.788 -32.765 1.00 96.44 373 ALA A CA 1
ATOM 2938 C C . ALA A 1 373 ? 14.986 -4.815 -33.414 1.00 96.44 373 ALA A C 1
ATOM 2940 O O . ALA A 1 373 ? 14.799 -4.215 -34.474 1.00 96.44 373 ALA A O 1
ATOM 2941 N N . LYS A 1 374 ? 14.016 -5.476 -32.779 1.00 95.88 374 LYS A N 1
ATOM 2942 C CA . LYS A 1 374 ? 12.620 -5.532 -33.235 1.00 95.88 374 LYS A CA 1
ATOM 2943 C C . LYS A 1 374 ? 11.675 -5.169 -32.106 1.00 95.88 374 LYS A C 1
ATOM 2945 O O . LYS A 1 374 ? 11.921 -5.492 -30.943 1.00 95.88 374 LYS A O 1
ATOM 2950 N N . TRP A 1 375 ? 10.580 -4.509 -32.453 1.00 93.88 375 TRP A N 1
ATOM 2951 C CA . TRP A 1 375 ? 9.506 -4.188 -31.524 1.00 93.88 375 TRP A CA 1
ATOM 2952 C C . TRP A 1 375 ? 8.151 -4.265 -32.210 1.00 93.88 375 TRP A C 1
ATOM 2954 O O . TRP A 1 375 ? 8.028 -4.156 -33.431 1.00 93.88 375 TRP A O 1
ATOM 2964 N N . TYR A 1 376 ? 7.109 -4.426 -31.404 1.00 91.25 376 TYR A N 1
ATOM 2965 C CA . TYR A 1 376 ? 5.751 -4.257 -31.873 1.00 91.25 376 TYR A CA 1
ATOM 2966 C C . TYR A 1 376 ? 5.505 -2.794 -32.245 1.00 91.25 376 TYR A C 1
ATOM 2968 O O . TYR A 1 376 ? 5.554 -1.909 -31.385 1.00 91.25 376 TYR A O 1
ATOM 2976 N N . ASN A 1 377 ? 5.233 -2.541 -33.524 1.00 85.69 377 ASN A N 1
ATOM 2977 C CA . ASN A 1 377 ? 4.871 -1.216 -33.998 1.00 85.69 377 ASN A CA 1
ATOM 2978 C C . ASN A 1 377 ? 3.376 -0.976 -33.757 1.00 85.69 377 ASN A C 1
ATOM 2980 O O . ASN A 1 377 ? 2.529 -1.544 -34.446 1.00 85.69 377 ASN A O 1
ATOM 2984 N N . VAL A 1 378 ? 3.060 -0.146 -32.765 1.00 84.00 378 VAL A N 1
ATOM 2985 C CA . VAL A 1 378 ? 1.688 0.320 -32.535 1.00 84.00 378 VAL A CA 1
ATOM 2986 C C . VAL A 1 378 ? 1.298 1.199 -33.715 1.00 84.00 378 VAL A C 1
ATOM 2988 O O . VAL A 1 378 ? 2.059 2.111 -34.002 1.00 84.00 378 VAL A O 1
ATOM 2991 N N . ASN A 1 379 ? 0.198 0.885 -34.420 1.00 72.94 379 ASN A N 1
ATOM 2992 C CA . ASN A 1 379 ? -0.248 1.469 -35.704 1.00 72.94 379 ASN A CA 1
ATOM 2993 C C . ASN A 1 379 ? -0.067 3.004 -35.821 1.00 72.94 379 ASN A C 1
ATOM 2995 O O . ASN A 1 379 ? -1.014 3.783 -35.740 1.00 72.94 379 ASN A O 1
ATOM 2999 N N . SER A 1 380 ? 1.169 3.438 -36.041 1.00 71.38 380 SER A N 1
ATOM 3000 C CA . SER A 1 380 ? 1.625 4.818 -35.989 1.00 71.38 380 SER A CA 1
ATOM 3001 C C . SER A 1 380 ? 2.572 5.046 -37.150 1.00 71.38 380 SER A C 1
ATOM 3003 O O . SER A 1 380 ? 3.370 4.183 -37.515 1.00 71.38 380 SER A O 1
ATOM 3005 N N . THR A 1 381 ? 2.478 6.230 -37.742 1.00 73.19 381 THR A N 1
ATOM 3006 C CA . THR A 1 381 ? 3.395 6.684 -38.790 1.00 73.19 381 THR A CA 1
ATOM 3007 C C . THR A 1 381 ? 4.662 7.322 -38.220 1.00 73.19 381 THR A C 1
ATOM 3009 O O . THR A 1 381 ? 5.527 7.736 -38.989 1.00 73.19 381 THR A O 1
ATOM 3012 N N . ASN A 1 382 ? 4.768 7.443 -36.893 1.00 83.00 382 ASN A N 1
ATOM 3013 C CA . ASN A 1 382 ? 5.877 8.119 -36.231 1.00 83.00 382 ASN A CA 1
ATOM 3014 C C . ASN A 1 382 ? 7.098 7.200 -36.114 1.00 83.00 382 ASN A C 1
ATOM 3016 O O . ASN A 1 382 ? 6.982 5.987 -35.943 1.00 83.00 382 ASN A O 1
ATOM 3020 N N . GLU A 1 383 ? 8.290 7.793 -36.168 1.00 88.06 383 GLU A N 1
ATOM 3021 C CA . GLU A 1 383 ? 9.530 7.060 -35.931 1.00 88.06 383 GLU A CA 1
ATOM 3022 C C . GLU A 1 383 ? 9.686 6.739 -34.442 1.00 88.06 383 GLU A C 1
ATOM 3024 O O . GLU A 1 383 ? 9.692 7.632 -33.587 1.00 88.06 383 GLU A O 1
ATOM 3029 N N . ALA A 1 384 ? 9.885 5.462 -34.133 1.00 91.75 384 ALA A N 1
ATOM 3030 C CA . ALA A 1 384 ? 10.304 5.037 -32.812 1.00 91.75 384 ALA A CA 1
ATOM 3031 C C . ALA A 1 384 ? 11.809 5.280 -32.645 1.00 91.75 384 ALA A C 1
ATOM 3033 O O . ALA A 1 384 ? 12.597 5.058 -33.564 1.00 91.75 384 ALA A O 1
ATOM 3034 N N . THR A 1 385 ? 12.216 5.732 -31.461 1.00 94.69 385 THR A N 1
ATOM 3035 C CA . THR A 1 385 ? 13.621 5.868 -31.069 1.00 94.69 385 THR A CA 1
ATOM 3036 C C . THR A 1 385 ? 14.030 4.662 -30.236 1.00 94.69 385 THR A C 1
ATOM 3038 O O . THR A 1 385 ? 13.438 4.420 -29.185 1.00 94.69 385 THR A O 1
ATOM 3041 N N . VAL A 1 386 ? 15.056 3.945 -30.680 1.00 95.56 386 VAL A N 1
ATOM 3042 C CA . VAL A 1 386 ? 15.718 2.880 -29.920 1.00 95.56 386 VAL A CA 1
ATOM 3043 C C . VAL A 1 386 ? 16.895 3.489 -29.168 1.00 95.56 386 VAL A C 1
ATOM 3045 O O . VAL A 1 386 ? 17.665 4.264 -29.740 1.00 95.56 386 VAL A O 1
ATOM 3048 N N . GLU A 1 387 ? 17.037 3.147 -27.893 1.00 96.62 387 GLU A N 1
ATOM 3049 C CA . GLU A 1 387 ? 18.197 3.488 -27.070 1.00 96.62 387 GLU A CA 1
ATOM 3050 C C . GLU A 1 387 ? 18.728 2.236 -26.382 1.00 96.62 387 GLU A C 1
ATOM 3052 O O . GLU A 1 387 ? 17.943 1.428 -25.885 1.00 96.62 387 GLU A O 1
ATOM 3057 N N . ILE A 1 388 ? 20.053 2.104 -26.345 1.00 96.38 388 ILE A N 1
ATOM 3058 C CA . ILE A 1 388 ? 20.774 1.036 -25.650 1.00 96.38 388 ILE A CA 1
ATOM 3059 C C . ILE A 1 388 ? 21.764 1.693 -24.688 1.00 96.38 388 ILE A C 1
ATOM 3061 O O . ILE A 1 388 ? 22.511 2.578 -25.107 1.00 96.38 388 ILE A O 1
ATOM 3065 N N . ALA A 1 389 ? 21.760 1.279 -23.425 1.00 96.25 389 ALA A N 1
ATOM 3066 C CA . ALA A 1 389 ? 22.613 1.789 -22.351 1.00 96.25 389 ALA A CA 1
ATOM 3067 C C . ALA A 1 389 ? 23.320 0.644 -21.610 1.00 96.25 389 ALA A C 1
ATOM 3069 O O . ALA A 1 389 ? 22.875 -0.498 -21.696 1.00 96.25 389 ALA A O 1
ATOM 3070 N N . ASP A 1 390 ? 24.386 0.937 -20.865 1.00 93.38 390 ASP A N 1
ATOM 3071 C CA . ASP A 1 390 ? 25.023 -0.023 -19.939 1.00 93.38 390 ASP A CA 1
ATOM 3072 C C . ASP A 1 390 ? 24.442 0.044 -18.512 1.00 93.38 390 ASP A C 1
ATOM 3074 O O . ASP A 1 390 ? 24.824 -0.727 -17.629 1.00 93.38 390 ASP A O 1
ATOM 3078 N N . ASP A 1 391 ? 23.475 0.938 -18.293 1.00 89.88 391 ASP A N 1
ATOM 3079 C CA . ASP A 1 391 ? 22.775 1.123 -17.031 1.00 89.88 391 ASP A CA 1
ATOM 3080 C C . ASP A 1 391 ? 21.248 1.178 -17.211 1.00 89.88 391 ASP A C 1
ATOM 3082 O O . ASP A 1 391 ? 20.722 1.733 -18.177 1.00 89.88 391 ASP A O 1
ATOM 3086 N N . GLU A 1 392 ? 20.518 0.638 -16.234 1.00 87.38 392 GLU A N 1
ATOM 3087 C CA . GLU A 1 392 ? 19.049 0.564 -16.246 1.00 87.38 392 GLU A CA 1
ATOM 3088 C C . GLU A 1 392 ? 18.379 1.950 -16.218 1.00 87.38 392 GLU A C 1
ATOM 3090 O O . GLU A 1 392 ? 17.251 2.123 -16.680 1.00 87.38 392 GLU A O 1
ATOM 3095 N N . ALA A 1 393 ? 19.075 2.967 -15.700 1.00 86.38 393 ALA A N 1
ATOM 3096 C CA . ALA A 1 393 ? 18.574 4.335 -15.637 1.00 86.38 393 ALA A CA 1
ATOM 3097 C C . ALA A 1 393 ? 18.814 5.122 -16.940 1.00 86.38 393 ALA A C 1
ATOM 3099 O O . ALA A 1 393 ? 18.424 6.296 -17.013 1.00 86.38 393 ALA A O 1
ATOM 3100 N N . PHE A 1 394 ? 19.403 4.487 -17.965 1.00 93.00 394 PHE A N 1
ATOM 3101 C CA . PHE A 1 394 ? 19.734 5.080 -19.261 1.00 93.00 394 PHE A CA 1
ATOM 3102 C C . PHE A 1 394 ? 20.506 6.405 -19.122 1.00 93.00 394 PHE A C 1
ATOM 3104 O O . PHE A 1 394 ? 20.220 7.375 -19.830 1.00 93.00 394 PHE A O 1
ATOM 3111 N N . GLN A 1 395 ? 21.445 6.470 -18.175 1.00 91.94 395 GLN A N 1
ATOM 3112 C CA . GLN A 1 395 ? 22.329 7.622 -17.977 1.00 91.94 395 GLN A CA 1
ATOM 3113 C C . GLN A 1 395 ? 23.501 7.617 -18.961 1.00 91.94 395 GLN A C 1
ATOM 3115 O O . GLN A 1 395 ? 23.949 8.685 -19.380 1.00 91.94 395 GLN A O 1
ATOM 3120 N N . ASN A 1 396 ? 23.972 6.436 -19.356 1.00 91.12 396 ASN A N 1
ATOM 3121 C CA . ASN A 1 396 ? 25.064 6.258 -20.297 1.00 91.12 396 ASN A CA 1
ATOM 3122 C C . ASN A 1 396 ? 24.582 5.499 -21.543 1.00 91.12 396 ASN A C 1
ATOM 3124 O O . ASN A 1 396 ? 24.545 4.272 -21.605 1.00 91.12 396 ASN A O 1
ATOM 3128 N N . ILE A 1 397 ? 24.172 6.267 -22.554 1.00 96.19 397 ILE A N 1
ATOM 3129 C CA . ILE A 1 397 ? 23.670 5.733 -23.823 1.00 96.19 397 ILE A CA 1
ATOM 3130 C C . ILE A 1 397 ? 24.844 5.280 -24.699 1.00 96.19 397 ILE A C 1
ATOM 3132 O O . ILE A 1 397 ? 25.643 6.100 -25.149 1.00 96.19 397 ILE A O 1
ATOM 3136 N N . LEU A 1 398 ? 24.890 3.985 -25.007 1.00 94.81 398 LEU A N 1
ATOM 3137 C CA . LEU A 1 398 ? 25.844 3.372 -25.935 1.00 94.81 398 LEU A CA 1
ATOM 3138 C C . LEU A 1 398 ? 25.426 3.583 -27.397 1.00 94.81 398 LEU A C 1
ATOM 3140 O O . LEU A 1 398 ? 26.252 3.864 -28.266 1.00 94.81 398 LEU A O 1
ATOM 3144 N N . TYR A 1 399 ? 24.125 3.464 -27.678 1.00 96.06 399 TYR A N 1
ATOM 3145 C CA . TYR A 1 399 ? 23.579 3.609 -29.024 1.00 96.06 399 TYR A CA 1
ATOM 3146 C C . TYR A 1 399 ? 22.195 4.259 -29.014 1.00 96.06 399 TYR A C 1
ATOM 3148 O O . TYR A 1 399 ? 21.361 3.975 -28.156 1.00 96.06 399 TYR A O 1
ATOM 3156 N N . THR A 1 400 ? 21.932 5.098 -30.019 1.00 96.56 400 THR A N 1
ATOM 3157 C CA . THR A 1 400 ? 20.595 5.615 -30.316 1.00 96.56 400 THR A CA 1
ATOM 3158 C C . THR A 1 400 ? 20.345 5.642 -31.819 1.00 96.56 400 THR A C 1
ATOM 3160 O O . THR A 1 400 ? 21.233 5.985 -32.603 1.00 96.56 400 THR A O 1
ATOM 3163 N N . GLY A 1 401 ? 19.128 5.295 -32.226 1.00 94.69 401 GLY A N 1
ATOM 3164 C CA . GLY A 1 401 ? 18.696 5.373 -33.615 1.00 94.69 401 GLY A CA 1
ATOM 3165 C C . GLY A 1 401 ? 17.179 5.426 -33.735 1.00 94.69 401 GLY A C 1
ATOM 3166 O O . GLY A 1 401 ? 16.460 5.296 -32.744 1.00 94.69 401 GLY A O 1
ATOM 3167 N N . LYS A 1 402 ? 16.689 5.662 -34.952 1.00 94.19 402 LYS A N 1
ATOM 3168 C CA . LYS A 1 402 ? 15.264 5.838 -35.240 1.00 94.19 402 LYS A CA 1
ATOM 3169 C C . LYS A 1 402 ? 14.814 4.941 -36.379 1.00 94.19 402 LYS A C 1
ATOM 3171 O O . LYS A 1 402 ? 15.580 4.709 -37.310 1.00 94.19 402 LYS A O 1
ATOM 3176 N N . SER A 1 403 ? 13.579 4.461 -36.305 1.00 91.88 403 SER A N 1
ATOM 3177 C CA . SER A 1 403 ? 12.950 3.702 -37.384 1.00 91.88 403 SER A CA 1
ATOM 3178 C C . SER A 1 403 ? 11.428 3.748 -37.286 1.00 91.88 403 SER A C 1
ATOM 3180 O O . SER A 1 403 ? 10.861 3.737 -36.193 1.00 91.88 403 SER A O 1
ATOM 3182 N N . ALA A 1 404 ? 10.769 3.755 -38.442 1.00 87.81 404 ALA A N 1
ATOM 3183 C CA . ALA A 1 404 ? 9.317 3.643 -38.569 1.00 87.81 404 ALA A CA 1
ATOM 3184 C C . ALA A 1 404 ? 8.845 2.213 -38.907 1.00 87.81 404 ALA A C 1
ATOM 3186 O O . ALA A 1 404 ? 7.644 1.964 -38.968 1.00 87.81 404 ALA A O 1
ATOM 3187 N N . THR A 1 405 ? 9.757 1.264 -39.160 1.00 87.94 405 THR A N 1
ATOM 3188 C CA . THR A 1 405 ? 9.405 -0.067 -39.697 1.00 87.94 405 THR A CA 1
ATOM 3189 C C . THR A 1 405 ? 9.173 -1.135 -38.628 1.00 87.94 405 THR A C 1
ATOM 3191 O O . THR A 1 405 ? 8.767 -2.242 -38.965 1.00 87.94 405 THR A O 1
ATOM 3194 N N . GLY A 1 406 ? 9.407 -0.824 -37.348 1.00 90.75 406 GLY A N 1
ATOM 3195 C CA . GLY A 1 406 ? 9.365 -1.817 -36.264 1.00 90.75 406 GLY A CA 1
ATOM 3196 C C . GLY A 1 406 ? 10.674 -2.588 -36.074 1.00 90.75 406 GLY A C 1
ATOM 3197 O O . GLY A 1 406 ? 10.738 -3.491 -35.241 1.00 90.75 406 GLY A O 1
ATOM 3198 N N . GLU A 1 407 ? 11.715 -2.242 -36.834 1.00 94.69 407 GLU A N 1
ATOM 3199 C CA . GLU A 1 407 ? 13.044 -2.830 -36.706 1.00 94.69 407 GLU A CA 1
ATOM 3200 C C . GLU A 1 407 ? 14.159 -1.804 -36.936 1.00 94.69 407 GLU A C 1
ATOM 3202 O O . GLU A 1 407 ? 13.987 -0.829 -37.673 1.00 94.69 407 GLU A O 1
ATOM 3207 N N . LEU A 1 408 ? 15.309 -2.013 -36.294 1.00 96.12 408 LEU A N 1
ATOM 3208 C CA . LEU A 1 408 ? 16.500 -1.183 -36.448 1.00 96.12 408 LEU A CA 1
ATOM 3209 C C . LEU A 1 408 ? 17.762 -2.042 -36.353 1.00 96.12 408 LEU A C 1
ATOM 3211 O O . LEU A 1 408 ? 18.015 -2.676 -35.330 1.00 96.12 408 LEU A O 1
ATOM 3215 N N . ALA A 1 409 ? 18.568 -2.034 -37.413 1.00 96.75 409 ALA A N 1
ATOM 3216 C CA . ALA A 1 409 ? 19.869 -2.690 -37.415 1.00 96.75 409 ALA A CA 1
ATOM 3217 C C . ALA A 1 409 ? 20.862 -1.913 -36.541 1.00 96.75 409 ALA A C 1
ATOM 3219 O O . ALA A 1 409 ? 21.114 -0.727 -36.780 1.00 96.75 409 ALA A O 1
ATOM 3220 N N . ILE A 1 410 ? 21.434 -2.591 -35.550 1.00 95.25 410 ILE A N 1
ATOM 3221 C CA . ILE A 1 410 ? 22.503 -2.071 -34.704 1.00 95.25 410 ILE A CA 1
ATOM 3222 C C . ILE A 1 410 ? 23.829 -2.402 -35.395 1.00 95.25 410 ILE A C 1
ATOM 3224 O O . ILE A 1 410 ? 24.120 -3.578 -35.611 1.00 95.25 410 ILE A O 1
ATOM 3228 N N . PRO A 1 411 ? 24.613 -1.395 -35.819 1.00 92.19 411 PRO A N 1
ATOM 3229 C CA . PRO A 1 411 ? 25.844 -1.652 -36.551 1.00 92.19 411 PRO A CA 1
ATOM 3230 C C . PRO A 1 411 ? 26.908 -2.313 -35.677 1.00 92.19 411 PRO A C 1
ATOM 3232 O O . PRO A 1 411 ? 27.046 -1.978 -34.498 1.00 92.19 411 PRO A O 1
ATOM 3235 N N . ASP A 1 412 ? 27.732 -3.148 -36.306 1.00 89.62 412 ASP A N 1
ATOM 3236 C CA . ASP A 1 412 ? 28.941 -3.688 -35.690 1.00 89.62 412 ASP A CA 1
ATOM 3237 C C . ASP A 1 412 ? 29.864 -2.569 -35.159 1.00 89.62 412 ASP A C 1
ATOM 3239 O O . ASP A 1 412 ? 29.925 -1.454 -35.696 1.00 89.62 412 ASP A O 1
ATOM 3243 N N . GLY A 1 413 ? 30.556 -2.859 -34.058 1.00 86.94 413 GLY A N 1
ATOM 3244 C CA . GLY A 1 413 ? 31.445 -1.928 -33.362 1.00 86.94 413 GLY A CA 1
ATOM 3245 C C . GLY A 1 413 ? 30.747 -0.825 -32.555 1.00 86.94 413 GLY A C 1
ATOM 3246 O O . GLY A 1 413 ? 31.425 0.082 -32.069 1.00 86.94 413 GLY A O 1
ATOM 3247 N N . LYS A 1 414 ? 29.413 -0.856 -32.411 1.00 88.75 414 LYS A N 1
ATOM 3248 C CA . LYS A 1 414 ? 28.673 0.060 -31.519 1.00 88.75 414 LYS A CA 1
ATOM 3249 C C . LYS A 1 414 ? 28.484 -0.468 -30.105 1.00 88.75 414 LYS A C 1
ATOM 3251 O O . LYS A 1 414 ? 28.357 0.342 -29.192 1.00 88.75 414 LYS A O 1
ATOM 3256 N N . LEU A 1 415 ? 28.472 -1.784 -29.935 1.00 92.06 415 LEU A N 1
ATOM 3257 C CA . LEU A 1 415 ? 28.324 -2.447 -28.645 1.00 92.06 415 LEU A CA 1
ATOM 3258 C C . LEU A 1 415 ? 29.523 -3.362 -28.408 1.00 92.06 415 LEU A C 1
ATOM 3260 O O . LEU A 1 415 ? 30.004 -4.019 -29.331 1.00 92.06 415 LEU A O 1
ATOM 3264 N N . GLU A 1 416 ? 30.008 -3.396 -27.171 1.00 88.81 416 GLU A N 1
ATOM 3265 C CA . GLU A 1 416 ? 31.066 -4.317 -26.761 1.00 88.81 416 GLU A CA 1
ATOM 3266 C C . GLU A 1 416 ? 30.478 -5.691 -26.413 1.00 88.81 416 GLU A C 1
ATOM 3268 O O . GLU A 1 416 ? 29.314 -5.818 -26.039 1.00 88.81 416 GLU A O 1
ATOM 3273 N N . SER A 1 417 ? 31.282 -6.746 -26.540 1.00 87.81 417 SER A N 1
ATOM 3274 C CA . SER A 1 417 ? 30.888 -8.090 -26.100 1.00 87.81 417 SER A CA 1
ATOM 3275 C C . SER A 1 417 ? 31.138 -8.277 -24.603 1.00 87.81 417 SER A C 1
ATOM 3277 O O . SER A 1 417 ? 32.105 -7.748 -24.060 1.00 87.81 417 SER A O 1
ATOM 3279 N N . GLY A 1 418 ? 30.310 -9.092 -23.945 1.00 88.56 418 GLY A N 1
ATOM 3280 C CA . GLY A 1 418 ? 30.490 -9.452 -22.532 1.00 88.56 418 GLY A CA 1
ATOM 3281 C C . GLY A 1 418 ? 29.999 -8.406 -21.525 1.00 88.56 418 GLY A C 1
ATOM 3282 O O . GLY A 1 418 ? 30.315 -8.520 -20.342 1.00 88.56 418 GLY A O 1
ATOM 3283 N N . ILE A 1 419 ? 29.231 -7.410 -21.976 1.00 89.75 419 ILE A N 1
ATOM 3284 C CA . ILE A 1 419 ? 28.551 -6.434 -21.117 1.00 89.75 419 ILE A CA 1
ATOM 3285 C C . ILE A 1 419 ? 27.048 -6.720 -21.052 1.00 89.75 419 ILE A C 1
ATOM 3287 O O . ILE A 1 419 ? 26.470 -7.296 -21.973 1.00 89.75 419 ILE A O 1
ATOM 3291 N N . THR A 1 420 ? 26.408 -6.291 -19.966 1.00 91.56 420 THR A N 1
ATOM 3292 C CA . THR A 1 420 ? 24.945 -6.240 -19.871 1.00 91.56 420 THR A CA 1
ATOM 3293 C C . THR A 1 420 ? 24.469 -4.899 -20.412 1.00 91.56 420 THR A C 1
ATOM 3295 O O . THR A 1 420 ? 24.930 -3.855 -19.955 1.00 91.56 420 THR A O 1
ATOM 3298 N N . CYS A 1 421 ? 23.533 -4.932 -21.358 1.00 93.25 421 CYS A N 1
ATOM 3299 C CA . CYS A 1 421 ? 22.928 -3.741 -21.944 1.00 93.25 421 CYS A CA 1
ATOM 3300 C C . CYS A 1 421 ? 21.435 -3.673 -21.611 1.00 93.25 421 CYS A C 1
ATOM 3302 O O . CYS A 1 421 ? 20.753 -4.694 -21.567 1.00 93.25 421 CYS A O 1
ATOM 3304 N N . TYR A 1 422 ? 20.915 -2.460 -21.465 1.00 94.88 422 TYR A N 1
ATOM 3305 C CA . TYR A 1 422 ? 19.497 -2.166 -21.289 1.00 94.88 422 TYR A CA 1
ATOM 3306 C C . TYR A 1 422 ? 18.984 -1.485 -22.552 1.00 94.88 422 TYR A C 1
ATOM 3308 O O . TYR A 1 422 ? 19.538 -0.473 -22.980 1.00 94.88 422 TYR A O 1
ATOM 3316 N N . MET A 1 423 ? 17.930 -2.031 -23.160 1.00 95.31 423 MET A N 1
ATOM 3317 C CA . MET A 1 423 ? 17.335 -1.482 -24.379 1.00 95.31 423 MET A CA 1
ATOM 3318 C C . MET A 1 423 ? 15.923 -0.969 -24.115 1.00 95.31 423 MET A C 1
ATOM 3320 O O . MET A 1 423 ? 15.117 -1.637 -23.471 1.00 95.31 423 MET A O 1
ATOM 3324 N N . ARG A 1 424 ? 15.598 0.209 -24.652 1.00 94.69 424 ARG A N 1
ATOM 3325 C CA . ARG A 1 424 ? 14.227 0.733 -24.663 1.00 94.69 424 ARG A CA 1
ATOM 3326 C C . ARG A 1 424 ? 13.852 1.281 -26.027 1.00 94.69 424 ARG A C 1
ATOM 3328 O O . ARG A 1 424 ? 14.697 1.782 -26.768 1.00 94.69 424 ARG A O 1
ATOM 3335 N N . VAL A 1 425 ? 12.556 1.242 -26.315 1.00 93.81 425 VAL A N 1
ATOM 3336 C CA . VAL A 1 425 ? 11.961 1.857 -27.502 1.00 93.81 425 VAL A CA 1
ATOM 3337 C C . VAL A 1 425 ? 10.978 2.920 -27.041 1.00 93.81 425 VAL A C 1
ATOM 3339 O O . VAL A 1 425 ? 10.142 2.672 -26.175 1.00 93.81 425 VAL A O 1
ATOM 3342 N N . ARG A 1 426 ? 11.096 4.124 -27.599 1.00 91.12 426 ARG A N 1
ATOM 3343 C CA . ARG A 1 426 ? 10.223 5.261 -27.296 1.00 91.12 426 ARG A CA 1
ATOM 3344 C C . ARG A 1 426 ? 9.520 5.716 -28.558 1.00 91.12 426 ARG A C 1
ATOM 3346 O O . ARG A 1 426 ? 10.163 5.891 -29.588 1.00 91.12 426 ARG A O 1
ATOM 3353 N N . LEU A 1 427 ? 8.227 5.974 -28.452 1.00 88.00 427 LEU A N 1
ATOM 3354 C CA . LEU A 1 427 ? 7.430 6.567 -29.513 1.00 88.00 427 LEU A CA 1
ATOM 3355 C C . LEU A 1 427 ? 6.761 7.818 -28.954 1.00 88.00 427 LEU A C 1
ATOM 3357 O O . LEU A 1 427 ? 6.045 7.739 -27.957 1.00 88.00 427 LEU A O 1
ATOM 3361 N N . THR A 1 428 ? 7.002 8.963 -29.585 1.00 79.62 428 THR A N 1
ATOM 3362 C CA . THR A 1 428 ? 6.237 10.178 -29.300 1.00 79.62 428 THR A CA 1
ATOM 3363 C C . THR A 1 428 ? 4.995 10.148 -30.174 1.00 79.62 428 THR A C 1
ATOM 3365 O O . THR A 1 428 ? 5.097 10.017 -31.393 1.00 79.62 428 THR A O 1
ATOM 3368 N N . VAL A 1 429 ? 3.832 10.235 -29.546 1.00 70.81 429 VAL A N 1
ATOM 3369 C CA . VAL A 1 429 ? 2.533 10.383 -30.205 1.00 70.81 429 VAL A CA 1
ATOM 3370 C C . VAL A 1 429 ? 1.990 11.764 -29.849 1.00 70.81 429 VAL A C 1
ATOM 3372 O O . VAL A 1 429 ? 2.251 12.236 -28.740 1.00 70.81 429 VAL A O 1
ATOM 3375 N N . ASP A 1 430 ? 1.342 12.416 -30.815 1.00 58.34 430 ASP A N 1
ATOM 3376 C CA . ASP A 1 430 ? 0.822 13.786 -30.682 1.00 58.34 430 ASP A CA 1
ATOM 3377 C C . ASP A 1 430 ? -0.352 13.900 -29.698 1.00 58.34 430 ASP A C 1
ATOM 3379 O O . ASP A 1 430 ? -1.138 12.925 -29.581 1.00 58.34 430 ASP A O 1
#

pLDDT: mean 93.0, std 5.33, range [58.34, 98.69]

Foldseek 3Di:
DLLDFFEDEFALAAQQDQVSCVVLPAGHQPAQDDDCRCVPPNHDVLVCLQVVVGQEYAYAQADFAPDRRHLLRSLLRVQVSNVVSQHAYAYEYEPVPAALPDAPVNLVRVLVSQVSQCVSHPDRQGHYDYPDPCRQPNVHCRGSVNVCCVRPVVFDDFRDFRVPADFDCPWAWAPFDDDPQKTATHDDPQWKKWKFKDFLPDDPVPDPVDRVGTPYIGPDRMDRHPPVRPDSRIWMWMWIAHSRGDTDDIDTPPQDAAAWAAWAWDDDDFAAEAFPWDKTFTDDIPPFQKKKKWKALDQVPPGTGDIDIDSDRMDIPVVDPPQDAQHKMKIWMWRDDPRYTIHIYHIGIYHYHYFAWPPPDVPDPPDDQWDKTFTRQRPDQFKKKKWKALDPVSPGTLDIDIDRPRIGTRDPPSDDPPGDMDMDIDTDDD

Secondary structure (DSSP, 8-state):
-TTS--EE--BS----SHHHHHHTT-PPP--SSPP-HHHHH---HHHHHHTT-SSEE--B--SPTTSSS-HHHHHHHHHHHHHHHT-EEEEEEE-TT--TT--HHHHHHHHHHHHHHHHT-SSS--EEEEE-THHHHTT-TT-HHHHHHHHT--S--PPPP-TTS--------EEEEEETTEEEEE--TT-EEEEEEEETTS-GGG----GGGEEEEESSSEEEPPGGG-STTEEEEEEEE-SS--EEEEEETT--PEEPPPPPEEESPTTEEEESS-EEEEPPPTT--EEEEEEESSTT-SSEEEEEEESSSEEEGGG-SS--TT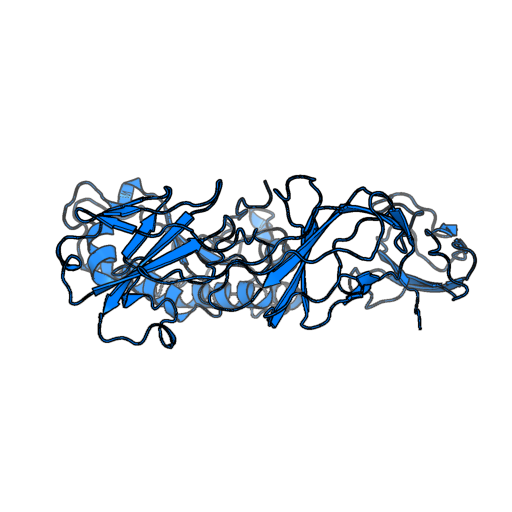S-EEEEEEEE-TTEEPEEPPPEEEEEE--EEEESPTT--S--SS-EEEEE--S-SSPEEEEEESSTT--SEEEEEEESSSEEEPPTTSS-TT---EEEEE----